Protein 3NAS (pdb70)

Solvent-accessible surface area: 21118 Å² total

Nearest PDB structures (foldseek):
  3nas-assembly1_A  TM=1.004E+00  e=2.167E-40  Bacillus subtilis
  3nas-assembly1_B  TM=7.771E-01  e=1.041E-30  Bacillus subtilis
  6h90-assembly1_A  TM=7.990E-01  e=9.734E-22  Lactococcus lactis subsp. lactis Il1403
  6h8y-assembly1_A  TM=7.971E-01  e=1.104E-21  Lactococcus lactis subsp. lactis Il1403
  1lvh-assembly1_A  TM=8.017E-01  e=2.351E-21  Lactococcus lactis

Organism: Bacillus subtilis (strain 168) (NCBI:txid224308)

InterPro domains:
  IPR006439 HAD hydrolase, subfamily IA [TIGR01509] (63-188)
  IPR010972 Beta-phosphoglucomutase [TIGR01990] (1-189)
  IPR010972 Beta-phosphoglucomutase [cd02598] (3-214)
  IPR010976 Beta-phosphoglucomutase hydrolase [TIGR02009] (1-188)
  IPR023198 Phosphoglycolate phosphatase-like, domain 2 [G3DSA:1.10.150.240] (14-92)
  IPR023214 HAD superfamily [G3DSA:3.40.50.1000] (3-202)
  IPR036412 HAD-like superfamily [SSF56784] (1-208)

Radius of gyration: 25.03 Å; Cα contacts (8 Å, |Δi|>4): 629; chains: 2; bounding box: 50×70×72 Å

Sequence (401 aa):
LKAVIFDLDGVITDTAEYHFLAWKHIAEQIDIPFDRDNERLKGISREESLESILIFGGAETKYTNAEKQELHRKNRDYQLISKLTPEDLLPGIGRLLCQLKNENIKIGLASSSRNAPKILRRLAIIDDFHAIVDPPDIFLTAAALDVSPADCAAIEDAEAGISAIKSAGFAVGVGADLVVRQTSDLTLELLHEEWEQYRIREAVIFDLDGVITDTAEYHFLAWKHIAEQIDIPFDRDNERLKEESLESILIFGGAETKYTNAEKQELHRKNRDYQLISKLTPEDLLPGIGRLLCQLKNENIKIGLASSSRNAPKILRRLAIIDDFHAIVDPPDIFLTAAAPADCAAIEDAEAGISAIKSAGFAVGVGQGQPLGADLVVRQTSDLTLELLHEEWEQYRIRES

Foldseek 3Di:
DAEEEEEPDLQWFPLLVLLQVLVQVLCVVVVFHRDVCCVVCVPPDPLRVLCVSCVNVVRNPVDDPVVSVVSCSSVVSSVCLLQAALVRTFAQPVVQLVVCVVVNHAYEYQYQDQCVCVNCVRNPCNVSHPYYQYHLCSVVVRCVSVHQLCPYEYEEADPVVQVSSVVNPQYEHVVHQHYDVHNSVDHVVVVVVSSVVVSVVD/DEEEAPDQAFFHLLVLLQVLVVVLCVVVVFDDDVVCVVPCLVSVCVSCVNSVNNPVDDVVRVVVSCVSLVSSLVLLPAALVRTFAQNVVLLVVCVVVVNAYWYQYQDQNVCVNCVRNVCNVSHDYYFHHCVRVVVGPCALLYHYEDAALVVQVSVVVNPAYEYADDDPSPPHLHYDPGNNSDHNVVCVVSVVVVVVVVD

Secondary structure (DSSP, 8-state):
--EEEE-SBTTTB-HHHHHHHHHHHHHHHTT--------TTTT--HHHHHHHHHHHTT-TTTS-HHHHHH--HHHHHH--GGG--GGGSPTTHHHHHHHHHHTT-EEEE--S-TTHHHHHHHTT-TTT-SEE-----HHHHHH---S-GGGEEEEE-SHHHHHHHHHT--EEE---SEE-SSGGG--HHHHHHHHHHHHHT-/-EEE-SBTTTB--HHHHHHHHHHHHHHHT--------TT--HHHHHHHHHHT-SSS--HHHHHH--HHHHHH--GGG--GGGB-TTHHHHHHHHHHTT--EEE--S-SSHHHHHHHHT-GGG-SEE-----HHHHHH---S-EEEESSHHHHHHHHTT--EEEES-S-----SEEESSTTT--HHHHHHHHHHHHHHH-

B-factor: mean 51.6, std 10.75, range [20.0, 123.11]

CATH classification: 3.40.50.1000 (+1 more: 1.10.150.240)

Structure (mmCIF, N/CA/C/O backbone):
data_3NAS
#
_entry.id   3NAS
#
_cell.length_a   67.043
_cell.length_b   78.171
_cell.length_c   92.067
_cell.angle_alpha   90.00
_cell.angle_beta   90.00
_cell.angle_gamma   90.00
#
_symmetry.space_group_name_H-M   'P 21 21 21'
#
loop_
_entity.id
_entity.type
_entity.pdbx_description
1 polymer beta-phosphoglucomutase
2 water water
#
loop_
_atom_site.group_PDB
_atom_site.id
_atom_site.type_symbol
_atom_site.label_atom_id
_atom_site.label_alt_id
_atom_site.label_comp_id
_atom_site.label_asym_id
_atom_site.label_entity_id
_atom_site.label_seq_id
_atom_site.pdbx_PDB_ins_code
_atom_site.Cartn_x
_atom_site.Cartn_y
_atom_site.Cartn_z
_atom_site.occupancy
_atom_site.B_iso_or_equiv
_atom_site.auth_seq_id
_atom_site.auth_comp_id
_atom_site.auth_asym_id
_atom_site.auth_atom_id
_atom_site.pdbx_PDB_model_num
ATOM 1 N N . LEU A 1 2 ? 81.266 69.186 33.412 1.00 59.42 1 LEU A N 1
ATOM 2 C CA . LEU A 1 2 ? 80.900 67.979 34.152 1.00 57.67 1 LEU A CA 1
ATOM 3 C C . LEU A 1 2 ? 79.446 68.025 34.655 1.00 57.87 1 LEU A C 1
ATOM 4 O O . LEU A 1 2 ? 79.096 68.860 35.504 1.00 53.67 1 LEU A O 1
ATOM 9 N N . LYS A 1 3 ? 78.613 67.109 34.152 1.00 52.99 2 LYS A N 1
ATOM 10 C CA . LYS A 1 3 ? 77.164 67.192 34.373 1.00 52.58 2 LYS A CA 1
ATOM 11 C C . LYS A 1 3 ? 76.510 66.104 35.242 1.00 49.76 2 LYS A C 1
ATOM 12 O O . LYS A 1 3 ? 75.522 66.358 35.947 1.00 45.97 2 LYS A O 1
ATOM 18 N N . ALA A 1 4 ? 77.036 64.890 35.182 1.00 48.52 3 ALA A N 1
ATOM 19 C CA . ALA A 1 4 ? 76.467 63.820 35.981 1.00 43.30 3 ALA A CA 1
ATOM 20 C C . ALA A 1 4 ? 77.539 62.951 36.614 1.00 44.58 3 ALA A C 1
ATOM 21 O O . ALA A 1 4 ? 78.624 62.770 36.060 1.00 40.27 3 ALA A O 1
ATOM 23 N N . VAL A 1 5 ? 77.223 62.415 37.787 1.00 41.17 4 VAL A N 1
ATOM 24 C CA . VAL A 1 5 ? 78.031 61.355 38.371 1.00 39.53 4 VAL A CA 1
ATOM 25 C C . VAL A 1 5 ? 77.156 60.131 38.600 1.00 36.46 4 VAL A C 1
ATOM 26 O O . VAL A 1 5 ? 76.105 60.213 39.240 1.00 33.02 4 VAL A O 1
ATOM 30 N N . ILE A 1 6 ? 77.610 59.004 38.062 1.00 35.20 5 ILE A N 1
ATOM 31 C CA . ILE A 1 6 ? 76.906 57.742 38.153 1.00 32.96 5 ILE A CA 1
ATOM 32 C C . ILE A 1 6 ? 77.615 56.822 39.130 1.00 33.89 5 ILE A C 1
ATOM 33 O O . ILE A 1 6 ? 78.805 56.565 39.001 1.00 36.37 5 ILE A O 1
ATOM 38 N N . PHE A 1 7 ? 76.887 56.341 40.126 1.00 35.31 6 PHE A N 1
ATOM 39 C CA . PHE A 1 7 ? 77.487 55.495 41.145 1.00 36.06 6 PHE A CA 1
ATOM 40 C C . PHE A 1 7 ? 77.125 54.046 40.913 1.00 39.38 6 PHE A C 1
ATOM 41 O O . PHE A 1 7 ? 76.100 53.752 40.301 1.00 39.11 6 PHE A O 1
ATOM 49 N N . ASP A 1 8 ? 77.974 53.144 41.393 1.00 40.50 7 ASP A N 1
ATOM 50 C CA . ASP A 1 8 ? 77.567 51.760 41.599 1.00 44.60 7 ASP A CA 1
ATOM 51 C C . ASP A 1 8 ? 77.393 51.596 43.102 1.00 43.82 7 ASP A C 1
ATOM 52 O O . ASP A 1 8 ? 77.669 52.522 43.861 1.00 43.24 7 ASP A O 1
ATOM 57 N N . LEU A 1 9 ? 76.949 50.428 43.541 1.00 44.97 8 LEU A N 1
ATOM 58 C CA . LEU A 1 9 ? 76.603 50.250 44.948 1.00 43.33 8 LEU A CA 1
ATOM 59 C C . LEU A 1 9 ? 77.739 49.739 45.823 1.00 40.90 8 LEU A C 1
ATOM 60 O O . LEU A 1 9 ? 78.149 50.403 46.771 1.00 39.77 8 LEU A O 1
ATOM 65 N N . ASP A 1 10 ? 78.228 48.547 45.500 1.00 46.59 9 ASP A N 1
ATOM 66 C CA . ASP A 1 10 ? 79.223 47.859 46.317 1.00 45.55 9 ASP A CA 1
ATOM 67 C C . ASP A 1 10 ? 80.541 48.593 46.451 1.00 41.77 9 ASP A C 1
ATOM 68 O O . ASP A 1 10 ? 81.103 49.093 45.483 1.00 40.08 9 ASP A O 1
ATOM 73 N N . GLY A 1 11 ? 81.045 48.628 47.671 1.00 44.58 10 GLY A N 1
ATOM 74 C CA . GLY A 1 11 ? 82.349 49.195 47.924 1.00 44.12 10 GLY A CA 1
ATOM 75 C C . GLY A 1 11 ? 82.401 50.658 47.565 1.00 41.52 10 GLY A C 1
ATOM 76 O O . GLY A 1 11 ? 83.387 51.333 47.838 1.00 45.63 10 GLY A O 1
ATOM 77 N N . VAL A 1 12 ? 81.338 51.155 46.950 1.00 38.05 11 VAL A N 1
ATOM 78 C CA . VAL A 1 12 ? 81.269 52.569 46.636 1.00 37.39 11 VAL A CA 1
ATOM 79 C C . VAL A 1 12 ? 80.290 53.276 47.571 1.00 38.89 11 VAL A C 1
ATOM 80 O O . VAL A 1 12 ? 80.599 54.323 48.135 1.00 39.87 11 VAL A O 1
ATOM 84 N N . ILE A 1 13 ? 79.114 52.700 47.759 1.00 37.94 12 ILE A N 1
ATOM 85 C CA . ILE A 1 13 ? 78.128 53.332 48.618 1.00 37.45 12 ILE A CA 1
ATOM 86 C C . ILE A 1 13 ? 77.906 52.490 49.847 1.00 39.25 12 ILE A C 1
ATOM 87 O O . ILE A 1 13 ? 77.730 53.004 50.952 1.00 38.24 12 ILE A O 1
ATOM 92 N N . THR A 1 14 ? 77.924 51.184 49.644 1.00 41.31 13 THR A N 1
ATOM 93 C CA . THR A 1 14 ? 77.669 50.260 50.726 1.00 43.95 13 THR A CA 1
ATOM 94 C C . THR A 1 14 ? 78.909 49.432 50.955 1.00 44.03 13 THR A C 1
ATOM 95 O O . THR A 1 14 ? 79.629 49.108 50.012 1.00 42.75 13 THR A O 1
ATOM 99 N N . ASP A 1 15 ? 79.147 49.097 52.217 1.00 46.47 14 ASP A N 1
ATOM 100 C CA . ASP A 1 15 ? 80.282 48.278 52.601 1.00 47.62 14 ASP A CA 1
ATOM 101 C C . ASP A 1 15 ? 79.900 46.813 52.519 1.00 46.98 14 ASP A C 1
ATOM 102 O O . ASP A 1 15 ? 79.931 46.087 53.510 1.00 48.08 14 ASP A O 1
ATOM 107 N N . THR A 1 16 ? 79.527 46.391 51.320 1.00 49.01 15 THR A N 1
ATOM 108 C CA . THR A 1 16 ? 79.087 45.027 51.096 1.00 50.94 15 THR A CA 1
ATOM 109 C C . THR A 1 16 ? 80.167 44.059 51.557 1.00 47.27 15 THR A C 1
ATOM 110 O O . THR A 1 16 ? 79.881 43.095 52.266 1.00 49.10 15 THR A O 1
ATOM 114 N N . ALA A 1 17 ? 81.406 44.343 51.166 1.00 43.27 16 ALA A N 1
ATOM 115 C CA . ALA A 1 17 ? 82.560 43.527 51.533 1.00 44.56 16 ALA A CA 1
ATOM 116 C C . ALA A 1 17 ? 82.527 43.120 52.995 1.00 43.80 16 ALA A C 1
ATOM 117 O O . ALA A 1 17 ? 82.599 41.939 53.329 1.00 43.31 16 ALA A O 1
ATOM 119 N N . GLU A 1 18 ? 82.437 44.108 53.870 1.00 43.07 17 GLU A N 1
ATOM 120 C CA . GLU A 1 18 ? 82.320 43.823 55.285 1.00 45.84 17 GLU A CA 1
ATOM 121 C C . GLU A 1 18 ? 81.191 42.844 55.526 1.00 46.93 17 GLU A C 1
ATOM 122 O O . GLU A 1 18 ? 81.352 41.851 56.239 1.00 46.95 17 GLU A O 1
ATOM 128 N N . TYR A 1 19 ? 80.043 43.129 54.927 1.00 44.32 18 TYR A N 1
ATOM 129 C CA . TYR A 1 19 ? 78.863 42.320 55.170 1.00 47.14 18 TYR A CA 1
ATOM 130 C C . TYR A 1 19 ? 79.063 40.893 54.702 1.00 48.52 18 TYR 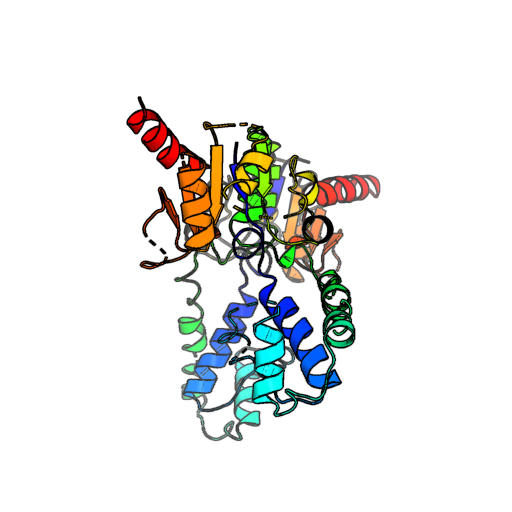A C 1
ATOM 131 O O . TYR A 1 19 ? 78.545 39.960 55.307 1.00 49.76 18 TYR A O 1
ATOM 140 N N . HIS A 1 20 ? 79.840 40.715 53.645 1.00 45.30 19 HIS A N 1
ATOM 141 C CA . HIS A 1 20 ? 80.206 39.374 53.253 1.00 43.44 19 HIS A CA 1
ATOM 142 C C . HIS A 1 20 ? 81.135 38.763 54.294 1.00 48.21 19 HIS A C 1
ATOM 143 O O . HIS A 1 20 ? 81.002 37.589 54.635 1.00 50.23 19 HIS A O 1
ATOM 150 N N . PHE A 1 21 ? 82.073 39.550 54.812 1.00 47.57 20 PHE A N 1
ATOM 151 C CA . PHE A 1 21 ? 82.953 39.028 55.851 1.00 46.47 20 PHE A CA 1
ATOM 152 C C . PHE A 1 21 ? 82.129 38.487 57.003 1.00 45.48 20 PHE A C 1
ATOM 153 O O . PHE A 1 21 ? 82.261 37.327 57.381 1.00 46.08 20 PHE A O 1
ATOM 161 N N . LEU A 1 22 ? 81.271 39.338 57.549 1.00 45.69 21 LEU A N 1
ATOM 162 C CA . LEU A 1 22 ? 80.437 38.975 58.691 1.00 49.03 21 LEU A CA 1
ATOM 163 C C . LEU A 1 22 ? 79.561 37.746 58.428 1.00 47.86 21 LEU A C 1
ATOM 164 O O . LEU A 1 22 ? 79.468 36.845 59.266 1.00 44.02 21 LEU A O 1
ATOM 169 N N . ALA A 1 23 ? 78.921 37.729 57.260 1.00 47.99 22 ALA A N 1
ATOM 170 C CA . ALA A 1 23 ? 78.189 36.558 56.773 1.00 48.10 22 ALA A CA 1
ATOM 171 C C . ALA A 1 23 ? 78.995 35.285 56.982 1.00 51.32 22 ALA A C 1
ATOM 172 O O . ALA A 1 23 ? 78.627 34.407 57.770 1.00 51.25 22 ALA A O 1
ATOM 174 N N . TRP A 1 24 ? 80.097 35.191 56.249 1.00 50.25 23 TRP A N 1
ATOM 175 C CA . TRP A 1 24 ? 81.027 34.086 56.396 1.00 49.72 23 TRP A CA 1
ATOM 176 C C . TRP A 1 24 ? 81.335 33.762 57.856 1.00 49.60 23 TRP A C 1
ATOM 177 O O . TRP A 1 24 ? 81.310 32.603 58.260 1.00 52.92 23 TRP A O 1
ATOM 188 N N . LYS A 1 25 ? 81.614 34.787 58.646 1.00 46.95 24 LYS A N 1
ATOM 189 C CA . LYS A 1 25 ? 81.971 34.588 60.042 1.00 49.01 24 LYS A CA 1
ATOM 190 C C . LYS A 1 25 ? 80.881 33.858 60.828 1.00 51.86 24 LYS A C 1
ATOM 191 O O . LYS A 1 25 ? 81.137 32.852 61.491 1.00 51.05 24 LYS A O 1
ATOM 197 N N . HIS A 1 26 ? 79.661 34.371 60.749 1.00 52.91 25 HIS A N 1
ATOM 198 C CA . HIS A 1 26 ? 78.590 33.886 61.606 1.00 52.57 25 HIS A CA 1
ATOM 199 C C . HIS A 1 26 ? 78.290 32.424 61.332 1.00 54.27 25 HIS A C 1
ATOM 200 O O . HIS A 1 26 ? 78.036 31.640 62.253 1.00 55.23 25 HIS A O 1
ATOM 207 N N . ILE A 1 27 ? 78.335 32.068 60.055 1.00 53.66 26 ILE A N 1
ATOM 208 C CA . ILE A 1 27 ? 78.180 30.687 59.629 1.00 54.53 26 ILE A CA 1
ATOM 209 C C . ILE A 1 27 ? 79.243 29.844 60.295 1.00 51.31 26 ILE A C 1
ATOM 210 O O . ILE A 1 27 ? 78.982 28.721 60.721 1.00 50.23 26 ILE A O 1
ATOM 215 N N . ALA A 1 28 ? 80.442 30.411 60.388 1.00 52.40 27 ALA A N 1
ATOM 216 C CA . ALA A 1 28 ? 81.587 29.726 60.976 1.00 52.61 27 ALA A CA 1
ATOM 217 C C . ALA A 1 28 ? 81.404 29.516 62.475 1.00 50.79 27 ALA A C 1
ATOM 218 O O . ALA A 1 28 ? 81.811 28.493 63.022 1.00 49.62 27 ALA A O 1
ATOM 220 N N . GLU A 1 29 ? 80.796 30.484 63.144 1.00 49.56 28 GLU A N 1
ATOM 221 C CA . GLU A 1 29 ? 80.469 30.289 64.541 1.00 53.59 28 GLU A CA 1
ATOM 222 C C . GLU A 1 29 ? 79.543 29.103 64.578 1.00 54.35 28 GLU A C 1
ATOM 223 O O . GLU A 1 29 ? 79.779 28.120 65.282 1.00 55.68 28 GLU A O 1
ATOM 229 N N . GLN A 1 30 ? 78.478 29.206 63.797 1.00 54.62 29 GLN A N 1
ATOM 230 C CA . GLN A 1 30 ? 77.448 28.190 63.809 1.00 58.85 29 GLN A CA 1
ATOM 231 C C . GLN A 1 30 ? 78.054 26.842 63.468 1.00 56.53 29 GLN A C 1
ATOM 232 O O . GLN A 1 30 ? 77.516 25.798 63.841 1.00 57.96 29 GLN A O 1
ATOM 238 N N . ILE A 1 31 ? 79.192 26.868 62.784 1.00 53.98 30 ILE A N 1
ATOM 239 C CA . ILE A 1 31 ? 79.880 25.626 62.451 1.00 55.36 30 ILE A CA 1
ATOM 240 C C . ILE A 1 31 ? 81.149 25.413 63.278 1.00 53.88 30 ILE A C 1
ATOM 241 O O . ILE A 1 31 ? 81.934 24.502 63.017 1.00 53.17 30 ILE A O 1
ATOM 246 N N . ASP A 1 32 ? 81.328 26.259 64.283 1.00 53.41 31 ASP A N 1
ATOM 247 C CA . ASP A 1 32 ? 82.399 26.088 65.250 1.00 52.78 31 ASP A CA 1
ATOM 248 C C . ASP A 1 32 ? 83.779 26.186 64.639 1.00 52.19 31 ASP A C 1
ATOM 249 O O . ASP A 1 32 ? 84.636 25.348 64.912 1.00 54.38 31 ASP A O 1
ATOM 254 N N . ILE A 1 33 ? 83.998 27.210 63.821 1.00 49.43 32 ILE A N 1
ATOM 255 C CA . ILE A 1 33 ? 85.320 27.448 63.250 1.00 47.81 32 ILE A CA 1
ATOM 256 C C . ILE A 1 33 ? 85.666 28.934 63.251 1.00 49.63 32 ILE A C 1
ATOM 257 O O . ILE A 1 33 ? 84.923 29.759 62.722 1.00 52.14 32 ILE A O 1
ATOM 262 N N . PRO A 1 34 ? 86.802 29.284 63.861 1.00 47.63 33 PRO A N 1
ATOM 263 C CA . PRO A 1 34 ? 87.149 30.695 64.023 1.00 48.79 33 PRO A CA 1
ATOM 264 C C . PRO A 1 34 ? 87.474 31.257 62.659 1.00 51.16 33 PRO A C 1
ATOM 265 O O . PRO A 1 34 ? 88.159 30.583 61.887 1.00 47.78 33 PRO A O 1
ATOM 269 N N . PHE A 1 35 ? 87.000 32.461 62.358 1.00 52.39 34 PHE A N 1
ATOM 270 C CA . PHE A 1 35 ? 87.120 32.939 60.992 1.00 52.77 34 PHE A CA 1
ATOM 271 C C . PHE A 1 35 ? 88.116 34.076 60.719 1.00 55.03 34 PHE A C 1
ATOM 272 O O . PHE A 1 35 ? 89.047 33.888 59.940 1.00 60.14 34 PHE A O 1
ATOM 280 N N . ASP A 1 36 ? 87.922 35.249 61.314 1.00 54.65 35 ASP A N 1
ATOM 281 C CA . ASP A 1 36 ? 88.883 36.363 61.150 1.00 59.74 35 ASP A CA 1
ATOM 282 C C . ASP A 1 36 ? 89.108 36.876 59.709 1.00 56.94 35 ASP A C 1
ATOM 283 O O . ASP A 1 36 ? 88.824 36.186 58.723 1.00 54.29 35 ASP A O 1
ATOM 288 N N . ARG A 1 37 ? 89.675 38.078 59.615 1.00 56.33 36 ARG A N 1
ATOM 289 C CA . ARG A 1 37 ? 89.813 38.800 58.350 1.00 54.53 36 ARG A CA 1
ATOM 290 C C . ARG A 1 37 ? 90.974 38.344 57.493 1.00 55.54 36 ARG A C 1
ATOM 291 O O . ARG A 1 37 ? 90.942 38.497 56.272 1.00 55.26 36 ARG A O 1
ATOM 299 N N . ASP A 1 38 ? 92.011 37.814 58.128 1.00 55.94 37 ASP A N 1
ATOM 300 C CA . ASP A 1 38 ? 93.152 37.315 57.384 1.00 58.66 37 ASP A CA 1
ATOM 301 C C . ASP A 1 38 ? 92.662 36.234 56.441 1.00 56.15 37 ASP A C 1
ATOM 302 O O . ASP A 1 38 ? 92.738 36.367 55.227 1.00 57.21 37 ASP A O 1
ATOM 315 N N . ASN A 1 40 ? 89.786 35.719 55.616 1.00 50.63 39 ASN A N 1
ATOM 316 C CA . ASN A 1 40 ? 88.897 36.429 54.714 1.00 50.30 39 ASN A CA 1
ATOM 317 C C . ASN A 1 40 ? 89.643 37.022 53.527 1.00 53.95 39 ASN A C 1
ATOM 318 O O . ASN A 1 40 ? 89.275 36.783 52.377 1.00 55.00 39 ASN A O 1
ATOM 323 N N . GLU A 1 41 ? 90.694 37.787 53.814 1.00 53.77 40 GLU A N 1
ATOM 324 C CA . GLU A 1 41 ? 91.457 38.480 52.777 1.00 55.05 40 GLU A CA 1
ATOM 325 C C . GLU A 1 41 ? 92.101 37.519 51.764 1.00 55.24 40 GLU A C 1
ATOM 326 O O . GLU A 1 41 ? 92.327 37.884 50.606 1.00 56.58 40 GLU A O 1
ATOM 332 N N . ARG A 1 42 ? 92.391 36.294 52.189 1.00 54.35 41 ARG A N 1
ATOM 333 C CA . ARG A 1 42 ? 92.952 35.302 51.275 1.00 56.60 41 ARG A CA 1
ATOM 334 C C . ARG A 1 42 ? 91.852 34.742 50.393 1.00 53.64 41 ARG A C 1
ATOM 335 O O . ARG A 1 42 ? 92.068 34.406 49.225 1.00 52.68 41 ARG A O 1
ATOM 343 N N . LEU A 1 43 ? 90.662 34.661 50.970 1.00 53.12 42 LEU A N 1
ATOM 344 C CA . LEU A 1 43 ? 89.506 34.139 50.265 1.00 54.65 42 LEU A CA 1
ATOM 345 C C . LEU A 1 43 ? 88.831 35.202 49.404 1.00 58.34 42 LEU A C 1
ATOM 346 O O . LEU A 1 43 ? 87.719 34.998 48.923 1.00 60.62 42 LEU A O 1
ATOM 351 N N . LYS A 1 44 ? 89.505 36.332 49.209 1.00 60.74 43 LYS A N 1
ATOM 352 C CA . LYS A 1 44 ? 89.024 37.352 48.285 1.00 59.65 43 LYS A CA 1
ATOM 353 C C . LYS A 1 44 ? 89.098 36.819 46.855 1.00 63.54 43 LYS A C 1
ATOM 354 O O . LYS A 1 44 ? 90.148 36.345 46.410 1.00 61.26 43 LYS A O 1
ATOM 356 N N . GLY A 1 45 ? 87.976 36.884 46.142 1.00 65.83 44 GLY A N 1
ATOM 357 C CA . GLY A 1 45 ? 87.929 36.468 44.750 1.00 64.75 44 GLY A CA 1
ATOM 358 C C . GLY A 1 45 ? 87.842 34.964 44.568 1.00 61.45 44 GLY A C 1
ATOM 359 O O . GLY A 1 45 ? 88.009 34.438 43.467 1.00 62.75 44 GLY A O 1
ATOM 360 N N . ILE A 1 46 ? 87.571 34.269 45.660 1.00 59.09 45 ILE A N 1
ATOM 361 C CA . ILE A 1 46 ? 87.509 32.826 45.639 1.00 54.08 45 ILE A CA 1
ATOM 362 C C . ILE A 1 46 ? 86.051 32.416 45.521 1.00 52.87 45 ILE A C 1
ATOM 363 O O . ILE A 1 46 ? 85.168 33.037 46.133 1.00 50.49 45 ILE A O 1
ATOM 368 N N . SER A 1 47 ? 85.805 31.385 44.714 1.00 50.87 46 SER A N 1
ATOM 369 C CA . SER A 1 47 ? 84.472 30.797 44.567 1.00 50.91 46 SER A CA 1
ATOM 370 C C . SER A 1 47 ? 83.774 30.651 45.927 1.00 48.43 46 SER A C 1
ATOM 371 O O . SER A 1 47 ? 84.422 30.356 46.923 1.00 50.72 46 SER A O 1
ATOM 374 N N . ARG A 1 48 ? 82.463 30.866 45.979 1.00 44.13 47 ARG A N 1
ATOM 375 C CA . ARG A 1 48 ? 81.721 30.658 47.222 1.00 46.83 47 ARG A CA 1
ATOM 376 C C . ARG A 1 48 ? 81.926 29.237 47.736 1.00 49.17 47 ARG A C 1
ATOM 377 O O . ARG A 1 48 ? 82.287 29.024 48.897 1.00 45.87 47 ARG A O 1
ATOM 379 N N . GLU A 1 49 ? 81.687 28.266 46.858 1.00 49.53 48 GLU A N 1
ATOM 380 C CA . GLU A 1 49 ? 81.917 26.857 47.172 1.00 48.69 48 GLU A CA 1
ATOM 381 C C . GLU A 1 49 ? 83.379 26.597 47.581 1.00 50.34 48 GLU A C 1
ATOM 382 O O . GLU A 1 49 ? 83.656 25.793 48.473 1.00 48.89 48 GLU A O 1
ATOM 384 N N . GLU A 1 50 ? 84.307 27.289 46.926 1.00 49.26 49 GLU A N 1
ATOM 385 C CA . GLU A 1 50 ? 85.724 27.118 47.189 1.00 45.93 49 GLU A CA 1
ATOM 386 C C . GLU A 1 50 ? 86.096 27.708 48.544 1.00 48.96 49 GLU A C 1
ATOM 387 O O . GLU A 1 50 ? 86.809 27.079 49.325 1.00 48.66 49 GLU A O 1
ATOM 393 N N . SER A 1 51 ? 85.619 28.920 48.818 1.00 49.27 50 SER A N 1
ATOM 394 C CA . SER A 1 51 ? 85.816 29.542 50.124 1.00 47.43 50 SER A CA 1
ATOM 395 C C . SER A 1 51 ? 85.420 28.565 51.222 1.00 48.38 50 SER A C 1
ATOM 396 O O . SER A 1 51 ? 86.240 28.196 52.059 1.00 51.04 50 SER A O 1
ATOM 399 N N . LEU A 1 52 ? 84.162 28.139 51.210 1.00 46.30 51 LEU A N 1
ATOM 400 C CA . LEU A 1 52 ? 83.668 27.191 52.199 1.00 43.17 51 LEU A CA 1
ATOM 401 C C . LEU A 1 52 ? 84.604 26.005 52.414 1.00 44.51 51 LEU A C 1
ATOM 402 O O . LEU A 1 52 ? 84.772 25.553 53.541 1.00 45.77 51 LEU A O 1
ATOM 407 N N . GLU A 1 53 ? 85.203 25.486 51.346 1.00 45.29 52 GLU A N 1
ATOM 408 C CA . GLU A 1 53 ? 86.034 24.287 51.477 1.00 46.11 52 GLU A CA 1
ATOM 409 C C . GLU A 1 53 ? 87.308 24.608 52.244 1.00 46.82 52 GLU A C 1
ATOM 410 O O . GLU A 1 53 ? 87.847 23.761 52.958 1.00 46.57 52 GLU A O 1
ATOM 416 N N . SER A 1 54 ? 87.769 25.845 52.100 1.00 47.52 53 SER A N 1
ATOM 417 C CA . SER A 1 54 ? 88.965 26.315 52.780 1.00 47.01 53 SER A CA 1
ATOM 418 C C . SER A 1 54 ? 88.672 26.515 54.264 1.00 47.22 53 SER A C 1
ATOM 419 O O . SER A 1 54 ? 89.494 26.175 55.121 1.00 49.27 53 SER A O 1
ATOM 422 N N . ILE A 1 55 ? 87.504 27.069 54.572 1.00 42.35 54 ILE A N 1
ATOM 423 C CA . ILE A 1 55 ? 87.099 27.191 55.964 1.00 43.89 54 ILE A CA 1
ATOM 424 C C . ILE A 1 55 ? 87.001 25.805 56.597 1.00 43.76 54 ILE A C 1
ATOM 425 O O . ILE A 1 55 ? 87.516 25.558 57.684 1.00 43.70 54 ILE A O 1
ATOM 430 N N . LEU A 1 56 ? 86.342 24.898 55.892 1.00 44.19 55 LEU A N 1
ATOM 431 C CA . LEU A 1 56 ? 86.166 23.535 56.361 1.00 44.97 55 LEU A CA 1
ATOM 432 C C . LEU A 1 56 ? 87.500 22.838 56.569 1.00 43.32 55 LEU A C 1
ATOM 433 O O . LEU A 1 56 ? 87.678 22.086 57.516 1.00 44.80 55 LEU A O 1
ATOM 438 N N . ILE A 1 57 ? 88.441 23.088 55.677 1.00 44.04 56 ILE A N 1
ATOM 439 C CA . ILE A 1 57 ? 89.764 22.498 55.798 1.00 46.10 56 ILE A CA 1
ATOM 440 C C . ILE A 1 57 ? 90.547 23.043 57.005 1.00 43.15 56 ILE A C 1
ATOM 441 O O . ILE A 1 57 ? 91.305 22.313 57.635 1.00 40.92 56 ILE A O 1
ATOM 446 N N . PHE A 1 58 ? 90.360 24.317 57.333 1.00 41.19 57 PHE A N 1
ATOM 447 C CA . PHE A 1 58 ? 90.995 24.875 58.518 1.00 40.44 57 PHE A CA 1
ATOM 448 C C . PHE A 1 58 ? 90.431 24.220 59.779 1.00 41.80 57 PHE A C 1
ATOM 449 O O . PHE A 1 58 ? 91.123 24.056 60.780 1.00 42.61 57 PHE A O 1
ATOM 457 N N . GLY A 1 59 ? 89.162 23.847 59.730 1.00 41.77 58 GLY A N 1
ATOM 458 C CA . GLY A 1 59 ? 88.527 23.239 60.878 1.00 39.63 58 GLY A CA 1
ATOM 459 C C . GLY A 1 59 ? 88.656 21.735 60.855 1.00 39.00 58 GLY A C 1
ATOM 460 O O . GLY A 1 59 ? 88.083 21.050 61.698 1.00 38.69 58 GLY A O 1
ATOM 461 N N . GLY A 1 60 ? 89.416 21.225 59.889 1.00 38.98 59 GLY A N 1
ATOM 462 C CA . GLY A 1 60 ? 89.537 19.794 59.678 1.00 40.67 59 GLY A CA 1
ATOM 463 C C . GLY A 1 60 ? 88.166 19.157 59.560 1.00 46.31 59 GLY A C 1
ATOM 464 O O . GLY A 1 60 ? 87.868 18.164 60.221 1.00 48.01 59 GLY A O 1
ATOM 465 N N . ALA A 1 61 ? 87.327 19.728 58.701 1.00 47.49 60 ALA A N 1
ATOM 466 C CA . ALA A 1 61 ? 85.923 19.338 58.624 1.00 50.09 60 ALA A CA 1
ATOM 467 C C . ALA A 1 61 ? 85.413 19.208 57.184 1.00 51.16 60 ALA A C 1
ATOM 468 O O . ALA A 1 61 ? 84.210 19.096 56.956 1.00 48.96 60 ALA A O 1
ATOM 470 N N . GLU A 1 62 ? 86.323 19.229 56.215 1.00 49.55 61 GLU A N 1
ATOM 471 C CA . GLU A 1 62 ? 85.924 19.147 54.817 1.00 47.96 61 GLU A CA 1
ATOM 472 C C . GLU A 1 62 ? 85.327 17.778 54.521 1.00 54.58 61 GLU A C 1
ATOM 473 O O . GLU A 1 62 ? 84.667 17.579 53.504 1.00 57.73 61 GLU A O 1
ATOM 479 N N . THR A 1 63 ? 85.551 16.837 55.427 1.00 56.13 62 THR A N 1
ATOM 480 C CA . THR A 1 63 ? 85.019 15.491 55.276 1.00 52.69 62 THR A CA 1
ATOM 481 C C . THR A 1 63 ? 83.750 15.286 56.108 1.00 53.56 62 THR A C 1
ATOM 482 O O . THR A 1 63 ? 82.982 14.362 55.860 1.00 58.34 62 THR A O 1
ATOM 486 N N . LYS A 1 64 ? 83.517 16.161 57.081 1.00 54.54 63 LYS A N 1
ATOM 487 C CA . LYS A 1 64 ? 82.354 16.031 57.964 1.00 57.12 63 LYS A CA 1
ATOM 488 C C . LYS A 1 64 ? 81.031 16.272 57.257 1.00 54.44 63 LYS A C 1
ATOM 489 O O . LYS A 1 64 ? 79.988 15.819 57.723 1.00 53.15 63 LYS A O 1
ATOM 495 N N . TYR A 1 65 ? 81.074 16.998 56.144 1.00 56.46 64 TYR A N 1
ATOM 496 C CA . TYR A 1 65 ? 79.848 17.495 55.525 1.00 51.36 64 TYR A CA 1
ATOM 497 C C . TYR A 1 65 ? 79.617 17.019 54.092 1.00 52.78 64 TYR A C 1
ATOM 498 O O . TYR A 1 65 ? 80.538 16.963 53.271 1.00 55.30 64 TYR A O 1
ATOM 507 N N . THR A 1 66 ? 78.370 16.661 53.816 1.00 53.38 65 THR A N 1
ATOM 508 C CA . THR A 1 66 ? 77.951 16.238 52.490 1.00 52.87 65 THR A CA 1
ATOM 509 C C . THR A 1 66 ? 77.914 17.444 51.570 1.00 50.28 65 THR A C 1
ATOM 510 O O . THR A 1 66 ? 77.991 18.585 52.023 1.00 49.17 65 THR A O 1
ATOM 514 N N . ASN A 1 67 ? 77.795 17.194 50.274 1.00 54.85 66 ASN A N 1
ATOM 515 C CA . ASN A 1 67 ? 77.601 18.282 49.334 1.00 56.54 66 ASN A CA 1
ATOM 516 C C . ASN A 1 67 ? 76.299 18.995 49.685 1.00 51.11 66 ASN A C 1
ATOM 517 O O . ASN A 1 67 ? 76.247 20.219 49.805 1.00 48.66 66 ASN A O 1
ATOM 522 N N . ALA A 1 68 ? 75.253 18.203 49.869 1.00 49.59 67 ALA A N 1
ATOM 523 C CA . ALA A 1 68 ? 73.946 18.726 50.228 1.00 54.55 67 ALA A CA 1
ATOM 524 C C . ALA A 1 68 ? 74.045 19.739 51.367 1.00 54.68 67 ALA A C 1
ATOM 525 O O . ALA A 1 68 ? 73.472 20.834 51.305 1.00 52.29 67 ALA A O 1
ATOM 527 N N . GLU A 1 69 ? 74.783 19.367 52.408 1.00 54.17 68 GLU A N 1
ATOM 528 C CA . GLU A 1 69 ? 74.883 20.196 53.600 1.00 52.64 68 GLU A CA 1
ATOM 529 C C . GLU A 1 69 ? 75.714 21.444 53.325 1.00 49.93 68 GLU A C 1
ATOM 530 O O . GLU A 1 69 ? 75.386 22.535 53.791 1.00 48.91 68 GLU A O 1
ATOM 536 N N . LYS A 1 70 ? 76.780 21.287 52.552 1.00 48.59 69 LYS A N 1
ATOM 537 C CA . LYS A 1 70 ? 77.574 22.437 52.154 1.00 49.87 69 LYS A CA 1
ATOM 538 C C . LYS A 1 70 ? 76.709 23.410 51.341 1.00 51.39 69 LYS A C 1
ATOM 539 O O . LYS A 1 70 ? 76.836 24.633 51.463 1.00 46.68 69 LYS A O 1
ATOM 545 N N . GLN A 1 71 ? 75.820 22.855 50.520 1.00 51.39 70 GLN A N 1
ATOM 546 C CA . GLN A 1 71 ? 74.879 23.669 49.770 1.00 50.16 70 GLN A CA 1
ATOM 547 C C . GLN A 1 71 ? 74.056 24.510 50.722 1.00 51.93 70 GLN A C 1
ATOM 548 O O . GLN A 1 71 ? 74.016 25.731 50.599 1.00 55.43 70 GLN A O 1
ATOM 554 N N . GLU A 1 72 ? 73.400 23.859 51.677 1.00 50.28 71 GLU A N 1
ATOM 555 C CA . GLU A 1 72 ? 72.605 24.592 52.658 1.00 50.05 71 GLU A CA 1
ATOM 556 C C . GLU A 1 72 ? 73.469 25.593 53.413 1.00 46.89 71 GLU A C 1
ATOM 557 O O . GLU A 1 72 ? 73.037 26.707 53.691 1.00 48.01 71 GLU A O 1
ATOM 559 N N . LEU A 1 73 ? 74.692 25.192 53.742 1.00 48.17 72 LEU A N 1
ATOM 560 C CA . LEU A 1 73 ? 75.627 26.106 54.376 1.00 48.46 72 LEU A CA 1
ATOM 561 C C . LEU A 1 73 ? 75.674 27.377 53.550 1.00 47.32 72 LEU A C 1
ATOM 562 O O . LEU A 1 73 ? 75.464 28.484 54.050 1.00 44.67 72 LEU A O 1
ATOM 575 N N . HIS A 1 75 ? 73.730 28.399 51.369 1.00 48.94 74 HIS A N 1
ATOM 576 C CA . HIS A 1 75 ? 72.436 29.057 51.237 1.00 50.02 74 HIS A CA 1
ATOM 577 C C . HIS A 1 75 ? 72.181 29.999 52.408 1.00 52.42 74 HIS A C 1
ATOM 578 O O . HIS A 1 75 ? 71.688 31.115 52.232 1.00 53.62 74 HIS A O 1
ATOM 585 N N . ARG A 1 76 ? 72.530 29.539 53.604 1.00 50.09 75 ARG A N 1
ATOM 586 C CA . ARG A 1 76 ? 72.372 30.328 54.815 1.00 48.95 75 ARG A CA 1
ATOM 587 C C . ARG A 1 76 ? 73.249 31.579 54.804 1.00 52.25 75 ARG A C 1
ATOM 588 O O . ARG A 1 76 ? 72.770 32.677 55.089 1.00 52.67 75 ARG A O 1
ATOM 596 N N . LYS A 1 77 ? 74.533 31.405 54.486 1.00 51.33 76 LYS A N 1
ATOM 597 C CA . LYS A 1 77 ? 75.445 32.531 54.325 1.00 50.38 76 LYS A CA 1
ATOM 598 C C . LYS A 1 77 ? 74.716 33.647 53.597 1.00 48.38 76 LYS A C 1
ATOM 599 O O . LYS A 1 77 ? 74.645 34.779 54.077 1.00 46.77 76 LYS A O 1
ATOM 602 N N . ASN A 1 78 ? 74.150 33.297 52.447 1.00 47.90 77 ASN A N 1
ATOM 603 C CA . ASN A 1 78 ? 73.443 34.240 51.593 1.00 52.91 77 ASN A CA 1
ATOM 604 C C . ASN A 1 78 ? 72.204 34.872 52.237 1.00 55.86 77 ASN A C 1
ATOM 605 O O . ASN A 1 78 ? 71.948 36.067 52.055 1.00 55.39 77 ASN A O 1
ATOM 610 N N . ARG A 1 79 ? 71.432 34.079 52.977 1.00 51.74 78 ARG A N 1
ATOM 611 C CA . ARG A 1 79 ? 70.275 34.622 53.671 1.00 52.53 78 ARG A CA 1
ATOM 612 C C . ARG A 1 79 ? 70.721 35.536 54.803 1.00 49.96 78 ARG A C 1
ATOM 613 O O . ARG A 1 79 ? 70.124 36.583 55.046 1.00 53.26 78 ARG A O 1
ATOM 621 N N . ASP A 1 80 ? 71.786 35.138 55.479 1.00 47.76 79 ASP A N 1
ATOM 622 C CA . ASP A 1 80 ? 72.403 35.982 56.481 1.00 50.62 79 ASP A CA 1
ATOM 623 C C . ASP A 1 80 ? 72.765 37.321 55.858 1.00 52.58 79 ASP A C 1
ATOM 624 O O . ASP A 1 80 ? 72.449 38.382 56.397 1.00 51.63 79 ASP A O 1
ATOM 629 N N . TYR A 1 81 ? 73.444 37.252 54.717 1.00 53.62 80 TYR A N 1
ATOM 630 C CA . TYR A 1 81 ? 73.894 38.438 53.997 1.00 52.66 80 TYR A CA 1
ATOM 631 C C . TYR A 1 81 ? 72.745 39.361 53.621 1.00 53.74 80 TYR A C 1
ATOM 632 O O . TYR A 1 81 ? 72.773 40.548 53.947 1.00 54.43 80 TYR A O 1
ATOM 641 N N . GLN A 1 82 ? 71.744 38.823 52.927 1.00 52.13 81 GLN A N 1
ATOM 642 C CA . GLN A 1 82 ? 70.577 39.615 52.563 1.00 49.80 81 GLN A CA 1
ATOM 643 C C . GLN A 1 82 ? 69.910 40.165 53.815 1.00 49.52 81 GLN A C 1
ATOM 644 O O . GLN A 1 82 ? 69.569 41.341 53.868 1.00 50.17 81 GLN A O 1
ATOM 658 N N . LEU A 1 84 ? 71.412 40.875 56.593 1.00 54.75 83 LEU A N 1
ATOM 659 C CA . LEU A 1 84 ? 72.262 41.972 57.045 1.00 53.28 83 LEU A CA 1
ATOM 660 C C . LEU A 1 84 ? 72.026 43.230 56.225 1.00 50.26 83 LEU A C 1
ATOM 661 O O . LEU A 1 84 ? 71.949 44.338 56.762 1.00 47.34 83 LEU A O 1
ATOM 666 N N . ILE A 1 85 ? 71.909 43.038 54.917 1.00 49.29 84 ILE A N 1
ATOM 667 C CA . ILE A 1 85 ? 71.670 44.128 53.986 1.00 48.31 84 ILE A CA 1
ATOM 668 C C . ILE A 1 85 ? 70.328 44.794 54.260 1.00 50.91 84 ILE A C 1
ATOM 669 O O . ILE A 1 85 ? 70.132 45.977 53.970 1.00 50.22 84 ILE A O 1
ATOM 674 N N . SER A 1 86 ? 69.402 44.026 54.821 1.00 51.74 85 SER A N 1
ATOM 675 C CA . SER A 1 86 ? 68.062 44.530 55.075 1.00 50.98 85 SER A CA 1
ATOM 676 C C . SER A 1 86 ? 68.025 45.447 56.291 1.00 49.56 85 SER A C 1
ATOM 677 O O . SER A 1 86 ? 67.122 46.274 56.428 1.00 51.06 85 SER A O 1
ATOM 680 N N . LYS A 1 87 ? 69.005 45.307 57.173 1.00 44.83 86 LYS A N 1
ATOM 681 C CA . LYS A 1 87 ? 69.011 46.103 58.388 1.00 45.80 86 LYS A CA 1
ATOM 682 C C . LYS A 1 87 ? 69.905 47.332 58.254 1.00 44.16 86 LYS A C 1
ATOM 683 O O . LYS A 1 87 ? 70.286 47.949 59.250 1.00 41.94 86 LYS A O 1
ATOM 686 N N . LEU A 1 88 ? 70.233 47.682 57.014 1.00 42.98 87 LEU A N 1
ATOM 687 C CA . LEU A 1 88 ? 71.038 48.863 56.732 1.00 39.13 87 LEU A CA 1
ATOM 688 C C . LEU A 1 88 ? 70.430 50.119 57.330 1.00 40.70 87 LEU A C 1
ATOM 689 O O . LEU A 1 88 ? 69.216 50.278 57.362 1.00 45.55 87 LEU A O 1
ATOM 694 N N . THR A 1 89 ? 71.283 51.015 57.803 1.00 40.69 88 THR A N 1
ATOM 695 C CA . THR A 1 89 ? 70.837 52.285 58.359 1.00 36.76 88 THR A CA 1
ATOM 696 C C . THR A 1 89 ? 71.709 53.383 57.766 1.00 35.73 88 THR A C 1
ATOM 697 O O . THR A 1 89 ? 72.655 53.095 57.046 1.00 35.92 88 THR A O 1
ATOM 701 N N . PRO A 1 90 ? 71.378 54.646 58.025 1.00 32.45 89 PRO A N 1
ATOM 702 C CA . PRO A 1 90 ? 72.204 55.716 57.463 1.00 34.98 89 PRO A CA 1
ATOM 703 C C . PRO A 1 90 ? 73.604 55.826 58.082 1.00 37.64 89 PRO A C 1
ATOM 704 O O . PRO A 1 90 ? 74.475 56.517 57.545 1.00 37.34 89 PRO A O 1
ATOM 708 N N . GLU A 1 91 ? 73.834 55.157 59.200 1.00 36.33 90 GLU A N 1
ATOM 709 C CA . GLU A 1 91 ? 75.160 55.186 59.777 1.00 37.80 90 GLU A CA 1
ATOM 710 C C . GLU A 1 91 ? 76.053 54.238 58.989 1.00 37.75 90 GLU A C 1
ATOM 711 O O . GLU A 1 91 ? 77.271 54.273 59.106 1.00 41.66 90 GLU A O 1
ATOM 713 N N . ASP A 1 92 ? 75.437 53.402 58.167 1.00 35.50 91 ASP A N 1
ATOM 714 C CA . ASP A 1 92 ? 76.168 52.445 57.344 1.00 37.00 91 ASP A CA 1
ATOM 715 C C . ASP A 1 92 ? 76.659 53.029 56.018 1.00 33.54 91 ASP A C 1
ATOM 716 O O . ASP A 1 92 ? 77.149 52.301 55.165 1.00 33.07 91 ASP A O 1
ATOM 721 N N . LEU A 1 93 ? 76.513 54.331 55.824 1.00 30.85 92 LEU A N 1
ATOM 722 C CA . LEU A 1 93 ? 76.934 54.923 54.568 1.00 30.62 92 LEU A CA 1
ATOM 723 C C . LEU A 1 93 ? 78.452 55.098 54.556 1.00 33.01 92 LEU A C 1
ATOM 724 O O . LEU A 1 93 ? 79.058 55.516 55.543 1.00 32.63 92 LEU A O 1
ATOM 729 N N . LEU A 1 94 ? 79.064 54.765 53.431 1.00 32.54 93 LEU A N 1
ATOM 730 C CA . LEU A 1 94 ? 80.510 54.813 53.329 1.00 34.18 93 LEU A CA 1
ATOM 731 C C . LEU A 1 94 ? 80.998 56.224 53.601 1.00 31.94 93 LEU A C 1
ATOM 732 O O . LEU A 1 94 ? 80.304 57.198 53.285 1.00 29.55 93 LEU A O 1
ATOM 737 N N . PRO A 1 95 ? 82.186 56.335 54.214 1.00 32.34 94 PRO A N 1
ATOM 738 C CA . PRO A 1 95 ? 82.692 57.661 54.560 1.00 31.67 94 PRO A CA 1
ATOM 739 C C . PRO A 1 95 ? 82.838 58.503 53.304 1.00 31.65 94 PRO A C 1
ATOM 740 O O . PRO A 1 95 ? 83.032 57.969 52.219 1.00 31.38 94 PRO A O 1
ATOM 744 N N . GLY A 1 96 ? 82.704 59.810 53.456 1.00 32.35 95 GLY A N 1
ATOM 745 C CA . GLY A 1 96 ? 82.880 60.724 52.349 1.00 32.06 95 GLY A CA 1
ATOM 746 C C . GLY A 1 96 ? 81.692 60.842 51.415 1.00 30.01 95 GLY A C 1
ATOM 747 O O . GLY A 1 96 ? 81.526 61.860 50.740 1.00 29.08 95 GLY A O 1
ATOM 748 N N . ILE A 1 97 ? 80.864 59.807 51.362 1.00 27.78 96 ILE A N 1
ATOM 749 C CA . ILE A 1 97 ? 79.820 59.743 50.332 1.00 29.67 96 ILE A CA 1
ATOM 750 C C . ILE A 1 97 ? 78.732 60.818 50.448 1.00 31.39 96 ILE A C 1
ATOM 751 O O . ILE A 1 97 ? 78.455 61.536 49.486 1.00 28.77 96 ILE A O 1
ATOM 756 N N . GLY A 1 98 ? 78.120 60.906 51.629 1.00 32.32 97 GLY A N 1
ATOM 757 C CA . GLY A 1 98 ? 77.080 61.873 51.911 1.00 29.37 97 GLY A CA 1
ATOM 758 C C . GLY A 1 98 ? 77.502 63.285 51.595 1.00 30.83 97 GLY A C 1
ATOM 759 O O . GLY A 1 98 ? 76.788 64.004 50.895 1.00 32.18 97 GLY A O 1
ATOM 760 N N . ARG A 1 99 ? 78.661 63.680 52.115 1.00 30.69 98 ARG A N 1
ATOM 761 C CA . ARG A 1 99 ? 79.238 64.994 51.826 1.00 32.89 98 ARG A CA 1
ATOM 762 C C . ARG A 1 99 ? 79.454 65.210 50.328 1.00 31.54 98 ARG A C 1
ATOM 763 O O . ARG A 1 99 ? 79.332 66.327 49.832 1.00 32.68 98 ARG A O 1
ATOM 765 N N . LEU A 1 100 ? 79.766 64.138 49.609 1.00 29.86 99 LEU A N 1
ATOM 766 C CA . LEU A 1 100 ? 80.018 64.232 48.175 1.00 33.21 99 LEU A CA 1
ATOM 767 C C . LEU A 1 100 ? 78.735 64.530 47.417 1.00 36.76 99 LEU A C 1
ATOM 768 O O . LEU A 1 100 ? 78.695 65.399 46.527 1.00 36.66 99 LEU A O 1
ATOM 773 N N . LEU A 1 101 ? 77.690 63.786 47.774 1.00 36.54 100 LEU A N 1
ATOM 774 C CA . LEU A 1 101 ? 76.353 64.010 47.241 1.00 37.98 100 LEU A CA 1
ATOM 775 C C . LEU A 1 101 ? 75.961 65.467 47.444 1.00 39.49 100 LEU A C 1
ATOM 776 O O . LEU A 1 101 ? 75.580 66.159 46.496 1.00 41.29 100 LEU A O 1
ATOM 781 N N . CYS A 1 102 ? 76.076 65.921 48.687 1.00 34.86 101 CYS A N 1
ATOM 782 C CA . CYS A 1 102 ? 75.827 67.310 49.042 1.00 39.04 101 CYS A CA 1
ATOM 783 C C . CYS A 1 102 ? 76.440 68.260 48.015 1.00 39.89 101 CYS A C 1
ATOM 784 O O . CYS A 1 102 ? 75.748 69.075 47.417 1.00 41.86 101 CYS A O 1
ATOM 787 N N . GLN A 1 103 ? 77.742 68.144 47.805 1.00 41.99 102 GLN A N 1
ATOM 788 C CA . GLN A 1 103 ? 78.435 69.046 46.902 1.00 42.98 102 GLN A CA 1
ATOM 789 C C . GLN A 1 103 ? 77.852 68.975 45.508 1.00 44.14 102 GLN A C 1
ATOM 790 O O . GLN A 1 103 ? 77.574 70.000 44.888 1.00 48.17 102 GLN A O 1
ATOM 796 N N . LEU A 1 104 ? 77.678 67.759 45.010 1.00 42.22 103 LEU A N 1
ATOM 797 C CA . LEU A 1 104 ? 77.156 67.562 43.664 1.00 45.16 103 LEU A CA 1
ATOM 798 C C . LEU A 1 104 ? 75.785 68.223 43.482 1.00 45.60 103 LEU A C 1
ATOM 799 O O . LEU A 1 104 ? 75.531 68.893 42.478 1.00 42.66 103 LEU A O 1
ATOM 804 N N . LYS A 1 105 ? 74.902 68.020 44.457 1.00 46.51 104 LYS A N 1
ATOM 805 C CA . LYS A 1 105 ? 73.610 68.701 44.471 1.00 47.63 104 LYS A CA 1
ATOM 806 C C . LYS A 1 105 ? 73.821 70.213 44.591 1.00 49.61 104 LYS A C 1
ATOM 807 O O . LYS A 1 105 ? 73.379 70.976 43.729 1.00 51.90 104 LYS A O 1
ATOM 809 N N . ASN A 1 106 ? 74.514 70.637 45.647 1.00 47.60 105 ASN A N 1
ATOM 810 C CA . ASN A 1 106 ? 74.796 72.054 45.872 1.00 45.11 105 ASN A CA 1
ATOM 811 C C . ASN A 1 106 ? 75.323 72.721 44.617 1.00 47.99 105 ASN A C 1
ATOM 812 O O . ASN A 1 106 ? 75.247 73.934 44.465 1.00 49.07 105 ASN A O 1
ATOM 817 N N . GLU A 1 107 ? 75.864 71.910 43.717 1.00 51.94 106 GLU A N 1
ATOM 818 C CA . GLU A 1 107 ? 76.476 72.407 42.498 1.00 52.06 106 GLU A CA 1
ATOM 819 C C . GLU A 1 107 ? 75.651 72.056 41.273 1.00 51.69 106 GLU A C 1
ATOM 820 O O . GLU A 1 107 ? 76.048 72.368 40.151 1.00 54.11 106 GLU A O 1
ATOM 826 N N . ASN A 1 108 ? 74.517 71.396 41.491 1.00 48.17 107 ASN A N 1
ATOM 827 C CA . ASN A 1 108 ? 73.600 71.034 40.408 1.00 53.58 107 ASN A CA 1
ATOM 828 C C . ASN A 1 108 ? 74.187 70.050 39.385 1.00 50.25 107 ASN A C 1
ATOM 829 O O . ASN A 1 108 ? 74.022 70.224 38.177 1.00 45.35 107 ASN A O 1
ATOM 834 N N . ILE A 1 109 ? 74.866 69.019 39.883 1.00 46.69 108 ILE A N 1
ATOM 835 C CA . ILE A 1 109 ? 75.325 67.914 39.052 1.00 44.12 108 ILE A CA 1
ATOM 836 C C . ILE A 1 109 ? 74.360 66.749 39.197 1.00 43.78 108 ILE A C 1
ATOM 837 O O . ILE A 1 109 ? 74.042 66.326 40.311 1.00 43.67 108 ILE A O 1
ATOM 842 N N . LYS A 1 110 ? 73.888 66.229 38.074 1.00 42.39 109 LYS A N 1
ATOM 843 C CA . LYS A 1 110 ? 72.967 65.110 38.125 1.00 42.86 109 LYS A CA 1
ATOM 844 C C . LYS A 1 110 ? 73.636 63.880 38.727 1.00 38.24 109 LYS A C 1
ATOM 845 O O . LYS A 1 110 ? 74.793 63.590 38.436 1.00 40.78 109 LYS A O 1
ATOM 851 N N . ILE A 1 111 ? 72.894 63.172 39.569 1.00 32.71 110 ILE A N 1
ATOM 852 C CA . ILE A 1 111 ? 73.386 61.992 40.267 1.00 33.94 110 ILE A CA 1
ATOM 853 C C . ILE A 1 111 ? 72.611 60.757 39.854 1.00 35.73 110 ILE A C 1
ATOM 854 O O . ILE A 1 111 ? 71.386 60.752 39.886 1.00 38.99 110 ILE A O 1
ATOM 859 N N . GLY A 1 112 ? 73.327 59.700 39.490 1.00 37.78 111 GLY A N 1
ATOM 860 C CA . GLY A 1 112 ? 72.695 58.474 39.035 1.00 35.76 111 GLY A CA 1
ATOM 861 C C . GLY A 1 112 ? 73.217 57.225 39.716 1.00 35.44 111 GLY A C 1
ATOM 862 O O . GLY A 1 112 ? 74.266 57.247 40.364 1.00 35.23 111 GLY A O 1
ATOM 863 N N . LEU A 1 113 ? 72.479 56.130 39.574 1.00 33.58 112 LEU A N 1
ATOM 864 C CA . LEU A 1 113 ? 72.914 54.856 40.124 1.00 36.70 112 LEU A CA 1
ATOM 865 C C . LEU A 1 113 ? 72.897 53.752 39.068 1.00 39.36 112 LEU A C 1
ATOM 866 O O . LEU A 1 113 ? 71.884 53.536 38.406 1.00 39.06 112 LEU A O 1
ATOM 871 N N . ALA A 1 114 ? 74.021 53.047 38.936 1.00 40.04 113 ALA A N 1
ATOM 872 C CA . ALA A 1 114 ? 74.169 51.959 37.971 1.00 41.23 113 ALA A CA 1
ATOM 873 C C . ALA A 1 114 ? 74.492 50.632 38.651 1.00 44.60 113 ALA A C 1
ATOM 874 O O . ALA A 1 114 ? 75.573 50.075 38.456 1.00 45.72 113 ALA A O 1
ATOM 876 N N . SER A 1 115 ? 73.558 50.123 39.446 1.00 45.30 114 SER A N 1
ATOM 877 C CA . SER A 1 115 ? 73.796 48.884 40.170 1.00 48.49 114 SER A CA 1
ATOM 878 C C . SER A 1 115 ? 73.007 47.739 39.568 1.00 53.14 114 SER A C 1
ATOM 879 O O . SER A 1 115 ? 71.916 47.934 39.034 1.00 55.53 114 SER A O 1
ATOM 882 N N . SER A 1 116 ? 73.569 46.541 39.660 1.00 54.66 115 SER A N 1
ATOM 883 C CA . SER A 1 116 ? 72.909 45.358 39.146 1.00 54.99 115 SER A CA 1
ATOM 884 C C . SER A 1 116 ? 71.847 44.877 40.116 1.00 56.81 115 SER A C 1
ATOM 885 O O . SER A 1 116 ? 70.961 44.108 39.750 1.00 60.25 115 SER A O 1
ATOM 888 N N . SER A 1 117 ? 71.939 45.332 41.360 1.00 58.92 116 SER A N 1
ATOM 889 C CA . SER A 1 117 ? 70.998 44.903 42.389 1.00 61.06 116 SER A CA 1
ATOM 890 C C . SER A 1 117 ? 69.568 45.370 42.111 1.00 58.12 116 SER A C 1
ATOM 891 O O . SER A 1 117 ? 69.333 46.514 41.713 1.00 54.88 116 SER A O 1
ATOM 894 N N . ARG A 1 118 ? 68.621 44.463 42.321 1.00 62.36 117 ARG A N 1
ATOM 895 C CA . ARG A 1 118 ? 67.211 44.757 42.107 1.00 65.91 117 ARG A CA 1
ATOM 896 C C . ARG A 1 118 ? 66.630 45.468 43.316 1.00 61.26 117 ARG A C 1
ATOM 897 O O . ARG A 1 118 ? 65.525 46.005 43.263 1.00 62.60 117 ARG A O 1
ATOM 905 N N . ASN A 1 119 ? 67.386 45.466 44.407 1.00 58.03 118 ASN A N 1
ATOM 906 C CA . ASN A 1 119 ? 66.939 46.095 45.643 1.00 60.62 118 ASN A CA 1
ATOM 907 C C . ASN A 1 119 ? 67.563 47.462 45.897 1.00 54.81 118 ASN A C 1
ATOM 908 O O . ASN A 1 119 ? 67.477 47.999 47.007 1.00 52.57 118 ASN A O 1
ATOM 913 N N . ALA A 1 120 ? 68.193 48.024 44.873 1.00 50.38 119 ALA A N 1
ATOM 914 C CA . ALA A 1 120 ? 68.903 49.282 45.046 1.00 47.74 119 ALA A CA 1
ATOM 915 C C . ALA A 1 120 ? 68.008 50.385 45.619 1.00 45.85 119 ALA A C 1
ATOM 916 O O . ALA A 1 120 ? 68.347 50.991 46.646 1.00 43.50 119 ALA A O 1
ATOM 918 N N . PRO A 1 121 ? 66.853 50.637 44.975 1.00 46.25 120 PRO A N 1
ATOM 919 C CA . PRO A 1 121 ? 65.992 51.721 45.463 1.00 45.45 120 PRO A CA 1
ATOM 920 C C . PRO A 1 121 ? 65.674 51.508 46.935 1.00 44.32 120 PRO A C 1
ATOM 921 O O . PRO A 1 121 ? 65.722 52.436 47.748 1.00 40.61 120 PRO A O 1
ATOM 925 N N . LYS A 1 122 ? 65.358 50.263 47.267 1.00 46.87 121 LYS A N 1
ATOM 926 C CA . LYS A 1 122 ? 65.097 49.892 48.641 1.00 48.15 121 LYS A CA 1
ATOM 927 C C . LYS A 1 122 ? 66.294 50.306 49.501 1.00 41.88 121 LYS A C 1
ATOM 928 O O . LYS A 1 122 ? 66.133 51.019 50.489 1.00 40.42 121 LYS A O 1
ATOM 934 N N . ILE A 1 123 ? 67.493 49.901 49.096 1.00 40.37 122 ILE A N 1
ATOM 935 C CA . ILE A 1 123 ? 68.700 50.238 49.856 1.00 44.60 122 ILE A CA 1
ATOM 936 C C . ILE A 1 123 ? 69.009 51.742 49.939 1.00 43.18 122 ILE A C 1
ATOM 937 O O . ILE A 1 123 ? 69.330 52.247 51.015 1.00 39.78 122 ILE A O 1
ATOM 942 N N . LEU A 1 124 ? 68.940 52.459 48.823 1.00 38.73 123 LEU A N 1
ATOM 943 C CA . LEU A 1 124 ? 69.225 53.887 48.879 1.00 36.61 123 LEU A CA 1
ATOM 944 C C . LEU A 1 124 ? 68.297 54.554 49.877 1.00 37.06 123 LEU A C 1
ATOM 945 O O . LEU A 1 124 ? 68.664 55.513 50.557 1.00 36.26 123 LEU A O 1
ATOM 950 N N . ARG A 1 125 ? 67.086 54.024 49.970 1.00 40.72 124 ARG A N 1
ATOM 951 C CA . ARG A 1 125 ? 66.105 54.543 50.910 1.00 40.64 124 ARG A CA 1
ATOM 952 C C . ARG A 1 125 ? 66.532 54.198 52.338 1.00 37.08 124 ARG A C 1
ATOM 953 O O . ARG A 1 125 ? 66.499 55.046 53.234 1.00 35.40 124 ARG A O 1
ATOM 961 N N . ARG A 1 126 ? 66.956 52.955 52.536 1.00 35.18 125 ARG A N 1
ATOM 962 C CA . ARG A 1 126 ? 67.377 52.490 53.851 1.00 36.88 125 ARG A CA 1
ATOM 963 C C . ARG A 1 126 ? 68.547 53.343 54.356 1.00 37.56 125 ARG A C 1
ATOM 964 O O . ARG A 1 126 ? 68.822 53.399 55.551 1.00 36.12 125 ARG A O 1
ATOM 969 N N . LEU A 1 127 ? 69.221 54.012 53.420 1.00 40.54 126 LEU A N 1
ATOM 970 C CA . LEU A 1 127 ? 70.438 54.780 53.686 1.00 36.41 126 LEU A CA 1
ATOM 971 C C . LEU A 1 127 ? 70.143 56.269 53.729 1.00 35.16 126 LEU A C 1
ATOM 972 O O . LEU A 1 127 ? 71.013 57.075 54.070 1.00 35.74 126 LEU A O 1
ATOM 977 N N . ALA A 1 128 ? 68.923 56.622 53.346 1.00 35.84 127 ALA A N 1
ATOM 978 C CA . ALA A 1 128 ? 68.436 57.990 53.449 1.00 36.20 127 ALA A CA 1
ATOM 979 C C . ALA A 1 128 ? 69.097 58.914 52.441 1.00 34.48 127 ALA A C 1
ATOM 980 O O . ALA A 1 128 ? 69.311 60.091 52.712 1.00 37.79 127 ALA A O 1
ATOM 982 N N . ILE A 1 129 ? 69.408 58.387 51.267 1.00 34.90 128 ILE A N 1
ATOM 983 C CA . ILE A 1 129 ? 70.066 59.196 50.245 1.00 36.27 128 ILE A CA 1
ATOM 984 C C . ILE A 1 129 ? 69.384 59.073 48.891 1.00 37.66 128 ILE A C 1
ATOM 985 O O . ILE A 1 129 ? 69.838 59.659 47.914 1.00 37.34 128 ILE A O 1
ATOM 990 N N . ILE A 1 130 ? 68.292 58.312 48.844 1.00 39.58 129 ILE A N 1
ATOM 991 C CA . ILE A 1 130 ? 67.615 58.000 47.592 1.00 36.29 129 ILE A CA 1
ATOM 992 C C . ILE A 1 130 ? 67.008 59.238 46.950 1.00 38.06 129 ILE A C 1
ATOM 993 O O . ILE A 1 130 ? 66.756 59.266 45.742 1.00 39.45 129 ILE A O 1
ATOM 998 N N . ASP A 1 131 ? 66.773 60.272 47.746 1.00 37.57 130 ASP A N 1
ATOM 999 C CA . ASP A 1 131 ? 66.193 61.488 47.188 1.00 41.70 130 ASP A CA 1
ATOM 1000 C C . ASP A 1 131 ? 67.258 62.236 46.391 1.00 41.21 130 ASP A C 1
ATOM 1001 O O . ASP A 1 131 ? 66.953 63.100 45.562 1.00 40.54 130 ASP A O 1
ATOM 1006 N N . ASP A 1 132 ? 68.512 61.874 46.648 1.00 40.97 131 ASP A N 1
ATOM 1007 C CA . ASP A 1 132 ? 69.668 62.507 46.020 1.00 37.40 131 ASP A CA 1
ATOM 1008 C C . ASP A 1 132 ? 69.821 62.039 44.598 1.00 35.56 131 ASP A C 1
ATOM 1009 O O . ASP A 1 132 ? 70.318 62.769 43.746 1.00 36.11 131 ASP A O 1
ATOM 1014 N N . PHE A 1 133 ? 69.411 60.803 44.353 1.00 33.23 132 PHE A N 1
ATOM 1015 C CA . PHE A 1 133 ? 69.497 60.240 43.024 1.00 35.27 132 PHE A CA 1
ATOM 1016 C C . PHE A 1 133 ? 68.326 60.683 42.169 1.00 43.02 132 PHE A C 1
ATOM 1017 O O . PHE A 1 133 ? 67.178 60.708 42.625 1.00 46.01 132 PHE A O 1
ATOM 1025 N N . HIS A 1 134 ? 68.623 61.065 40.931 1.00 44.23 133 HIS A N 1
ATOM 1026 C CA . HIS A 1 134 ? 67.579 61.463 39.999 1.00 47.68 133 HIS A CA 1
ATOM 1027 C C . HIS A 1 134 ? 67.425 60.438 38.879 1.00 46.13 133 HIS A C 1
ATOM 1028 O O . HIS A 1 134 ? 66.622 60.602 37.958 1.00 50.51 133 HIS A O 1
ATOM 1035 N N . ALA A 1 135 ? 68.187 59.359 38.984 1.00 43.48 134 ALA A N 1
ATOM 1036 C CA . ALA A 1 135 ? 68.087 58.268 38.031 1.00 43.11 134 ALA A CA 1
ATOM 1037 C C . ALA A 1 135 ? 68.646 57.003 38.655 1.00 41.90 134 ALA A C 1
ATOM 1038 O O . ALA A 1 135 ? 69.765 56.989 39.161 1.00 42.79 134 ALA A O 1
ATOM 1040 N N . ILE A 1 136 ? 67.848 55.947 38.637 1.00 42.29 135 ILE A N 1
ATOM 1041 C CA . ILE A 1 136 ? 68.307 54.640 39.066 1.00 42.27 135 ILE A CA 1
ATOM 1042 C C . ILE A 1 136 ? 67.980 53.668 37.955 1.00 46.14 135 ILE A C 1
ATOM 1043 O O . ILE A 1 136 ? 66.826 53.564 37.532 1.00 48.24 135 ILE A O 1
ATOM 1048 N N . VAL A 1 137 ? 68.997 52.971 37.466 1.00 48.46 136 VAL A N 1
ATOM 1049 C CA . VAL A 1 137 ? 68.807 52.033 36.369 1.00 50.68 136 VAL A CA 1
ATOM 1050 C C . VAL A 1 137 ? 68.325 50.706 36.926 1.00 51.09 136 VAL A C 1
ATOM 1051 O O . VAL A 1 137 ? 68.814 50.247 37.966 1.00 50.18 136 VAL A O 1
ATOM 1055 N N . ASP A 1 138 ? 67.338 50.121 36.247 1.00 53.36 137 ASP A N 1
ATOM 1056 C CA . ASP A 1 138 ? 66.882 48.769 36.550 1.00 56.65 137 ASP A CA 1
ATOM 1057 C C . ASP A 1 138 ? 67.708 47.749 35.777 1.00 57.61 137 ASP A C 1
ATOM 1058 O O . ASP A 1 138 ? 67.922 47.880 34.567 1.00 58.13 137 ASP A O 1
ATOM 1063 N N . PRO A 1 139 ? 68.189 46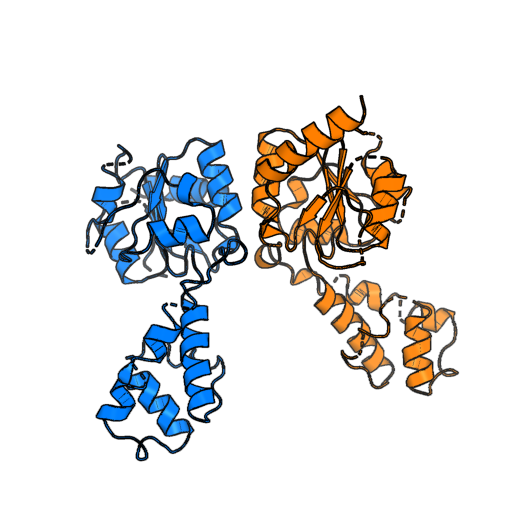.732 36.494 1.00 56.86 138 PRO A N 1
ATOM 1064 C CA . PRO A 1 139 ? 69.055 45.663 35.990 1.00 61.89 138 PRO A CA 1
ATOM 1065 C C . PRO A 1 139 ? 68.528 45.048 34.693 1.00 59.45 138 PRO A C 1
ATOM 1066 O O . PRO A 1 139 ? 67.309 44.975 34.510 1.00 62.71 138 PRO A O 1
ATOM 1070 N N . PRO A 1 149 ? 79.453 46.734 29.783 1.00 60.92 148 PRO A N 1
ATOM 1071 C CA . PRO A 1 149 ? 78.207 46.959 29.036 1.00 58.72 148 PRO A CA 1
ATOM 1072 C C . PRO A 1 149 ? 77.895 48.420 28.758 1.00 60.54 148 PRO A C 1
ATOM 1073 O O . PRO A 1 149 ? 78.702 49.157 28.179 1.00 56.55 148 PRO A O 1
ATOM 1077 N N . ASP A 1 150 ? 76.712 48.821 29.219 1.00 60.28 149 ASP A N 1
ATOM 1078 C CA . ASP A 1 150 ? 76.102 50.084 28.856 1.00 58.10 149 ASP A CA 1
ATOM 1079 C C . ASP A 1 150 ? 74.817 50.254 29.690 1.00 59.11 149 ASP A C 1
ATOM 1080 O O . ASP A 1 150 ? 73.856 50.963 29.315 1.00 54.09 149 ASP A O 1
ATOM 1082 N N . ILE A 1 151 ? 74.794 49.560 30.818 1.00 59.82 150 ILE A N 1
ATOM 1083 C CA . ILE A 1 151 ? 73.862 49.908 31.863 1.00 54.92 150 ILE A CA 1
ATOM 1084 C C . ILE A 1 151 ? 74.176 51.350 32.225 1.00 54.72 150 ILE A C 1
ATOM 1085 O O . ILE A 1 151 ? 73.352 52.056 32.795 1.00 55.55 150 ILE A O 1
ATOM 1090 N N . PHE A 1 152 ? 75.382 51.780 31.878 1.00 53.65 151 PHE A N 1
ATOM 1091 C CA . PHE A 1 152 ? 75.806 53.142 32.122 1.00 51.84 151 PHE A CA 1
ATOM 1092 C C . PHE A 1 152 ? 75.241 54.087 31.075 1.00 51.54 151 PHE A C 1
ATOM 1093 O O . PHE A 1 152 ? 74.838 55.199 31.398 1.00 52.44 151 PHE A O 1
ATOM 1101 N N . LEU A 1 153 ? 75.198 53.647 29.821 1.00 54.62 152 LEU A N 1
ATOM 1102 C CA . LEU A 1 153 ? 74.653 54.497 28.753 1.00 55.84 152 LEU A CA 1
ATOM 1103 C C . LEU A 1 153 ? 73.182 54.779 28.982 1.00 50.02 152 LEU A C 1
ATOM 1104 O O . LEU A 1 153 ? 72.657 55.815 28.577 1.00 46.91 152 LEU A O 1
ATOM 1109 N N . THR A 1 154 ? 72.525 53.838 29.642 1.00 50.14 153 THR A N 1
ATOM 1110 C CA . THR A 1 154 ? 71.136 54.012 30.019 1.00 50.96 153 THR A CA 1
ATOM 1111 C C . THR A 1 154 ? 71.033 55.099 31.078 1.00 49.81 153 THR A C 1
ATOM 1112 O O . THR A 1 154 ? 70.174 55.976 30.998 1.00 50.74 153 THR A O 1
ATOM 1116 N N . ALA A 1 155 ? 71.922 55.037 32.066 1.00 46.37 154 ALA A N 1
ATOM 1117 C CA . ALA A 1 155 ? 71.914 55.991 33.169 1.00 45.03 154 ALA A CA 1
ATOM 1118 C C . ALA A 1 155 ? 72.022 57.421 32.655 1.00 45.88 154 ALA A C 1
ATOM 1119 O O . ALA A 1 155 ? 71.383 58.334 33.172 1.00 45.89 154 ALA A O 1
ATOM 1121 N N . ALA A 1 156 ? 72.839 57.599 31.626 1.00 46.84 155 ALA A N 1
ATOM 1122 C CA . ALA A 1 156 ? 73.067 58.909 31.019 1.00 51.38 155 ALA A CA 1
ATOM 1123 C C . ALA A 1 156 ? 71.864 59.353 30.192 1.00 50.38 155 ALA A C 1
ATOM 1124 O O . ALA A 1 156 ? 71.564 60.547 30.091 1.00 48.87 155 ALA A O 1
ATOM 1126 N N . ALA A 1 157 ? 71.200 58.384 29.574 1.00 48.22 156 ALA A N 1
ATOM 1127 C CA . ALA A 1 157 ? 69.986 58.660 28.833 1.00 47.84 156 ALA A CA 1
ATOM 1128 C C . ALA A 1 157 ? 68.952 59.217 29.808 1.00 47.17 156 ALA A C 1
ATOM 1129 O O . ALA A 1 157 ? 68.324 60.253 29.565 1.00 46.55 156 ALA A O 1
ATOM 1139 N N . LEU A 1 159 ? 69.464 60.652 32.624 1.00 48.30 158 LEU A N 1
ATOM 1140 C CA . LEU A 1 159 ? 69.870 61.933 33.190 1.00 46.52 158 LEU A CA 1
ATOM 1141 C C . LEU A 1 159 ? 69.887 63.029 32.135 1.00 49.56 158 LEU A C 1
ATOM 1142 O O . LEU A 1 159 ? 70.068 64.214 32.438 1.00 48.98 158 LEU A O 1
ATOM 1147 N N . ASP A 1 160 ? 69.688 62.624 30.888 1.00 48.77 159 ASP A N 1
ATOM 1148 C CA . ASP A 1 160 ? 69.598 63.578 29.796 1.00 54.09 159 ASP A CA 1
ATOM 1149 C C . ASP A 1 160 ? 70.927 64.291 29.596 1.00 52.58 159 ASP A C 1
ATOM 1150 O O . ASP A 1 160 ? 70.968 65.516 29.471 1.00 53.42 159 ASP A O 1
ATOM 1155 N N . VAL A 1 161 ? 72.006 63.511 29.566 1.00 51.35 160 VAL A N 1
ATOM 1156 C CA . VAL A 1 161 ? 73.361 64.040 29.423 1.00 50.92 160 VAL A CA 1
ATOM 1157 C C . VAL A 1 161 ? 74.255 63.069 28.644 1.00 54.35 160 VAL A C 1
ATOM 1158 O O . VAL A 1 161 ? 74.075 61.851 28.708 1.00 55.82 160 VAL A O 1
ATOM 1162 N N . SER A 1 162 ? 75.221 63.610 27.911 1.00 53.76 161 SER A N 1
ATOM 1163 C CA . SER A 1 162 ? 76.211 62.781 27.219 1.00 59.27 161 SER A CA 1
ATOM 1164 C C . SER A 1 162 ? 77.089 61.952 28.182 1.00 55.36 161 SER A C 1
ATOM 1165 O O . SER A 1 162 ? 77.388 62.388 29.295 1.00 49.15 161 SER A O 1
ATOM 1168 N N . PRO A 1 163 ? 77.504 60.750 27.744 1.00 54.54 162 PRO A N 1
ATOM 1169 C CA . PRO A 1 163 ? 78.433 59.895 28.493 1.00 53.23 162 PRO A CA 1
ATOM 1170 C C . PRO A 1 163 ? 79.765 60.582 28.657 1.00 50.66 162 PRO A C 1
ATOM 1171 O O . PRO A 1 163 ? 80.425 60.416 29.679 1.00 51.96 162 PRO A O 1
ATOM 1175 N N . ALA A 1 164 ? 80.148 61.349 27.643 1.00 55.23 163 ALA A N 1
ATOM 1176 C CA . ALA A 1 164 ? 81.408 62.080 27.661 1.00 53.90 163 ALA A CA 1
ATOM 1177 C C . ALA A 1 164 ? 81.456 63.057 28.819 1.00 52.20 163 ALA A C 1
ATOM 1178 O O . ALA A 1 164 ? 82.533 63.455 29.258 1.00 57.82 163 ALA A O 1
ATOM 1180 N N . ASP A 1 165 ? 80.289 63.447 29.312 1.00 50.16 164 ASP A N 1
ATOM 1181 C CA . ASP A 1 165 ? 80.240 64.442 30.365 1.00 50.26 164 ASP A CA 1
ATOM 1182 C C . ASP A 1 165 ? 79.912 63.849 31.727 1.00 44.81 164 ASP A C 1
ATOM 1183 O O . ASP A 1 165 ? 79.568 64.574 32.653 1.00 46.58 164 ASP A O 1
ATOM 1188 N N . CYS A 1 166 ? 80.039 62.532 31.850 1.00 40.64 165 CYS A N 1
ATOM 1189 C CA . CYS A 1 166 ? 79.808 61.873 33.129 1.00 43.58 165 CYS A CA 1
ATOM 1190 C C . CYS A 1 166 ? 81.019 61.116 33.653 1.00 47.25 165 CYS A C 1
ATOM 1191 O O . CYS A 1 166 ? 81.804 60.541 32.887 1.00 48.90 165 CYS A O 1
ATOM 1194 N N . ALA A 1 167 ? 81.140 61.117 34.978 1.00 44.57 166 ALA A N 1
ATOM 1195 C CA . ALA A 1 167 ? 82.047 60.234 35.703 1.00 40.00 166 ALA A CA 1
ATOM 1196 C C . ALA A 1 167 ? 81.234 59.115 36.342 1.00 37.41 166 ALA A C 1
ATOM 1197 O O . ALA A 1 167 ? 80.112 59.329 36.781 1.00 40.42 166 ALA A O 1
ATOM 1199 N N . ALA A 1 168 ? 81.781 57.914 36.378 1.00 34.15 167 ALA A N 1
ATOM 1200 C CA . ALA A 1 168 ? 81.131 56.844 37.107 1.00 36.00 167 ALA A CA 1
ATOM 1201 C C . ALA A 1 168 ? 82.124 56.309 38.113 1.00 38.64 167 ALA A C 1
ATOM 1202 O O . ALA A 1 168 ? 83.300 56.109 37.800 1.00 36.40 167 ALA A O 1
ATOM 1204 N N . ILE A 1 169 ? 81.649 56.102 39.335 1.00 37.11 168 ILE A N 1
ATOM 1205 C CA . ILE A 1 169 ? 82.511 55.614 40.389 1.00 36.11 168 ILE A CA 1
ATOM 1206 C C . ILE A 1 169 ? 82.224 54.152 40.650 1.00 36.97 168 ILE A C 1
ATOM 1207 O O . ILE A 1 169 ? 81.073 53.727 40.642 1.00 36.71 168 ILE A O 1
ATOM 1212 N N . GLU A 1 170 ? 83.285 53.382 40.854 1.00 37.37 169 GLU A N 1
ATOM 1213 C CA . GLU A 1 170 ? 83.169 51.934 40.838 1.00 42.92 169 GLU A CA 1
ATOM 1214 C C . GLU A 1 170 ? 84.334 51.270 41.567 1.00 43.68 169 GLU A C 1
ATOM 1215 O O . GLU A 1 170 ? 85.387 51.875 41.755 1.00 39.92 169 GLU A O 1
ATOM 1221 N N . ASP A 1 171 ? 84.140 50.023 41.981 1.00 44.22 170 ASP A N 1
ATOM 1222 C CA . ASP A 1 171 ? 85.187 49.304 42.688 1.00 47.52 170 ASP A CA 1
ATOM 1223 C C . ASP A 1 171 ? 85.494 47.952 42.038 1.00 49.30 170 ASP A C 1
ATOM 1224 O O . ASP A 1 171 ? 86.405 47.250 42.460 1.00 41.29 170 ASP A O 1
ATOM 1229 N N . ALA A 1 172 ? 84.715 47.580 41.028 1.00 54.42 171 ALA A N 1
ATOM 1230 C CA . ALA A 1 172 ? 84.868 46.268 40.396 1.00 57.40 171 ALA A CA 1
ATOM 1231 C C . ALA A 1 172 ? 85.558 46.311 39.025 1.00 58.89 171 ALA A C 1
ATOM 1232 O O . ALA A 1 172 ? 85.133 47.045 38.125 1.00 57.10 171 ALA A O 1
ATOM 1234 N N . GLU A 1 173 ? 86.622 45.518 38.889 1.00 54.66 172 GLU A N 1
ATOM 1235 C CA . GLU A 1 173 ? 87.270 45.269 37.609 1.00 52.13 172 GLU A CA 1
ATOM 1236 C C . GLU A 1 173 ? 86.306 45.443 36.439 1.00 57.04 172 GLU A C 1
ATOM 1237 O O . GLU A 1 173 ? 86.494 46.301 35.571 1.00 53.00 172 GLU A O 1
ATOM 1239 N N . ALA A 1 174 ? 85.261 44.621 36.433 1.00 56.48 173 ALA A N 1
ATOM 1240 C CA . ALA A 1 174 ? 84.292 44.616 35.342 1.00 54.78 173 ALA A CA 1
ATOM 1241 C C . ALA A 1 174 ? 83.630 45.970 35.167 1.00 58.75 173 ALA A C 1
ATOM 1242 O O . ALA A 1 174 ? 83.659 46.535 34.072 1.00 62.96 173 ALA A O 1
ATOM 1244 N N . GLY A 1 175 ? 83.021 46.478 36.237 1.00 56.42 174 GLY A N 1
ATOM 1245 C CA . GLY A 1 175 ? 82.343 47.761 36.192 1.00 53.87 174 GLY A CA 1
ATOM 1246 C C . GLY A 1 175 ? 83.167 48.841 35.514 1.00 54.37 174 GLY A C 1
ATOM 1247 O O . GLY A 1 175 ? 82.631 49.672 34.774 1.00 50.21 174 GLY A O 1
ATOM 1248 N N . ILE A 1 176 ? 84.477 48.817 35.758 1.00 53.20 175 ILE A N 1
ATOM 1249 C CA . ILE A 1 176 ? 85.387 49.825 35.213 1.00 53.09 175 ILE A CA 1
ATOM 1250 C C . ILE A 1 176 ? 85.578 49.655 33.710 1.00 49.34 175 ILE A C 1
ATOM 1251 O O . ILE A 1 176 ? 85.685 50.631 32.961 1.00 45.78 175 ILE A O 1
ATOM 1256 N N . SER A 1 177 ? 85.627 48.399 33.286 1.00 50.28 176 SER A N 1
ATOM 1257 C CA . SER A 1 177 ? 85.587 48.050 31.873 1.00 54.05 176 SER A CA 1
ATOM 1258 C C . SER A 1 177 ? 84.328 48.621 31.217 1.00 53.60 176 SER A C 1
ATOM 1259 O O . SER A 1 177 ? 84.395 49.286 30.176 1.00 49.69 176 SER A O 1
ATOM 1262 N N . ALA A 1 178 ? 83.185 48.351 31.845 1.00 51.74 177 ALA A N 1
ATOM 1263 C CA . ALA A 1 178 ? 81.890 48.826 31.376 1.00 52.89 177 ALA A CA 1
ATOM 1264 C C . ALA A 1 178 ? 81.842 50.349 31.269 1.00 50.13 177 ALA A C 1
ATOM 1265 O O . ALA A 1 178 ? 81.387 50.891 30.273 1.00 49.67 177 ALA A O 1
ATOM 1267 N N . ILE A 1 179 ? 82.306 51.037 32.302 1.00 47.13 178 ILE A N 1
ATOM 1268 C CA . ILE A 1 179 ? 82.270 52.486 32.309 1.00 45.47 178 ILE A CA 1
ATOM 1269 C C . ILE A 1 179 ? 83.114 53.023 31.176 1.00 47.50 178 ILE A C 1
ATOM 1270 O O . ILE A 1 179 ? 82.748 53.985 30.498 1.00 46.31 178 ILE A O 1
ATOM 1275 N N . LYS A 1 180 ? 84.271 52.403 30.996 1.00 52.32 179 LYS A N 1
ATOM 1276 C CA . LYS A 1 180 ? 85.218 52.857 29.999 1.00 51.40 179 LYS A CA 1
ATOM 1277 C C . LYS A 1 180 ? 84.629 52.591 28.621 1.00 48.19 179 LYS A C 1
ATOM 1278 O O . LYS A 1 180 ? 84.510 53.499 27.799 1.00 45.34 179 LYS A O 1
ATOM 1280 N N . SER A 1 181 ? 84.245 51.344 28.381 1.00 46.54 180 SER A N 1
ATOM 1281 C CA . SER A 1 181 ? 83.631 50.976 27.115 1.00 47.79 180 SER A CA 1
ATOM 1282 C C . SER A 1 181 ? 82.474 51.927 26.824 1.00 47.86 180 SER A C 1
ATOM 1283 O O . SER A 1 181 ? 82.240 52.319 25.686 1.00 48.83 180 SER A O 1
ATOM 1285 N N . ALA A 1 182 ? 81.763 52.301 27.880 1.00 52.42 181 ALA A N 1
ATOM 1286 C CA . ALA A 1 182 ? 80.636 53.220 27.796 1.00 46.70 181 ALA A CA 1
ATOM 1287 C C . ALA A 1 182 ? 81.109 54.651 27.597 1.00 49.23 181 ALA A C 1
ATOM 1288 O O . ALA A 1 182 ? 80.327 55.590 27.709 1.00 52.23 181 ALA A O 1
ATOM 1290 N N . GLY A 1 183 ? 82.399 54.818 27.334 1.00 49.04 182 GLY A N 1
ATOM 1291 C CA . GLY A 1 183 ? 82.941 56.116 26.988 1.00 45.90 182 GLY A CA 1
ATOM 1292 C C . GLY A 1 183 ? 82.886 57.170 28.071 1.00 46.66 182 GLY A C 1
ATOM 1293 O O . GLY A 1 183 ? 82.789 58.358 27.771 1.00 46.10 182 GLY A O 1
ATOM 1302 N N . PHE A 1 185 ? 84.490 58.861 31.873 1.00 43.65 184 PHE A N 1
ATOM 1303 C CA . PHE A 1 185 ? 85.558 58.970 32.840 1.00 41.84 184 PHE A CA 1
ATOM 1304 C C . PHE A 1 185 ? 85.268 57.999 33.975 1.00 42.48 184 PHE A C 1
ATOM 1305 O O . PHE A 1 185 ? 84.248 58.109 34.639 1.00 44.78 184 PHE A O 1
ATOM 1313 N N . ALA A 1 186 ? 86.158 57.038 34.190 1.00 44.20 185 ALA A N 1
ATOM 1314 C CA . ALA A 1 186 ? 85.932 55.996 35.194 1.00 43.99 185 ALA A CA 1
ATOM 1315 C C . ALA A 1 186 ? 86.770 56.194 36.459 1.00 41.85 185 ALA A C 1
ATOM 1316 O O . ALA A 1 186 ? 87.994 56.225 36.398 1.00 40.12 185 ALA A O 1
ATOM 1318 N N . VAL A 1 187 ? 86.099 56.321 37.602 1.00 41.11 186 VAL A N 1
ATOM 1319 C CA . VAL A 1 187 ? 86.780 56.406 38.889 1.00 37.21 186 VAL A CA 1
ATOM 1320 C C . VAL A 1 187 ? 86.752 55.058 39.593 1.00 37.97 186 VAL A C 1
ATOM 1321 O O . VAL A 1 187 ? 85.681 54.475 39.785 1.00 38.09 186 VAL A O 1
ATOM 1325 N N . GLY A 1 188 ? 87.929 54.560 39.964 1.00 36.11 187 GLY A N 1
ATOM 1326 C CA . GLY A 1 188 ? 88.030 53.300 40.679 1.00 37.11 187 GLY A CA 1
ATOM 1327 C C . GLY A 1 188 ? 88.264 53.549 42.155 1.00 33.83 187 GLY A C 1
ATOM 1328 O O . GLY A 1 188 ? 88.845 54.562 42.520 1.00 33.90 187 GLY A O 1
ATOM 1329 N N . VAL A 1 189 ? 87.806 52.640 43.006 1.00 33.15 188 VAL A N 1
ATOM 1330 C CA . VAL A 1 189 ? 88.040 52.785 44.442 1.00 39.77 188 VAL A CA 1
ATOM 1331 C C . VAL A 1 189 ? 88.301 51.469 45.197 1.00 40.24 188 VAL A C 1
ATOM 1332 O O . VAL A 1 189 ? 87.673 50.440 44.933 1.00 39.96 188 VAL A O 1
ATOM 1336 N N . GLY A 1 197 ? 93.047 49.672 36.209 1.00 58.89 196 GLY A N 1
ATOM 1337 C CA . GLY A 1 197 ? 92.832 50.041 34.816 1.00 58.37 196 GLY A CA 1
ATOM 1338 C C . GLY A 1 197 ? 91.731 51.079 34.651 1.00 59.91 196 GLY A C 1
ATOM 1339 O O . GLY A 1 197 ? 90.845 50.942 33.801 1.00 49.68 196 GLY A O 1
ATOM 1340 N N . ALA A 1 198 ? 91.795 52.120 35.480 1.00 58.14 197 ALA A N 1
ATOM 1341 C CA . ALA A 1 198 ? 90.793 53.179 35.490 1.00 45.66 197 ALA A CA 1
ATOM 1342 C C . ALA A 1 198 ? 91.445 54.550 35.343 1.00 44.85 197 ALA A C 1
ATOM 1343 O O . ALA A 1 198 ? 92.647 54.697 35.532 1.00 52.84 197 ALA A O 1
ATOM 1345 N N . ASP A 1 199 ? 90.644 55.555 35.025 1.00 40.41 198 ASP A N 1
ATOM 1346 C CA . ASP A 1 199 ? 91.162 56.877 34.713 1.00 36.52 198 ASP A CA 1
ATOM 1347 C C . ASP A 1 199 ? 91.609 57.672 35.938 1.00 39.36 198 ASP A C 1
ATOM 1348 O O . ASP A 1 199 ? 92.407 58.596 35.827 1.00 37.87 198 ASP A O 1
ATOM 1353 N N . LEU A 1 200 ? 91.092 57.307 37.106 1.00 41.62 199 LEU A N 1
ATOM 1354 C CA . LEU A 1 200 ? 91.466 57.952 38.362 1.00 36.48 199 LEU A CA 1
ATOM 1355 C C . LEU A 1 200 ? 91.169 56.985 39.495 1.00 37.04 199 LEU A C 1
ATOM 1356 O O . LEU A 1 200 ? 90.119 56.354 39.512 1.00 39.08 199 LEU A O 1
ATOM 1361 N N . VAL A 1 201 ? 92.102 56.825 40.425 1.00 40.15 200 VAL A N 1
ATOM 1362 C CA . VAL A 1 201 ? 91.927 55.790 41.442 1.00 39.07 200 VAL A CA 1
ATOM 1363 C C . VAL A 1 201 ? 92.157 56.280 42.851 1.00 38.92 200 VAL A C 1
ATOM 1364 O O . VAL A 1 201 ? 93.201 56.855 43.148 1.00 43.37 200 VAL A O 1
ATOM 1368 N N . VAL A 1 202 ? 91.183 56.035 43.721 1.00 35.90 201 VAL A N 1
ATOM 1369 C CA . VAL A 1 202 ? 91.318 56.403 45.119 1.00 36.75 201 VAL A CA 1
ATOM 1370 C C . VAL A 1 202 ? 91.345 55.167 46.008 1.00 39.26 201 VAL A C 1
ATOM 1371 O O . VAL A 1 202 ? 90.770 54.124 45.670 1.00 39.14 201 VAL A O 1
ATOM 1375 N N . ARG A 1 203 ? 92.039 55.303 47.136 1.00 38.26 202 ARG A N 1
ATOM 1376 C CA . ARG A 1 203 ? 92.233 54.225 48.094 1.00 39.46 202 ARG A CA 1
ATOM 1377 C C . ARG A 1 203 ? 90.904 53.850 48.757 1.00 42.22 202 ARG A C 1
ATOM 1378 O O . ARG A 1 203 ? 90.451 52.708 48.665 1.00 41.06 202 ARG A O 1
ATOM 1386 N N . GLN A 1 204 ? 90.280 54.829 49.411 1.00 42.93 203 GLN A N 1
ATOM 1387 C CA . GLN A 1 204 ? 89.023 54.624 50.130 1.00 43.66 203 GLN A CA 1
ATOM 1388 C C . GLN A 1 204 ? 88.020 55.729 49.761 1.00 41.10 203 GLN A C 1
ATOM 1389 O O . GLN A 1 204 ? 88.415 56.808 49.299 1.00 36.96 203 GLN A O 1
ATOM 1395 N N . THR A 1 205 ? 86.727 55.459 49.966 1.00 39.76 204 THR A N 1
ATOM 1396 C CA . THR A 1 205 ? 85.675 56.378 49.522 1.00 35.50 204 THR A CA 1
ATOM 1397 C C . THR A 1 205 ? 85.851 57.776 50.070 1.00 35.13 204 THR A C 1
ATOM 1398 O O . THR A 1 205 ? 85.454 58.739 49.430 1.00 34.32 204 THR A O 1
ATOM 1402 N N . SER A 1 206 ? 86.434 57.896 51.256 1.00 35.01 205 SER A N 1
ATOM 1403 C CA . SER A 1 206 ? 86.583 59.216 51.849 1.00 37.10 205 SER A CA 1
ATOM 1404 C C . SER A 1 206 ? 87.452 60.098 50.972 1.00 33.69 205 SER A C 1
ATOM 1405 O O . SER A 1 206 ? 87.471 61.314 51.132 1.00 30.72 205 SER A O 1
ATOM 1408 N N . ASP A 1 207 ? 88.171 59.487 50.040 1.00 36.69 206 ASP A N 1
ATOM 1409 C CA . ASP A 1 207 ? 89.150 60.244 49.261 1.00 40.42 206 ASP A CA 1
ATOM 1410 C C . ASP A 1 207 ? 88.472 60.981 48.134 1.00 40.99 206 ASP A C 1
ATOM 1411 O O . ASP A 1 207 ? 89.090 61.814 47.473 1.00 42.94 206 ASP A O 1
ATOM 1416 N N . LEU A 1 208 ? 87.186 60.678 47.949 1.00 40.02 207 LEU A N 1
ATOM 1417 C CA . LEU A 1 208 ? 86.374 61.273 46.891 1.00 37.08 207 LEU A CA 1
ATOM 1418 C C . LEU A 1 208 ? 85.798 62.614 47.292 1.00 39.39 207 LEU A C 1
ATOM 1419 O O . LEU A 1 208 ? 84.805 62.687 48.030 1.00 39.08 207 LEU A O 1
ATOM 1424 N N . THR A 1 209 ? 86.419 63.675 46.798 1.00 39.00 208 THR A N 1
ATOM 1425 C CA . THR A 1 209 ? 85.849 64.999 46.917 1.00 40.07 208 THR A CA 1
ATOM 1426 C C . THR A 1 209 ? 85.421 65.488 45.543 1.00 39.57 208 THR A C 1
ATOM 1427 O O . THR A 1 209 ? 85.844 64.975 44.511 1.00 37.64 208 THR A O 1
ATOM 1431 N N . LEU A 1 210 ? 84.550 66.477 45.536 1.00 43.05 209 LEU A N 1
ATOM 1432 C CA . LEU A 1 210 ? 84.040 66.979 44.289 1.00 45.33 209 LEU A CA 1
ATOM 1433 C C . LEU A 1 210 ? 85.214 67.667 43.648 1.00 42.97 209 LEU A C 1
ATOM 1434 O O . LEU A 1 210 ? 85.361 67.690 42.426 1.00 40.39 209 LEU A O 1
ATOM 1439 N N . GLU A 1 211 ? 86.067 68.205 44.512 1.00 43.51 210 GLU A N 1
ATOM 1440 C CA . GLU A 1 211 ? 87.221 68.965 44.079 1.00 42.91 210 GLU A CA 1
ATOM 1441 C C . GLU A 1 211 ? 88.209 68.088 43.334 1.00 43.64 210 GLU A C 1
ATOM 1442 O O . GLU A 1 211 ? 88.670 68.466 42.258 1.00 48.36 210 GLU A O 1
ATOM 1448 N N . LEU A 1 212 ? 88.523 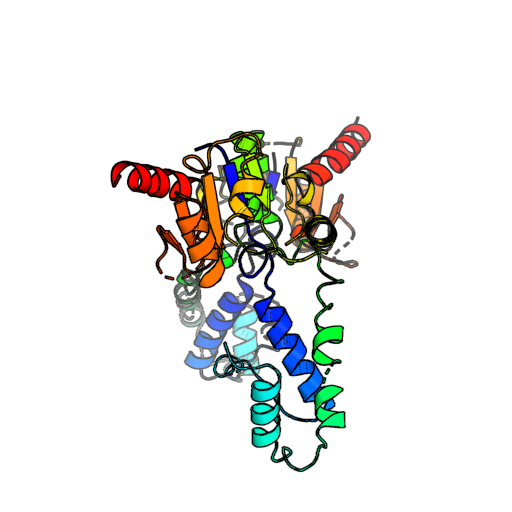66.915 43.881 1.00 38.97 211 LEU A N 1
ATOM 1449 C CA . LEU A 1 212 ? 89.431 66.004 43.188 1.00 41.70 211 LEU A CA 1
ATOM 1450 C C . LEU A 1 212 ? 88.817 65.552 41.882 1.00 41.91 211 LEU A C 1
ATOM 1451 O O . LEU A 1 212 ? 89.491 65.447 40.855 1.00 42.29 211 LEU A O 1
ATOM 1456 N N . LEU A 1 213 ? 87.523 65.283 41.946 1.00 42.81 212 LEU A N 1
ATOM 1457 C CA . LEU A 1 213 ? 86.764 64.831 40.801 1.00 43.14 212 LEU A CA 1
ATOM 1458 C C . LEU A 1 213 ? 86.847 65.851 39.674 1.00 43.98 212 LEU A C 1
ATOM 1459 O O . LEU A 1 213 ? 87.090 65.496 38.521 1.00 44.11 212 LEU A O 1
ATOM 1464 N N . HIS A 1 214 ? 86.640 67.118 40.010 1.00 40.43 213 HIS A N 1
ATOM 1465 C CA . HIS A 1 214 ? 86.704 68.167 39.010 1.00 46.28 213 HIS A CA 1
ATOM 1466 C C . HIS A 1 214 ? 88.057 68.147 38.327 1.00 52.01 213 HIS A C 1
ATOM 1467 O O . HIS A 1 214 ? 88.173 67.879 37.120 1.00 49.28 213 HIS A O 1
ATOM 1474 N N . GLU A 1 215 ? 89.077 68.430 39.131 1.00 52.01 214 GLU A N 1
ATOM 1475 C CA . GLU A 1 215 ? 90.447 68.533 38.667 1.00 52.83 214 GLU A CA 1
ATOM 1476 C C . GLU A 1 215 ? 90.853 67.350 37.805 1.00 51.99 214 GLU A C 1
ATOM 1477 O O . GLU A 1 215 ? 91.209 67.525 36.642 1.00 53.08 214 GLU A O 1
ATOM 1483 N N . GLU A 1 216 ? 90.793 66.145 38.364 1.00 47.87 215 GLU A N 1
ATOM 1484 C CA . GLU A 1 216 ? 91.180 64.968 37.598 1.00 47.50 215 GLU A CA 1
ATOM 1485 C C . GLU A 1 216 ? 90.326 64.822 36.344 1.00 49.46 215 GLU A C 1
ATOM 1486 O O . GLU A 1 216 ? 90.823 64.430 35.298 1.00 51.10 215 GLU A O 1
ATOM 1492 N N . TRP A 1 217 ? 89.042 65.141 36.435 1.00 48.98 216 TRP A N 1
ATOM 1493 C CA . TRP A 1 217 ? 88.195 64.996 35.263 1.00 51.08 216 TRP A CA 1
ATOM 1494 C C . TRP A 1 217 ? 88.590 66.009 34.212 1.00 52.83 216 TRP A C 1
ATOM 1495 O O . TRP A 1 217 ? 88.488 65.738 33.012 1.00 53.17 216 TRP A O 1
ATOM 1506 N N . GLU A 1 218 ? 89.023 67.183 34.663 1.00 51.88 217 GLU A N 1
ATOM 1507 C CA . GLU A 1 218 ? 89.453 68.215 33.729 1.00 54.73 217 GLU A CA 1
ATOM 1508 C C . GLU A 1 218 ? 90.648 67.693 32.938 1.00 54.65 217 GLU A C 1
ATOM 1509 O O . GLU A 1 218 ? 90.627 67.671 31.707 1.00 53.45 217 GLU A O 1
ATOM 1515 N N . GLN A 1 219 ? 91.671 67.234 33.650 1.00 53.92 218 GLN A N 1
ATOM 1516 C CA . GLN A 1 219 ? 92.816 66.599 33.011 1.00 52.27 218 GLN A CA 1
ATOM 1517 C C . GLN A 1 219 ? 92.400 65.459 32.074 1.00 51.29 218 GLN A C 1
ATOM 1518 O O . GLN A 1 219 ? 92.786 65.453 30.912 1.00 55.82 218 GLN A O 1
ATOM 1524 N N . TYR A 1 220 ? 91.614 64.505 32.568 1.00 49.99 219 TYR A N 1
ATOM 1525 C CA . TYR A 1 220 ? 91.174 63.368 31.744 1.00 51.29 219 TYR A CA 1
ATOM 1526 C C . TYR A 1 220 ? 90.810 63.753 30.305 1.00 54.10 219 TYR A C 1
ATOM 1527 O O . TYR A 1 220 ? 91.368 63.213 29.339 1.00 50.14 219 TYR A O 1
ATOM 1536 N N . ARG A 1 221 ? 89.894 64.701 30.160 1.00 20.00 220 ARG A N 1
ATOM 1537 C CA . ARG A 1 221 ? 89.306 65.063 28.876 1.00 20.00 220 ARG A CA 1
ATOM 1538 C C . ARG A 1 221 ? 90.334 65.731 27.969 1.00 20.00 220 ARG A C 1
ATOM 1539 O O . ARG A 1 221 ? 90.213 65.637 26.706 1.00 58.37 220 ARG A O 1
ATOM 1541 N N . ILE A 1 222 ? 91.294 66.435 28.522 1.00 55.83 221 ILE A N 1
ATOM 1542 C CA . ILE A 1 222 ? 92.391 67.024 27.768 1.00 52.30 221 ILE A CA 1
ATOM 1543 C C . ILE A 1 222 ? 93.196 65.934 27.092 1.00 54.41 221 ILE A C 1
ATOM 1544 O O . ILE A 1 222 ? 93.464 66.010 25.897 1.00 60.17 221 ILE A O 1
ATOM 1549 N N . ARG A 1 223 ? 93.585 64.919 27.865 1.00 20.00 222 ARG A N 1
ATOM 1550 C CA . ARG A 1 223 ? 94.390 63.820 27.344 1.00 20.00 222 ARG A CA 1
ATOM 1551 C C . ARG A 1 223 ? 93.640 63.055 26.258 1.00 20.00 222 ARG A C 1
ATOM 1552 O O . ARG A 1 223 ? 93.948 61.909 25.962 1.00 57.90 222 ARG A O 1
ATOM 1554 N N . GLU A 1 224 ? 92.637 63.704 25.667 1.00 56.15 223 GLU A N 1
ATOM 1555 C CA . GLU A 1 224 ? 91.912 63.151 24.528 1.00 56.21 223 GLU A CA 1
ATOM 1556 C C . GLU A 1 224 ? 91.459 64.265 23.590 1.00 58.26 223 GLU A C 1
ATOM 1557 O O . GLU A 1 224 ? 91.340 64.066 22.383 1.00 64.43 223 GLU A O 1
ATOM 1563 N N . ALA B 1 4 ? 76.026 79.941 64.715 1.00 61.63 3 ALA B N 1
ATOM 1564 C CA . ALA B 1 4 ? 74.769 79.346 64.283 1.00 56.94 3 ALA B CA 1
ATOM 1565 C C . ALA B 1 4 ? 74.661 77.910 64.814 1.00 57.82 3 ALA B C 1
ATOM 1566 O O . ALA B 1 4 ? 73.632 77.511 65.364 1.00 47.54 3 ALA B O 1
ATOM 1568 N N . VAL B 1 5 ? 75.742 77.146 64.658 1.00 63.68 4 VAL B N 1
ATOM 1569 C CA . VAL B 1 5 ? 75.836 75.789 65.212 1.00 57.68 4 VAL B CA 1
ATOM 1570 C C . VAL B 1 5 ? 77.264 75.474 65.707 1.00 52.09 4 VAL B C 1
ATOM 1571 O O . VAL B 1 5 ? 78.251 75.817 65.053 1.00 49.96 4 VAL B O 1
ATOM 1575 N N . ILE B 1 6 ? 77.354 74.834 66.873 1.00 52.48 5 ILE B N 1
ATOM 1576 C CA . ILE B 1 6 ? 78.625 74.619 67.560 1.00 51.92 5 ILE B CA 1
ATOM 1577 C C . ILE B 1 6 ? 78.826 73.161 67.954 1.00 50.56 5 ILE B C 1
ATOM 1578 O O . ILE B 1 6 ? 77.873 72.469 68.312 1.00 48.02 5 ILE B O 1
ATOM 1583 N N . PHE B 1 7 ? 80.077 72.710 67.906 1.00 48.98 6 PHE B N 1
ATOM 1584 C CA . PHE B 1 7 ? 80.402 71.331 68.223 1.00 47.75 6 PHE B CA 1
ATOM 1585 C C . PHE B 1 7 ? 81.504 71.217 69.263 1.00 51.09 6 PHE B C 1
ATOM 1586 O O . PHE B 1 7 ? 82.496 71.935 69.214 1.00 50.26 6 PHE B O 1
ATOM 1594 N N . ASP B 1 8 ? 81.307 70.310 70.211 1.00 53.93 7 ASP B N 1
ATOM 1595 C CA . ASP B 1 8 ? 82.405 69.715 70.944 1.00 52.63 7 ASP B CA 1
ATOM 1596 C C . ASP B 1 8 ? 83.027 68.776 69.929 1.00 51.76 7 ASP B C 1
ATOM 1597 O O . ASP B 1 8 ? 82.412 68.451 68.922 1.00 55.18 7 ASP B O 1
ATOM 1602 N N . LEU B 1 9 ? 84.245 6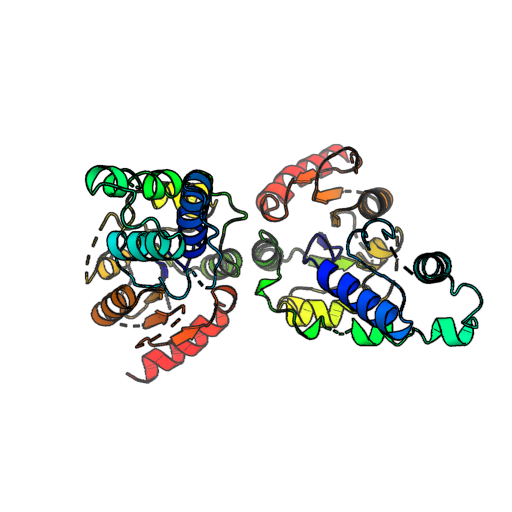8.333 70.182 1.00 55.01 8 LEU B N 1
ATOM 1603 C CA . LEU B 1 9 ? 84.940 67.496 69.228 1.00 51.62 8 LEU B CA 1
ATOM 1604 C C . LEU B 1 9 ? 84.634 66.033 69.475 1.00 49.74 8 LEU B C 1
ATOM 1605 O O . LEU B 1 9 ? 83.917 65.407 68.706 1.00 49.35 8 LEU B O 1
ATOM 1610 N N . ASP B 1 10 ? 85.167 65.500 70.567 1.00 48.84 9 ASP B N 1
ATOM 1611 C CA . ASP B 1 10 ? 85.088 64.075 70.842 1.00 49.30 9 ASP B CA 1
ATOM 1612 C C . ASP B 1 10 ? 83.669 63.587 71.104 1.00 53.61 9 ASP B C 1
ATOM 1613 O O . ASP B 1 10 ? 82.958 64.133 71.950 1.00 55.36 9 ASP B O 1
ATOM 1618 N N . GLY B 1 11 ? 83.276 62.542 70.382 1.00 54.71 10 GLY B N 1
ATOM 1619 C CA . GLY B 1 11 ? 81.941 61.976 70.493 1.00 53.95 10 GLY B CA 1
ATOM 1620 C C . GLY B 1 11 ? 80.942 62.576 69.518 1.00 52.32 10 GLY B C 1
ATOM 1621 O O . GLY B 1 11 ? 79.873 62.012 69.295 1.00 53.81 10 GLY B O 1
ATOM 1622 N N . VAL B 1 12 ? 81.293 63.720 68.937 1.00 50.87 11 VAL B N 1
ATOM 1623 C CA . VAL B 1 12 ? 80.410 64.441 68.021 1.00 47.93 11 VAL B CA 1
ATOM 1624 C C . VAL B 1 12 ? 80.954 64.458 66.596 1.00 49.48 11 VAL B C 1
ATOM 1625 O O . VAL B 1 12 ? 80.318 63.945 65.678 1.00 49.32 11 VAL B O 1
ATOM 1629 N N . ILE B 1 13 ? 82.127 65.066 66.418 1.00 51.11 12 ILE B N 1
ATOM 1630 C CA . ILE B 1 13 ? 82.788 65.151 65.114 1.00 47.49 12 ILE B CA 1
ATOM 1631 C C . ILE B 1 13 ? 83.681 63.944 64.862 1.00 45.47 12 ILE B C 1
ATOM 1632 O O . ILE B 1 13 ? 83.782 63.455 63.740 1.00 43.78 12 ILE B O 1
ATOM 1637 N N . THR B 1 14 ? 84.336 63.474 65.916 1.00 45.33 13 THR B N 1
ATOM 1638 C CA . THR B 1 14 ? 85.170 62.289 65.812 1.00 47.57 13 THR B CA 1
ATOM 1639 C C . THR B 1 14 ? 85.384 61.632 67.171 1.00 49.14 13 THR B C 1
ATOM 1640 O O . THR B 1 14 ? 85.081 62.222 68.203 1.00 51.48 13 THR B O 1
ATOM 1644 N N . ASP B 1 15 ? 85.897 60.401 67.152 1.00 50.75 14 ASP B N 1
ATOM 1645 C CA . ASP B 1 15 ? 86.252 59.681 68.373 1.00 50.98 14 ASP B CA 1
ATOM 1646 C C . ASP B 1 15 ? 87.765 59.447 68.528 1.00 50.78 14 ASP B C 1
ATOM 1647 O O . ASP B 1 15 ? 88.376 58.641 67.820 1.00 45.33 14 ASP B O 1
ATOM 1652 N N . THR B 1 16 ? 88.352 60.146 69.489 1.00 51.64 15 THR B N 1
ATOM 1653 C CA . THR B 1 16 ? 89.778 60.066 69.752 1.00 49.57 15 THR B CA 1
ATOM 1654 C C . THR B 1 16 ? 90.101 59.124 70.912 1.00 51.65 15 THR B C 1
ATOM 1655 O O . THR B 1 16 ? 91.261 58.999 71.308 1.00 53.60 15 THR B O 1
ATOM 1659 N N . ALA B 1 17 ? 89.080 58.465 71.458 1.00 51.60 16 ALA B N 1
ATOM 1660 C CA . ALA B 1 17 ? 89.245 57.551 72.592 1.00 50.92 16 ALA B CA 1
ATOM 1661 C C . ALA B 1 17 ? 90.511 56.694 72.520 1.00 52.61 16 ALA B C 1
ATOM 1662 O O . ALA B 1 17 ? 91.360 56.744 73.417 1.00 50.49 16 ALA B O 1
ATOM 1664 N N . GLU B 1 18 ? 90.621 55.906 71.450 1.00 53.96 17 GLU B N 1
ATOM 1665 C CA . GLU B 1 18 ? 91.763 55.018 71.225 1.00 50.24 17 GLU B CA 1
ATOM 1666 C C . GLU B 1 18 ? 93.105 55.706 71.463 1.00 46.26 17 GLU B C 1
ATOM 1667 O O . GLU B 1 18 ? 94.015 55.127 72.060 1.00 46.70 17 GLU B O 1
ATOM 1673 N N . TYR B 1 19 ? 93.220 56.942 70.999 1.00 41.24 18 TYR B N 1
ATOM 1674 C CA . TYR B 1 19 ? 94.464 57.680 71.138 1.00 45.43 18 TYR B CA 1
ATOM 1675 C C . TYR B 1 19 ? 94.747 58.069 72.586 1.00 47.21 18 TYR B C 1
ATOM 1676 O O . TYR B 1 19 ? 95.846 57.840 73.095 1.00 44.98 18 TYR B O 1
ATOM 1685 N N . HIS B 1 20 ? 93.756 58.647 73.252 1.00 45.98 19 HIS B N 1
ATOM 1686 C CA . HIS B 1 20 ? 93.866 58.888 74.681 1.00 42.34 19 HIS B CA 1
ATOM 1687 C C . HIS B 1 20 ? 94.286 57.618 75.418 1.00 43.44 19 HIS B C 1
ATOM 1688 O O . HIS B 1 20 ? 95.144 57.664 76.291 1.00 46.38 19 HIS B O 1
ATOM 1695 N N . PHE B 1 21 ? 93.686 56.486 75.066 1.00 42.20 20 PHE B N 1
ATOM 1696 C CA . PHE B 1 21 ? 94.064 55.221 75.682 1.00 43.59 20 PHE B CA 1
ATOM 1697 C C . PHE B 1 21 ? 95.550 54.918 75.477 1.00 46.67 20 PHE B C 1
ATOM 1698 O O . PHE B 1 21 ? 96.322 54.820 76.437 1.00 46.31 20 PHE B O 1
ATOM 1706 N N . LEU B 1 22 ? 95.943 54.754 74.217 1.00 46.22 21 LEU B N 1
ATOM 1707 C CA . LEU B 1 22 ? 97.331 54.484 73.876 1.00 45.41 21 LEU B CA 1
ATOM 1708 C C . LEU B 1 22 ? 98.254 55.420 74.646 1.00 44.22 21 LEU B C 1
ATOM 1709 O O . LEU B 1 22 ? 99.217 54.988 75.275 1.00 40.67 21 LEU B O 1
ATOM 1714 N N . ALA B 1 23 ? 97.936 56.708 74.586 1.00 43.46 22 ALA B N 1
ATOM 1715 C CA . ALA B 1 23 ? 98.745 57.735 75.216 1.00 42.60 22 ALA B CA 1
ATOM 1716 C C . ALA B 1 23 ? 99.086 57.373 76.661 1.00 46.32 22 ALA B C 1
ATOM 1717 O O . ALA B 1 23 ? 100.264 57.407 77.047 1.00 45.64 22 ALA B O 1
ATOM 1719 N N . TRP B 1 24 ? 98.066 57.026 77.451 1.00 41.61 23 TRP B N 1
ATOM 1720 C CA . TRP B 1 24 ? 98.268 56.637 78.848 1.00 42.88 23 TRP B CA 1
ATOM 1721 C C . TRP B 1 24 ? 99.066 55.344 78.953 1.00 44.28 23 TRP B C 1
ATOM 1722 O O . TRP B 1 24 ? 99.978 55.227 79.773 1.00 41.34 23 TRP B O 1
ATOM 1733 N N . LYS B 1 25 ? 98.710 54.375 78.117 1.00 44.12 24 LYS B N 1
ATOM 1734 C CA . LYS B 1 25 ? 99.360 53.069 78.143 1.00 45.36 24 LYS B CA 1
ATOM 1735 C C . LYS B 1 25 ? 100.878 53.151 77.914 1.00 42.48 24 LYS B C 1
ATOM 1736 O O . LYS B 1 25 ? 101.635 52.361 78.464 1.00 41.16 24 LYS B O 1
ATOM 1739 N N . HIS B 1 26 ? 101.320 54.104 77.102 1.00 42.49 25 HIS B N 1
ATOM 1740 C CA . HIS B 1 26 ? 102.750 54.333 76.915 1.00 43.75 25 HIS B CA 1
ATOM 1741 C C . HIS B 1 26 ? 103.401 54.852 78.201 1.00 43.83 25 HIS B C 1
ATOM 1742 O O . HIS B 1 26 ? 104.562 54.557 78.496 1.00 40.90 25 HIS B O 1
ATOM 1749 N N . ILE B 1 27 ? 102.642 55.632 78.963 1.00 44.16 26 ILE B N 1
ATOM 1750 C CA . ILE B 1 27 ? 103.124 56.149 80.232 1.00 42.58 26 ILE B CA 1
ATOM 1751 C C . ILE B 1 27 ? 103.189 55.025 81.262 1.00 41.05 26 ILE B C 1
ATOM 1752 O O . ILE B 1 27 ? 104.210 54.817 81.904 1.00 37.94 26 ILE B O 1
ATOM 1757 N N . ALA B 1 28 ? 102.086 54.298 81.392 1.00 43.45 27 ALA B N 1
ATOM 1758 C CA . ALA B 1 28 ? 102.017 53.126 82.253 1.00 43.64 27 ALA B CA 1
ATOM 1759 C C . ALA B 1 28 ? 103.224 52.233 82.020 1.00 45.41 27 ALA B C 1
ATOM 1760 O O . ALA B 1 28 ? 103.853 51.752 82.962 1.00 47.07 27 ALA B O 1
ATOM 1762 N N . GLU B 1 29 ? 103.533 52.013 80.750 1.00 44.36 28 GLU B N 1
ATOM 1763 C CA . GLU B 1 29 ? 104.653 51.174 80.366 1.00 44.86 28 GLU B CA 1
ATOM 1764 C C . GLU B 1 29 ? 105.972 51.800 80.826 1.00 46.74 28 GLU B C 1
ATOM 1765 O O . GLU B 1 29 ? 106.812 51.121 81.417 1.00 45.61 28 GLU B O 1
ATOM 1771 N N . GLN B 1 30 ? 106.143 53.097 80.572 1.00 46.82 29 GLN B N 1
ATOM 1772 C CA . GLN B 1 30 ? 107.331 53.822 81.023 1.00 42.31 29 GLN B CA 1
ATOM 1773 C C . GLN B 1 30 ? 107.535 53.716 82.536 1.00 44.85 29 GLN B C 1
ATOM 1774 O O . GLN B 1 30 ? 108.661 53.681 83.016 1.00 49.71 29 GLN B O 1
ATOM 1780 N N . ILE B 1 31 ? 106.445 53.670 83.290 1.00 44.69 30 ILE B N 1
ATOM 1781 C CA . ILE B 1 31 ? 106.531 53.499 84.729 1.00 45.12 30 ILE B CA 1
ATOM 1782 C C . ILE B 1 31 ? 106.556 52.024 85.088 1.00 49.72 30 ILE B C 1
ATOM 1783 O O . ILE B 1 31 ? 106.873 51.649 86.219 1.00 53.42 30 ILE B O 1
ATOM 1788 N N . ASP B 1 32 ? 106.203 51.185 84.124 1.00 48.91 31 ASP B N 1
ATOM 1789 C CA . ASP B 1 32 ? 106.121 49.759 84.375 1.00 51.21 31 ASP B CA 1
ATOM 1790 C C . ASP B 1 32 ? 105.050 49.481 85.412 1.00 51.41 31 ASP B C 1
ATOM 1791 O O . ASP B 1 32 ? 105.307 48.864 86.441 1.00 51.27 31 ASP B O 1
ATOM 1796 N N . ILE B 1 33 ? 103.844 49.953 85.145 1.00 52.45 32 ILE B N 1
ATOM 1797 C CA . ILE B 1 33 ? 102.723 49.599 85.984 1.00 51.47 32 ILE B CA 1
ATOM 1798 C C . ILE B 1 33 ? 101.642 49.037 85.104 1.00 49.53 32 ILE B C 1
ATOM 1799 O O . ILE B 1 33 ? 101.369 49.583 84.043 1.00 49.79 32 ILE B O 1
ATOM 1804 N N . PRO B 1 34 ? 101.031 47.931 85.540 1.00 57.54 33 PRO B N 1
ATOM 1805 C CA . PRO B 1 34 ? 99.881 47.320 84.859 1.00 63.02 33 PRO B CA 1
ATOM 1806 C C . PRO B 1 34 ? 98.800 48.334 84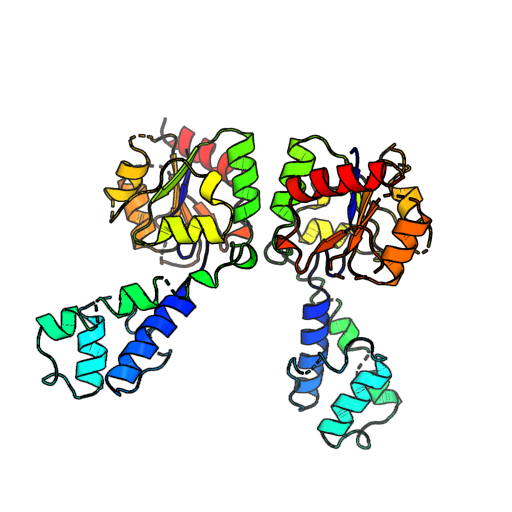.437 1.00 57.88 33 PRO B C 1
ATOM 1807 O O . PRO B 1 34 ? 98.318 49.140 85.236 1.00 56.25 33 PRO B O 1
ATOM 1811 N N . PHE B 1 35 ? 98.433 48.288 83.163 1.00 58.70 34 PHE B N 1
ATOM 1812 C CA . PHE B 1 35 ? 97.399 49.163 82.636 1.00 60.00 34 PHE B CA 1
ATOM 1813 C C . PHE B 1 35 ? 96.621 48.472 81.515 1.00 62.30 34 PHE B C 1
ATOM 1814 O O . PHE B 1 35 ? 97.199 47.869 80.605 1.00 57.40 34 PHE B O 1
ATOM 1822 N N . ASP B 1 36 ? 95.299 48.556 81.607 1.00 64.86 35 ASP B N 1
ATOM 1823 C CA . ASP B 1 36 ? 94.415 47.907 80.654 1.00 66.73 35 ASP B CA 1
ATOM 1824 C C . ASP B 1 36 ? 93.178 48.759 80.394 1.00 62.12 35 ASP B C 1
ATOM 1825 O O . ASP B 1 36 ? 92.879 49.703 81.126 1.00 61.40 35 ASP B O 1
ATOM 1830 N N . ARG B 1 37 ? 92.460 48.405 79.343 1.00 58.26 36 ARG B N 1
ATOM 1831 C CA . ARG B 1 37 ? 91.356 49.214 78.870 1.00 60.95 36 ARG B CA 1
ATOM 1832 C C . ARG B 1 37 ? 90.269 49.323 79.927 1.00 65.09 36 ARG B C 1
ATOM 1833 O O . ARG B 1 37 ? 89.513 50.296 79.960 1.00 62.66 36 ARG B O 1
ATOM 1841 N N . ASP B 1 38 ? 90.212 48.326 80.806 1.00 65.67 37 ASP B N 1
ATOM 1842 C CA . ASP B 1 38 ? 89.244 48.325 81.893 1.00 69.55 37 ASP B CA 1
ATOM 1843 C C . ASP B 1 38 ? 89.510 49.522 82.804 1.00 69.49 37 ASP B C 1
ATOM 1844 O O . ASP B 1 38 ? 88.602 50.307 83.098 1.00 66.82 37 ASP B O 1
ATOM 1857 N N . ASN B 1 40 ? 91.441 52.198 82.081 1.00 62.43 39 ASN B N 1
ATOM 1858 C CA . ASN B 1 40 ? 91.201 53.346 81.227 1.00 61.23 39 ASN B CA 1
ATOM 1859 C C . ASN B 1 40 ? 89.767 53.844 81.383 1.00 66.39 39 ASN B C 1
ATOM 1860 O O . ASN B 1 40 ? 89.528 55.009 81.712 1.00 62.63 39 ASN B O 1
ATOM 1865 N N . GLU B 1 41 ? 88.812 52.947 81.158 1.00 70.84 40 GLU B N 1
ATOM 1866 C CA . GLU B 1 41 ? 87.405 53.294 81.302 1.00 68.84 40 GLU B CA 1
ATOM 1867 C C . GLU B 1 41 ? 87.117 53.801 82.720 1.00 68.87 40 GLU B C 1
ATOM 1868 O O . GLU B 1 41 ? 86.573 54.896 82.882 1.00 69.95 40 GLU B O 1
ATOM 1870 N N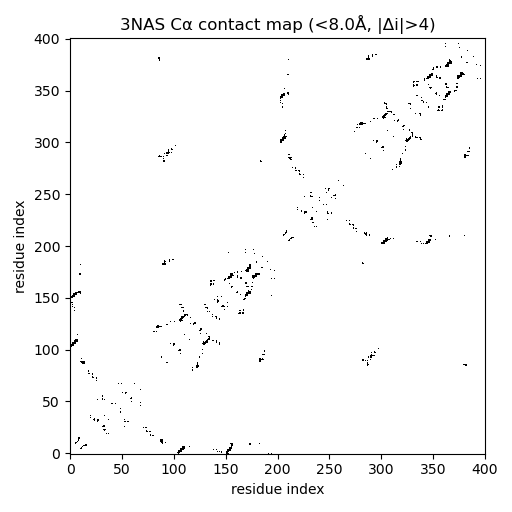 . ARG B 1 42 ? 87.498 53.026 83.737 1.00 64.30 41 ARG B N 1
ATOM 1871 C CA . ARG B 1 42 ? 87.232 53.400 85.131 1.00 61.47 41 ARG B CA 1
ATOM 1872 C C . ARG B 1 42 ? 87.764 54.792 85.468 1.00 63.03 41 ARG B C 1
ATOM 1873 O O . ARG B 1 42 ? 87.083 55.592 86.116 1.00 60.55 41 ARG B O 1
ATOM 1875 N N . LEU B 1 43 ? 88.981 55.076 85.015 1.00 61.47 42 LEU B N 1
ATOM 1876 C CA . LEU B 1 43 ? 89.590 56.385 85.208 1.00 56.29 42 LEU B CA 1
ATOM 1877 C C . LEU B 1 43 ? 89.002 57.438 84.255 1.00 54.65 42 LEU B C 1
ATOM 1878 O O . LEU B 1 43 ? 89.658 58.412 83.898 1.00 47.69 42 LEU B O 1
ATOM 1880 N N . LYS B 1 44 ? 87.756 57.235 83.845 1.00 61.78 43 LYS B N 1
ATOM 1881 C CA . LYS B 1 44 ? 87.028 58.256 83.104 1.00 59.80 43 LYS B CA 1
ATOM 1882 C C . LYS B 1 44 ? 86.137 59.037 84.071 1.00 55.44 43 LYS B C 1
ATOM 1883 O O . LYS B 1 44 ? 86.499 60.126 84.532 1.00 47.40 43 LYS B O 1
ATOM 1885 N N . GLU B 1 49 ? 95.152 64.400 86.374 1.00 64.05 48 GLU B N 1
ATOM 1886 C CA . GLU B 1 49 ? 96.102 64.082 87.441 1.00 63.97 48 GLU B CA 1
ATOM 1887 C C . GLU B 1 49 ? 95.600 63.029 88.419 1.00 63.44 48 GLU B C 1
ATOM 1888 O O . GLU B 1 49 ? 96.339 62.117 88.788 1.00 61.17 48 GLU B O 1
ATOM 1894 N N . GLU B 1 50 ? 94.361 63.170 88.875 1.00 60.90 49 GLU B N 1
ATOM 1895 C CA . GLU B 1 50 ? 93.817 62.164 89.770 1.00 61.87 49 GLU B CA 1
ATOM 1896 C C . GLU B 1 50 ? 94.167 60.823 89.160 1.00 60.28 49 GLU B C 1
ATOM 1897 O O . GLU B 1 50 ? 94.668 59.919 89.835 1.00 57.58 49 GLU B O 1
ATOM 1903 N N . SER B 1 51 ? 93.943 60.742 87.853 1.00 60.26 50 SER B N 1
ATOM 1904 C CA . SER B 1 51 ? 94.172 59.542 87.062 1.00 56.11 50 SER B CA 1
ATOM 1905 C C . SER B 1 51 ? 95.583 58.978 87.239 1.00 51.97 50 SER B C 1
ATOM 1906 O O . SER B 1 51 ? 95.759 57.817 87.608 1.00 53.28 50 SER B O 1
ATOM 1909 N N . LEU B 1 52 ? 96.587 59.798 86.969 1.00 50.16 51 LEU B N 1
ATOM 1910 C CA . LEU B 1 52 ? 97.969 59.371 87.160 1.00 54.89 51 LEU B CA 1
ATOM 1911 C C . LEU B 1 52 ? 98.207 58.733 88.547 1.00 51.30 51 LEU B C 1
ATOM 1912 O O . LEU B 1 52 ? 98.695 57.603 88.647 1.00 44.40 51 LEU B O 1
ATOM 1917 N N . GLU B 1 53 ? 97.850 59.458 89.605 1.00 54.36 52 GLU B N 1
ATOM 1918 C CA . GLU B 1 53 ? 97.936 58.928 90.966 1.00 53.49 52 GLU B CA 1
ATOM 1919 C C . GLU B 1 53 ? 97.321 57.547 91.045 1.00 52.77 52 GLU B C 1
ATOM 1920 O O . GLU B 1 53 ? 97.886 56.642 91.651 1.00 50.29 52 GLU B O 1
ATOM 1926 N N . SER B 1 54 ? 96.149 57.398 90.436 1.00 52.64 53 SER B N 1
ATOM 1927 C CA . SER B 1 54 ? 95.418 56.140 90.454 1.00 52.55 53 SER B CA 1
ATOM 1928 C C . SER B 1 54 ? 96.267 54.989 89.945 1.00 53.36 53 SER B C 1
ATOM 1929 O O . SER B 1 54 ? 96.444 53.984 90.632 1.00 51.87 53 SER B O 1
ATOM 1932 N N . ILE B 1 55 ? 96.785 55.133 88.732 1.00 51.75 54 ILE B N 1
ATOM 1933 C CA . ILE B 1 55 ? 97.626 54.097 88.165 1.00 53.83 54 ILE B CA 1
ATOM 1934 C C . ILE B 1 55 ? 98.834 53.892 89.070 1.00 51.53 54 ILE B C 1
ATOM 1935 O O . ILE B 1 55 ? 99.258 52.764 89.300 1.00 51.09 54 ILE B O 1
ATOM 1940 N N . LEU B 1 56 ? 99.369 54.987 89.602 1.00 51.45 55 LEU B N 1
ATOM 1941 C CA . LEU B 1 56 ? 100.542 54.918 90.467 1.00 53.33 55 LEU B CA 1
ATOM 1942 C C . LEU B 1 56 ? 100.222 54.218 91.777 1.00 54.39 55 LEU B C 1
ATOM 1943 O O . LEU B 1 56 ? 100.955 53.325 92.206 1.00 54.50 55 LEU B O 1
ATOM 1948 N N . ILE B 1 57 ? 99.135 54.651 92.413 1.00 53.12 56 ILE B N 1
ATOM 1949 C CA . ILE B 1 57 ? 98.667 54.053 93.659 1.00 54.34 56 ILE B CA 1
ATOM 1950 C C . ILE B 1 57 ? 98.381 52.587 93.419 1.00 51.12 56 ILE B C 1
ATOM 1951 O O . ILE B 1 57 ? 98.817 51.720 94.172 1.00 51.10 56 ILE B O 1
ATOM 1956 N N . PHE B 1 58 ? 97.637 52.331 92.352 1.00 51.37 57 PHE B N 1
ATOM 1957 C CA . PHE B 1 58 ? 97.339 50.981 91.919 1.00 51.77 57 PHE B CA 1
ATOM 1958 C C . PHE B 1 58 ? 98.621 50.223 91.647 1.00 54.72 57 PHE B C 1
ATOM 1959 O O . PHE B 1 58 ? 98.771 49.080 92.063 1.00 56.65 57 PHE B O 1
ATOM 1967 N N . GLY B 1 59 ? 99.539 50.864 90.933 1.00 54.63 58 GLY B N 1
ATOM 1968 C CA . GLY B 1 59 ? 100.788 50.235 90.556 1.00 55.86 58 GLY B CA 1
ATOM 1969 C C . GLY B 1 59 ? 101.694 50.002 91.743 1.00 57.58 58 GLY B C 1
ATOM 1970 O O . GLY B 1 59 ? 102.711 49.319 91.623 1.00 61.74 58 GLY B O 1
ATOM 1971 N N . GLY B 1 60 ? 101.326 50.571 92.887 1.00 53.90 59 GLY B N 1
ATOM 1972 C CA . GLY B 1 60 ? 102.112 50.431 94.099 1.00 58.14 59 GLY B CA 1
ATOM 1973 C C . GLY B 1 60 ? 103.338 51.329 94.120 1.00 60.84 59 GLY B C 1
ATOM 1974 O O . GLY B 1 60 ? 104.262 51.125 94.917 1.00 56.20 59 GLY B O 1
ATOM 1975 N N . ALA B 1 61 ? 103.351 52.326 93.240 1.00 60.05 60 ALA B N 1
ATOM 1976 C CA . ALA B 1 61 ? 104.469 53.265 93.174 1.00 66.19 60 ALA B CA 1
ATOM 1977 C C . ALA B 1 61 ? 103.998 54.670 93.522 1.00 61.49 60 ALA B C 1
ATOM 1978 O O . ALA B 1 61 ? 104.250 55.625 92.789 1.00 59.07 60 ALA B O 1
ATOM 1980 N N . GLU B 1 62 ? 103.317 54.793 94.651 1.00 62.54 61 GLU B N 1
ATOM 1981 C CA . GLU B 1 62 ? 102.695 56.056 94.990 1.00 67.43 61 GLU B CA 1
ATOM 1982 C C . GLU B 1 62 ? 103.730 57.040 95.520 1.00 67.95 61 GLU B C 1
ATOM 1983 O O . GLU B 1 62 ? 103.479 58.244 95.613 1.00 70.31 61 GLU B O 1
ATOM 1989 N N . THR B 1 63 ? 104.904 56.520 95.848 1.00 62.52 62 THR B N 1
ATOM 1990 C CA . THR B 1 63 ? 105.948 57.346 96.431 1.00 62.35 62 THR B CA 1
ATOM 1991 C C . THR B 1 63 ? 107.069 57.606 95.434 1.00 61.85 62 THR B C 1
ATOM 1992 O O . THR B 1 63 ? 107.929 58.469 95.653 1.00 63.46 62 THR B O 1
ATOM 1996 N N . LYS B 1 64 ? 107.037 56.860 94.332 1.00 62.13 63 LYS B N 1
ATOM 1997 C CA . LYS B 1 64 ? 108.131 56.822 93.364 1.00 55.73 63 LYS B CA 1
ATOM 1998 C C . LYS B 1 64 ? 108.440 58.170 92.730 1.00 53.66 63 LYS B C 1
ATOM 1999 O O . LYS B 1 64 ? 109.603 58.501 92.499 1.00 53.54 63 LYS B O 1
ATOM 2005 N N . TYR B 1 65 ? 107.406 58.953 92.448 1.00 53.88 64 TYR B N 1
ATOM 2006 C CA . TYR B 1 65 ? 107.611 60.166 91.676 1.00 50.49 64 TYR B CA 1
ATOM 2007 C C . TYR B 1 65 ? 107.276 61.430 92.437 1.00 43.86 64 TYR B C 1
ATOM 2008 O O . TYR B 1 65 ? 106.280 61.505 93.131 1.00 47.91 64 TYR B O 1
ATOM 2017 N N . THR B 1 66 ? 108.152 62.413 92.299 1.00 46.87 65 THR B N 1
ATOM 2018 C CA . THR B 1 66 ? 107.911 63.780 92.729 1.00 47.48 65 THR B CA 1
ATOM 2019 C C . THR B 1 66 ? 106.654 64.314 92.070 1.00 47.61 65 THR B C 1
ATOM 2020 O O . THR B 1 66 ? 105.952 63.590 91.381 1.00 48.09 65 THR B O 1
ATOM 2024 N N . ASN B 1 67 ? 106.379 65.593 92.279 1.00 48.73 66 ASN B N 1
ATOM 2025 C CA . ASN B 1 67 ? 105.310 66.269 91.575 1.00 49.52 66 ASN B CA 1
ATOM 2026 C C . ASN B 1 67 ? 105.787 66.909 90.284 1.00 48.39 66 ASN B C 1
ATOM 2027 O O . ASN B 1 67 ? 105.084 66.876 89.281 1.00 53.32 66 ASN B O 1
ATOM 2032 N N . ALA B 1 68 ? 106.979 67.487 90.294 1.00 49.11 67 ALA B N 1
ATOM 2033 C CA . ALA B 1 68 ? 107.491 68.106 89.076 1.00 50.69 67 ALA B CA 1
ATOM 2034 C C . ALA B 1 68 ? 107.876 67.044 88.043 1.00 49.47 67 ALA B C 1
ATOM 2035 O O . ALA B 1 68 ? 107.747 67.255 86.836 1.00 50.15 67 ALA B O 1
ATOM 2037 N N . GLU B 1 69 ? 108.356 65.903 88.527 1.00 46.81 68 GLU B N 1
ATOM 2038 C CA . GLU B 1 69 ? 108.651 64.776 87.660 1.00 49.38 68 GLU B CA 1
ATOM 2039 C C . GLU B 1 69 ? 107.336 64.274 87.127 1.00 48.11 68 GLU B C 1
ATOM 2040 O O . GLU B 1 69 ? 107.165 64.058 85.930 1.00 49.09 68 GLU B O 1
ATOM 2046 N N . LYS B 1 70 ? 106.411 64.090 88.054 1.00 49.69 69 LYS B N 1
ATOM 2047 C CA . LYS B 1 70 ? 105.053 63.699 87.747 1.00 50.95 69 LYS B CA 1
ATOM 2048 C C . LYS B 1 70 ? 104.462 64.624 86.671 1.00 50.64 69 LYS B C 1
ATOM 2049 O O . LYS B 1 70 ? 103.751 64.179 85.770 1.00 50.17 69 LYS B O 1
ATOM 2055 N N . GLN B 1 71 ? 104.777 65.910 86.757 1.00 50.35 70 GLN B N 1
ATOM 2056 C CA . GLN B 1 71 ? 104.289 66.871 85.780 1.00 52.25 70 GLN B CA 1
ATOM 2057 C C . GLN B 1 71 ? 104.871 66.602 84.392 1.00 53.13 70 GLN B C 1
ATOM 2058 O O . GLN B 1 71 ? 104.184 66.738 83.379 1.00 51.39 70 GLN B O 1
ATOM 2064 N N . GLU B 1 72 ? 106.144 66.229 84.346 1.00 50.56 71 GLU B N 1
ATOM 2065 C CA . GLU B 1 72 ? 106.781 65.928 83.073 1.00 48.01 71 GLU B CA 1
ATOM 2066 C C . GLU B 1 72 ? 106.258 64.618 82.492 1.00 49.63 71 GLU B C 1
ATOM 2067 O O . GLU B 1 72 ? 106.181 64.447 81.273 1.00 48.35 71 GLU B O 1
ATOM 2073 N N . LEU B 1 73 ? 105.894 63.695 83.374 1.00 48.04 72 LEU B N 1
ATOM 2074 C CA . LEU B 1 73 ? 105.290 62.443 82.961 1.00 44.70 72 LEU B CA 1
ATOM 2075 C C . LEU B 1 73 ? 104.004 62.757 82.203 1.00 49.38 72 LEU B C 1
ATOM 2076 O O . LEU B 1 73 ? 103.557 61.990 81.346 1.00 50.91 72 LEU B O 1
ATOM 2089 N N . HIS B 1 75 ? 103.578 65.918 80.636 1.00 46.11 74 HIS B N 1
ATOM 2090 C CA . HIS B 1 75 ? 103.975 66.692 79.478 1.00 51.17 74 HIS B CA 1
ATOM 2091 C C . HIS B 1 75 ? 104.346 65.742 78.330 1.00 49.73 74 HIS B C 1
ATOM 2092 O O . HIS B 1 75 ? 103.924 65.938 77.183 1.00 44.49 74 HIS B O 1
ATOM 2099 N N . ARG B 1 76 ? 105.101 64.694 78.655 1.00 48.17 75 ARG B N 1
ATOM 2100 C CA . ARG B 1 76 ? 105.468 63.668 77.679 1.00 44.29 75 ARG B CA 1
ATOM 2101 C C . ARG B 1 76 ? 104.219 63.034 77.070 1.00 42.67 75 ARG B C 1
ATOM 2102 O O . ARG B 1 76 ? 104.216 62.627 75.908 1.00 43.91 75 ARG B O 1
ATOM 2110 N N . LYS B 1 77 ? 103.151 62.968 77.854 1.00 43.16 76 LYS B N 1
ATOM 2111 C CA . LYS B 1 77 ? 101.921 62.323 77.401 1.00 44.95 76 LYS B CA 1
ATOM 2112 C C . LYS B 1 77 ? 101.146 63.185 76.413 1.00 41.25 76 LYS B C 1
ATOM 2113 O O . LYS B 1 77 ? 100.634 62.693 75.417 1.00 40.77 76 LYS B O 1
ATOM 2119 N N . ASN B 1 78 ? 101.045 64.474 76.697 1.00 40.32 77 ASN B N 1
ATOM 2120 C CA . ASN B 1 78 ? 100.329 65.362 75.804 1.00 41.61 77 ASN B CA 1
ATOM 2121 C C . ASN B 1 78 ? 101.042 65.370 74.475 1.00 41.64 77 ASN B C 1
ATOM 2122 O O . ASN B 1 78 ? 100.435 65.536 73.420 1.00 42.45 77 ASN B O 1
ATOM 2127 N N . ARG B 1 79 ? 102.350 65.173 74.553 1.00 44.04 78 ARG B N 1
ATOM 2128 C CA . ARG B 1 79 ? 103.235 65.198 73.407 1.00 42.94 78 ARG B CA 1
ATOM 2129 C C . ARG B 1 79 ? 103.051 63.936 72.574 1.00 40.76 78 ARG B C 1
ATOM 2130 O O . ARG B 1 79 ? 102.950 63.993 71.349 1.00 42.49 78 ARG B O 1
ATOM 2138 N N . ASP B 1 80 ? 103.003 62.796 73.248 1.00 37.64 79 ASP B N 1
ATOM 2139 C CA . ASP B 1 80 ? 102.754 61.529 72.578 1.00 36.66 79 ASP B CA 1
ATOM 2140 C C . ASP B 1 80 ? 101.403 61.553 71.892 1.00 42.22 79 ASP B C 1
ATOM 2141 O O . ASP B 1 80 ? 101.297 61.286 70.699 1.00 43.81 79 ASP B O 1
ATOM 2146 N N . TYR B 1 81 ? 100.361 61.861 72.658 1.00 43.39 80 TYR B N 1
ATOM 2147 C CA . TYR B 1 81 ? 99.029 61.999 72.098 1.00 41.32 80 TYR B CA 1
ATOM 2148 C C . TYR B 1 81 ? 99.089 62.873 70.855 1.00 39.88 80 TYR B C 1
ATOM 2149 O O . TYR B 1 81 ? 98.649 62.455 69.792 1.00 41.19 80 TYR B O 1
ATOM 2158 N N . GLN B 1 82 ? 99.651 64.076 70.995 1.00 39.28 81 GLN B N 1
ATOM 2159 C CA . GLN B 1 82 ? 99.638 65.069 69.926 1.00 39.00 81 GLN B CA 1
ATOM 2160 C C . GLN B 1 82 ? 100.236 64.508 68.650 1.00 41.35 81 GLN B C 1
ATOM 2161 O O . GLN B 1 82 ? 100.064 65.071 67.562 1.00 40.08 81 GLN B O 1
ATOM 2175 N N . LEU B 1 84 ? 100.100 60.851 67.866 1.00 44.54 83 LEU B N 1
ATOM 2176 C CA . LEU B 1 84 ? 99.315 59.719 67.409 1.00 38.61 83 LEU B CA 1
ATOM 2177 C C . LEU B 1 84 ? 98.145 60.210 66.595 1.00 38.05 83 LEU B C 1
ATOM 2178 O O . LEU B 1 84 ? 97.717 59.551 65.660 1.00 41.32 83 LEU B O 1
ATOM 2183 N N . ILE B 1 85 ? 97.625 61.379 66.941 1.00 36.80 84 ILE B N 1
ATOM 2184 C CA . ILE B 1 85 ? 96.450 61.863 66.237 1.00 42.77 84 ILE B CA 1
ATOM 2185 C C . ILE B 1 85 ? 96.817 62.278 64.820 1.00 39.69 84 ILE B C 1
ATOM 2186 O O . ILE B 1 85 ? 95.958 62.651 64.019 1.00 41.78 84 ILE B O 1
ATOM 2191 N N . SER B 1 86 ? 98.100 62.172 64.512 1.00 36.72 85 SER B N 1
ATOM 2192 C CA . SER B 1 86 ? 98.552 62.300 63.141 1.00 38.76 85 SER B CA 1
ATOM 2193 C C . SER B 1 86 ? 97.862 61.218 62.323 1.00 36.76 85 SER B C 1
ATOM 2194 O O . SER B 1 86 ? 97.544 61.418 61.156 1.00 35.79 85 SER B O 1
ATOM 2197 N N . LYS B 1 87 ? 97.627 60.073 62.951 1.00 36.60 86 LYS B N 1
ATOM 2198 C CA . LYS B 1 87 ? 96.997 58.934 62.286 1.00 40.02 86 LYS B CA 1
ATOM 2199 C C . LYS B 1 87 ? 95.531 59.177 61.917 1.00 40.72 86 LYS B C 1
ATOM 2200 O O . LYS B 1 87 ? 94.838 58.286 61.419 1.00 38.19 86 LYS B O 1
ATOM 2206 N N . LEU B 1 88 ? 95.061 60.390 62.164 1.00 40.26 87 LEU B N 1
ATOM 2207 C CA . LEU B 1 88 ? 93.717 60.762 61.773 1.00 39.62 87 LEU B CA 1
ATOM 2208 C C . LEU B 1 88 ? 93.565 61.061 60.273 1.00 40.64 87 LEU B C 1
ATOM 2209 O O . LEU B 1 88 ? 94.305 61.858 59.701 1.00 38.58 87 LEU B O 1
ATOM 2214 N N . THR B 1 89 ? 92.591 60.400 59.650 1.00 43.21 88 THR B N 1
ATOM 2215 C CA . THR B 1 89 ? 92.190 60.697 58.276 1.00 39.14 88 THR B CA 1
ATOM 2216 C C . THR B 1 89 ? 90.725 61.097 58.250 1.00 38.02 88 THR B C 1
ATOM 2217 O O . THR B 1 89 ? 90.021 60.960 59.252 1.00 38.06 88 THR B O 1
ATOM 2221 N N . PRO B 1 90 ? 90.257 61.610 57.111 1.00 35.70 89 PRO B N 1
ATOM 2222 C CA . PRO B 1 90 ? 88.845 61.965 57.055 1.00 36.07 89 PRO B CA 1
ATOM 2223 C C . PRO B 1 90 ? 87.971 60.742 57.271 1.00 37.40 89 PRO B C 1
ATOM 2224 O O . PRO B 1 90 ? 86.776 60.875 57.531 1.00 39.14 89 PRO B O 1
ATOM 2228 N N . GLU B 1 91 ? 88.561 59.558 57.185 1.00 37.55 90 GLU B N 1
ATOM 2229 C CA . GLU B 1 91 ? 87.799 58.340 57.417 1.00 39.31 90 GLU B CA 1
ATOM 2230 C C . GLU B 1 91 ? 87.333 58.235 58.883 1.00 41.38 90 GLU B C 1
ATOM 2231 O O . GLU B 1 91 ? 86.484 57.405 59.222 1.00 41.47 90 GLU B O 1
ATOM 2237 N N . ASP B 1 92 ? 87.860 59.111 59.737 1.00 39.16 91 ASP B N 1
ATOM 2238 C CA . ASP B 1 92 ? 87.553 59.076 61.165 1.00 36.34 91 ASP B CA 1
ATOM 2239 C C . ASP B 1 92 ? 86.525 60.122 61.544 1.00 38.03 91 ASP B C 1
ATOM 2240 O O . ASP B 1 92 ? 86.227 60.345 62.720 1.00 38.84 91 ASP B O 1
ATOM 2245 N N . LEU B 1 93 ? 85.994 60.767 60.519 1.00 37.50 92 LEU B N 1
ATOM 2246 C CA . LEU B 1 93 ? 84.857 61.642 60.658 1.00 38.98 92 LEU B CA 1
ATOM 2247 C C . LEU B 1 93 ? 83.639 60.781 60.975 1.00 39.92 92 LEU B C 1
ATOM 2248 O O . LEU B 1 93 ? 83.503 59.677 60.447 1.00 36.35 92 LEU B O 1
ATOM 2253 N N . LEU B 1 94 ? 82.764 61.285 61.840 1.00 42.23 93 LEU B N 1
ATOM 2254 C CA . LEU B 1 94 ? 81.545 60.572 62.215 1.00 43.61 93 LEU B CA 1
ATOM 2255 C C . LEU B 1 94 ? 80.418 60.701 61.168 1.00 44.32 93 LEU B C 1
ATOM 2256 O O . LEU B 1 94 ? 80.277 61.742 60.513 1.00 41.70 93 LEU B O 1
ATOM 2261 N N . PRO B 1 95 ? 79.609 59.637 61.024 1.00 39.86 94 PRO B N 1
ATOM 2262 C CA . PRO B 1 95 ? 78.550 59.467 60.025 1.00 40.81 94 PRO B CA 1
ATOM 2263 C C . PRO B 1 95 ? 77.881 60.729 59.467 1.00 42.76 94 PRO B C 1
ATOM 2264 O O . PRO B 1 95 ? 78.201 61.135 58.354 1.00 49.01 94 PRO B O 1
ATOM 2268 N N . GLY B 1 96 ? 76.959 61.338 60.188 1.00 38.28 95 GLY B N 1
ATOM 2269 C CA . GLY B 1 96 ? 76.213 62.423 59.578 1.00 40.53 95 GLY B CA 1
ATOM 2270 C C . GLY B 1 96 ? 77.051 63.658 59.319 1.00 41.78 95 GLY B C 1
ATOM 2271 O O . GLY B 1 96 ? 76.695 64.536 58.519 1.00 38.66 95 GLY B O 1
ATOM 2272 N N . ILE B 1 97 ? 78.185 63.710 60.003 1.00 40.71 96 ILE B N 1
ATOM 2273 C CA . ILE B 1 97 ? 78.935 64.944 60.176 1.00 39.25 96 ILE B CA 1
ATOM 2274 C C . ILE B 1 97 ? 79.338 65.645 58.883 1.00 42.12 96 ILE B C 1
ATOM 2275 O O . ILE B 1 97 ? 78.879 66.751 58.607 1.00 41.82 96 ILE B O 1
ATOM 2280 N N . GLY B 1 98 ? 80.199 64.998 58.103 1.00 41.58 97 GLY B N 1
ATOM 2281 C CA . GLY B 1 98 ? 80.711 65.582 56.878 1.00 37.89 97 GLY B CA 1
ATOM 2282 C C . GLY B 1 98 ? 79.633 66.236 56.037 1.00 41.95 97 GLY B C 1
ATOM 2283 O O . GLY B 1 98 ? 79.778 67.385 55.617 1.00 41.94 97 GLY B O 1
ATOM 2284 N N . ARG B 1 99 ? 78.550 65.505 55.790 1.00 41.88 98 ARG B N 1
ATOM 2285 C CA . ARG B 1 99 ? 77.432 66.035 55.022 1.00 41.80 98 ARG B CA 1
ATOM 2286 C C . ARG B 1 99 ? 76.773 67.198 55.757 1.00 44.26 98 ARG B C 1
ATOM 2287 O O . ARG B 1 99 ? 76.557 68.271 55.179 1.00 43.81 98 ARG B O 1
ATOM 2295 N N . LEU B 1 100 ? 76.462 66.971 57.033 1.00 39.10 99 LEU B N 1
ATOM 2296 C CA . LEU B 1 100 ? 75.807 67.980 57.858 1.00 45.31 99 LEU B CA 1
ATOM 2297 C C . LEU B 1 100 ? 76.541 69.298 57.693 1.00 43.29 99 LEU B C 1
ATOM 2298 O O . LEU B 1 100 ? 75.954 70.387 57.666 1.00 41.50 99 LEU B O 1
ATOM 2303 N N . LEU B 1 101 ? 77.851 69.156 57.570 1.00 45.35 100 LEU B N 1
ATOM 2304 C CA . LEU B 1 101 ? 78.785 70.262 57.475 1.00 46.26 100 LEU B CA 1
ATOM 2305 C C . LEU B 1 101 ? 78.759 70.971 56.133 1.00 45.29 100 LEU B C 1
ATOM 2306 O O . LEU B 1 101 ? 78.780 72.195 56.062 1.00 46.61 100 LEU B O 1
ATOM 2311 N N . CYS B 1 102 ? 78.743 70.188 55.069 1.00 45.66 101 CYS B N 1
ATOM 2312 C CA . CYS B 1 102 ? 78.634 70.722 53.729 1.00 48.54 101 CYS B CA 1
ATOM 2313 C C . CYS B 1 102 ? 77.292 71.454 53.541 1.00 51.38 101 CYS B C 1
ATOM 2314 O O . CYS B 1 102 ? 77.170 72.368 52.713 1.00 50.82 101 CYS B O 1
ATOM 2317 N N . GLN B 1 103 ? 76.289 71.066 54.319 1.00 45.73 102 GLN B N 1
ATOM 2318 C CA . GLN B 1 103 ? 74.987 71.713 54.227 1.00 50.43 102 GLN B CA 1
ATOM 2319 C C . GLN B 1 103 ? 74.946 73.034 54.986 1.00 53.15 102 GLN B C 1
ATOM 2320 O O . GLN B 1 103 ? 74.550 74.066 54.438 1.00 53.69 102 GLN B O 1
ATOM 2326 N N . LEU B 1 104 ? 75.333 72.983 56.258 1.00 53.10 103 LEU B N 1
ATOM 2327 C CA . LEU B 1 104 ? 75.442 74.189 57.067 1.00 51.06 103 LEU B CA 1
ATOM 2328 C C . LEU B 1 104 ? 76.192 75.253 56.290 1.00 54.19 103 LEU B C 1
ATOM 2329 O O . LEU B 1 104 ? 75.818 76.420 56.326 1.00 56.52 103 LEU B O 1
ATOM 2334 N N . LYS B 1 105 ? 77.243 74.834 55.581 1.00 53.78 104 LYS B N 1
ATOM 2335 C CA . LYS B 1 105 ? 78.036 75.727 54.743 1.00 49.86 104 LYS B CA 1
ATOM 2336 C C . LYS B 1 105 ? 77.208 76.304 53.618 1.00 50.75 104 LYS B C 1
ATOM 2337 O O . LYS B 1 105 ? 77.193 77.513 53.400 1.00 52.75 104 LYS B O 1
ATOM 2343 N N . ASN B 1 106 ? 76.537 75.421 52.892 1.00 55.20 105 ASN B N 1
ATOM 2344 C CA . ASN B 1 106 ? 75.746 75.816 51.737 1.00 58.82 105 ASN B CA 1
ATOM 2345 C C . ASN B 1 106 ? 74.723 76.893 52.099 1.00 57.30 105 ASN B C 1
ATOM 2346 O O . ASN B 1 106 ? 74.418 77.781 51.293 1.00 58.97 105 ASN B O 1
ATOM 2348 N N . GLU B 1 107 ? 74.214 76.814 53.324 1.00 55.08 106 GLU B N 1
ATOM 2349 C CA . GLU B 1 107 ? 73.211 77.753 53.812 1.00 56.72 106 GLU B CA 1
ATOM 2350 C C . GLU B 1 107 ? 73.826 78.755 54.779 1.00 57.77 106 GLU B C 1
ATOM 2351 O O . GLU B 1 107 ? 73.148 79.258 55.674 1.00 57.71 106 GLU B O 1
ATOM 2357 N N . ASN B 1 108 ? 75.117 79.017 54.599 1.00 57.17 107 ASN B N 1
ATOM 2358 C CA . ASN B 1 108 ? 75.860 79.990 55.395 1.00 53.36 107 ASN B CA 1
ATOM 2359 C C . ASN B 1 108 ? 75.466 80.069 56.866 1.00 55.44 107 ASN B C 1
ATOM 2360 O O . ASN B 1 108 ? 75.575 81.119 57.500 1.00 56.54 107 ASN B O 1
ATOM 2365 N N . ILE B 1 109 ? 74.994 78.948 57.394 1.00 54.12 108 ILE B N 1
ATOM 2366 C CA . ILE B 1 109 ? 74.921 78.765 58.824 1.00 55.20 108 ILE B CA 1
ATOM 2367 C C . ILE B 1 109 ? 76.366 78.677 59.290 1.00 59.80 108 ILE B C 1
ATOM 2368 O O . ILE B 1 109 ? 77.216 78.115 58.594 1.00 56.50 108 ILE B O 1
ATOM 2373 N N . LYS B 1 110 ? 76.664 79.249 60.451 1.00 63.08 109 LYS B N 1
ATOM 2374 C CA . LYS B 1 110 ? 78.054 79.301 60.896 1.00 61.79 109 LYS B CA 1
ATOM 2375 C C . LYS B 1 110 ? 78.455 78.119 61.792 1.00 60.76 109 LYS B C 1
ATOM 2376 O O . LYS B 1 110 ? 77.654 77.606 62.595 1.00 52.67 109 LYS B O 1
ATOM 2382 N N . ILE B 1 111 ? 79.715 77.713 61.633 1.00 61.59 110 ILE B N 1
ATOM 2383 C CA . ILE B 1 111 ? 80.237 76.460 62.179 1.00 57.91 110 ILE B CA 1
ATOM 2384 C C . ILE B 1 111 ? 81.297 76.701 63.237 1.00 50.75 110 ILE B C 1
ATOM 2385 O O . ILE B 1 111 ? 82.301 77.371 62.989 1.00 54.75 110 ILE B O 1
ATOM 2390 N N . GLY B 1 112 ? 81.081 76.144 64.416 1.00 46.53 111 GLY B N 1
ATOM 2391 C CA . GLY B 1 112 ? 81.965 76.431 65.522 1.00 51.97 111 GLY B CA 1
ATOM 2392 C C . GLY B 1 112 ? 82.437 75.243 66.329 1.00 51.54 111 GLY B C 1
ATOM 2393 O O . GLY B 1 112 ? 81.705 74.276 66.556 1.00 47.78 111 GLY B O 1
ATOM 2394 N N . LEU B 1 113 ? 83.683 75.324 66.778 1.00 54.73 112 LEU B N 1
ATOM 2395 C CA . LEU B 1 113 ? 84.209 74.319 67.684 1.00 55.46 112 LEU B CA 1
ATOM 2396 C C . LEU B 1 113 ? 84.469 74.901 69.070 1.00 55.23 112 LEU B C 1
ATOM 2397 O O . LEU B 1 113 ? 85.328 75.760 69.263 1.00 52.09 112 LEU B O 1
ATOM 2402 N N . ALA B 1 114 ? 83.678 74.437 70.021 1.00 53.04 113 ALA B N 1
ATOM 2403 C CA . ALA B 1 114 ? 83.941 74.680 71.412 1.00 52.49 113 ALA B CA 1
ATOM 2404 C C . ALA B 1 114 ? 84.320 73.334 72.008 1.00 59.36 113 ALA B C 1
ATOM 2405 O O . ALA B 1 114 ? 83.461 72.594 72.505 1.00 58.81 113 ALA B O 1
ATOM 2407 N N . SER B 1 115 ? 85.605 73.000 71.928 1.00 57.89 114 SER B N 1
ATOM 2408 C CA . SER B 1 115 ? 86.089 71.775 72.553 1.00 56.40 114 SER B CA 1
ATOM 2409 C C . SER B 1 115 ? 87.169 72.042 73.601 1.00 56.88 114 SER B C 1
ATOM 2410 O O . SER B 1 115 ? 87.889 73.042 73.535 1.00 56.68 114 SER B O 1
ATOM 2413 N N . SER B 1 116 ? 87.259 71.132 74.567 1.00 52.99 115 SER B N 1
ATOM 2414 C CA . SER B 1 116 ? 88.306 71.153 75.581 1.00 57.47 115 SER B CA 1
ATOM 2415 C C . SER B 1 116 ? 89.650 70.742 74.975 1.00 62.74 115 SER B C 1
ATOM 2416 O O . SER B 1 116 ? 90.712 71.207 75.404 1.00 67.96 115 SER B O 1
ATOM 2419 N N . SER B 1 117 ? 89.587 69.867 73.977 1.00 59.50 116 SER B N 1
ATOM 2420 C CA . SER B 1 117 ? 90.766 69.407 73.254 1.00 59.42 116 SER B CA 1
ATOM 2421 C C . SER B 1 117 ? 91.768 70.533 73.049 1.00 60.58 116 SER B C 1
ATOM 2422 O O . SER B 1 117 ? 91.408 71.650 72.667 1.00 55.40 116 SER B O 1
ATOM 2425 N N . ARG B 1 118 ? 93.031 70.227 73.312 1.00 64.16 117 ARG B N 1
ATOM 2426 C CA . ARG B 1 118 ? 94.095 71.196 73.116 1.00 67.13 117 ARG B CA 1
ATOM 2427 C C . ARG B 1 118 ? 94.671 71.081 71.712 1.00 61.06 117 ARG B C 1
ATOM 2428 O O . ARG B 1 118 ? 95.371 71.980 71.252 1.00 64.65 117 ARG B O 1
ATOM 2436 N N . ASN B 1 119 ? 94.354 69.986 71.026 1.00 56.57 118 ASN B N 1
ATOM 2437 C CA . ASN B 1 119 ? 94.922 69.729 69.704 1.00 55.03 118 ASN B CA 1
ATOM 2438 C C . ASN B 1 119 ? 93.939 69.868 68.548 1.00 50.37 118 ASN B C 1
ATOM 2439 O O . ASN B 1 119 ? 94.282 69.596 67.401 1.00 47.63 118 ASN B O 1
ATOM 2444 N N . ALA B 1 120 ? 92.726 70.311 68.858 1.00 51.09 119 ALA B N 1
ATOM 2445 C CA . ALA B 1 120 ? 91.654 70.407 67.868 1.00 49.48 119 ALA B CA 1
ATOM 2446 C C . ALA B 1 120 ? 92.076 70.931 66.491 1.00 47.82 119 ALA B C 1
ATOM 2447 O O . ALA B 1 120 ? 91.686 70.364 65.466 1.00 45.72 119 ALA B O 1
ATOM 2449 N N . PRO B 1 121 ? 92.852 72.027 66.451 1.00 45.01 120 PRO B N 1
ATOM 2450 C CA . PRO B 1 121 ? 93.183 72.558 65.127 1.00 45.42 120 PRO B CA 1
ATOM 2451 C C . PRO B 1 121 ? 93.866 71.518 64.249 1.00 42.77 120 PRO B C 1
ATOM 2452 O O . PRO B 1 121 ? 93.545 71.435 63.067 1.00 45.74 120 PRO B O 1
ATOM 2456 N N . LYS B 1 122 ? 94.781 70.738 64.818 1.00 42.49 121 LYS B N 1
ATOM 2457 C CA . LYS B 1 122 ? 95.467 69.688 64.063 1.00 41.73 121 LYS B CA 1
ATOM 2458 C C . LYS B 1 122 ? 94.493 68.575 63.727 1.00 42.72 121 LYS B C 1
ATOM 2459 O O . LYS B 1 122 ? 94.486 68.052 62.612 1.00 41.70 121 LYS B O 1
ATOM 2465 N N . ILE B 1 123 ? 93.665 68.224 64.708 1.00 45.04 122 ILE B N 1
ATOM 2466 C CA . ILE B 1 123 ? 92.576 67.275 64.521 1.00 39.25 122 ILE B CA 1
ATOM 2467 C C . ILE B 1 123 ? 91.642 67.680 63.378 1.00 39.80 122 ILE B C 1
ATOM 2468 O O . ILE B 1 123 ? 91.368 66.892 62.484 1.00 39.72 122 ILE B O 1
ATOM 2473 N N . LEU B 1 124 ? 91.158 68.912 63.397 1.00 40.24 123 LEU B N 1
ATOM 2474 C CA . LEU B 1 124 ? 90.271 69.356 62.339 1.00 42.68 123 LEU B CA 1
ATOM 2475 C C . LEU B 1 124 ? 90.955 69.310 60.995 1.00 43.94 123 LEU B C 1
ATOM 2476 O O . LEU B 1 124 ? 90.312 69.052 59.979 1.00 47.08 123 LEU B O 1
ATOM 2481 N N . ARG B 1 125 ? 92.258 69.558 60.974 1.00 43.49 124 ARG B N 1
ATOM 2482 C CA . ARG B 1 125 ? 92.964 69.573 59.699 1.00 46.52 124 ARG B CA 1
ATOM 2483 C C . ARG B 1 125 ? 93.172 68.153 59.146 1.00 43.35 124 ARG B C 1
ATOM 2484 O O . ARG B 1 125 ? 93.110 67.942 57.932 1.00 41.36 124 ARG B O 1
ATOM 2492 N N . ARG B 1 126 ? 93.387 67.180 60.029 1.00 38.89 125 ARG B N 1
ATOM 2493 C CA . ARG B 1 126 ? 93.556 65.800 59.586 1.00 37.75 125 ARG B CA 1
ATOM 2494 C C . ARG B 1 126 ? 92.257 65.280 58.991 1.00 40.77 125 ARG B C 1
ATOM 2495 O O . ARG B 1 126 ? 92.271 64.498 58.040 1.00 40.36 125 ARG B O 1
ATOM 2503 N N . LEU B 1 127 ? 91.142 65.731 59.566 1.00 43.55 126 LEU B N 1
ATOM 2504 C CA . LEU B 1 127 ? 89.793 65.356 59.144 1.00 36.94 126 LEU B CA 1
ATOM 2505 C C . LEU B 1 127 ? 89.407 66.022 57.838 1.00 36.29 126 LEU B C 1
ATOM 2506 O O . LEU B 1 127 ? 88.453 65.610 57.195 1.00 38.05 126 LEU B O 1
ATOM 2511 N N . ALA B 1 128 ? 90.152 67.056 57.463 1.00 39.02 127 ALA B N 1
ATOM 2512 C CA . ALA B 1 128 ? 89.985 67.743 56.175 1.00 43.32 127 ALA B CA 1
ATOM 2513 C C . ALA B 1 128 ? 88.790 68.688 56.142 1.00 44.30 127 ALA B C 1
ATOM 2514 O O . ALA B 1 128 ? 88.370 69.160 55.083 1.00 42.27 127 ALA B O 1
ATOM 2516 N N . ILE B 1 129 ? 88.263 68.979 57.319 1.00 45.89 128 ILE B N 1
ATOM 2517 C CA . ILE B 1 129 ? 87.071 69.786 57.442 1.00 45.58 128 ILE B CA 1
ATOM 2518 C C . ILE B 1 129 ? 87.423 71.134 58.048 1.00 50.99 128 ILE B C 1
ATOM 2519 O O . ILE B 1 129 ? 86.566 72.008 58.160 1.00 53.40 128 ILE B O 1
ATOM 2524 N N . ILE B 1 130 ? 88.681 71.300 58.446 1.00 49.10 129 ILE B N 1
ATOM 2525 C CA . ILE B 1 130 ? 89.053 72.437 59.279 1.00 50.82 129 ILE B CA 1
ATOM 2526 C C . ILE B 1 130 ? 88.690 73.763 58.636 1.00 51.72 129 ILE B C 1
ATOM 2527 O O . ILE B 1 130 ? 88.501 74.763 59.329 1.00 54.75 129 ILE B O 1
ATOM 2532 N N . ASP B 1 131 ? 88.572 73.780 57.316 1.00 47.59 130 ASP B N 1
ATOM 2533 C CA . ASP B 1 131 ? 88.219 75.025 56.652 1.00 52.04 130 ASP B CA 1
ATOM 2534 C C . ASP B 1 131 ? 86.743 75.378 56.851 1.00 54.17 130 ASP B C 1
ATOM 2535 O O . ASP B 1 131 ? 86.356 76.548 56.823 1.00 56.22 130 ASP B O 1
ATOM 2540 N N . ASP B 1 132 ? 85.936 74.357 57.104 1.00 52.94 131 ASP B N 1
ATOM 2541 C CA . ASP B 1 132 ? 84.505 74.522 57.292 1.00 51.46 131 ASP B CA 1
ATOM 2542 C C . ASP B 1 132 ? 84.172 75.218 58.611 1.00 54.44 131 ASP B C 1
ATOM 2543 O O . ASP B 1 132 ? 83.017 75.546 58.889 1.00 55.13 131 ASP B O 1
ATOM 2548 N N . PHE B 1 133 ? 85.178 75.449 59.435 1.00 52.66 132 PHE B N 1
ATOM 2549 C CA . PHE B 1 133 ? 84.923 76.148 60.678 1.00 52.66 132 PHE B CA 1
ATOM 2550 C C . PHE B 1 133 ? 85.291 77.609 60.567 1.00 55.85 132 PHE B C 1
ATOM 2551 O O . PHE B 1 133 ? 85.966 78.022 59.615 1.00 52.47 132 PHE B O 1
ATOM 2559 N N . HIS B 1 134 ? 84.818 78.396 61.527 1.00 56.47 133 HIS B N 1
ATOM 2560 C CA . HIS B 1 134 ? 85.217 79.792 61.600 1.00 58.71 133 HIS B CA 1
ATOM 2561 C C . HIS B 1 134 ? 85.530 80.253 63.009 1.00 54.87 133 HIS B C 1
ATOM 2562 O O . HIS B 1 134 ? 86.194 81.269 63.197 1.00 50.67 133 HIS B O 1
ATOM 2569 N N . ALA B 1 135 ? 85.077 79.484 63.993 1.00 56.42 134 ALA B N 1
ATOM 2570 C CA . ALA B 1 135 ? 85.447 79.738 65.382 1.00 58.47 134 ALA B CA 1
ATOM 2571 C C . ALA B 1 135 ? 85.953 78.477 66.065 1.00 58.94 134 ALA B C 1
ATOM 2572 O O . ALA B 1 135 ? 85.161 77.606 66.433 1.00 58.80 134 ALA B O 1
ATOM 2574 N N . ILE B 1 136 ? 87.269 78.378 66.234 1.00 56.13 135 ILE B N 1
ATOM 2575 C CA . ILE B 1 136 ? 87.841 77.323 67.059 1.00 59.95 135 ILE B CA 1
ATOM 2576 C C . ILE B 1 136 ? 88.223 77.883 68.422 1.00 62.93 135 ILE B C 1
ATOM 2577 O O . ILE B 1 136 ? 89.049 78.789 68.512 1.00 65.51 135 ILE B O 1
ATOM 2582 N N . VAL B 1 137 ? 87.622 77.349 69.481 1.00 62.87 136 VAL B N 1
ATOM 2583 C CA . VAL B 1 137 ? 87.964 77.786 70.834 1.00 70.32 136 VAL B CA 1
ATOM 2584 C C . VAL B 1 137 ? 89.320 77.207 71.263 1.00 73.41 136 VAL B C 1
ATOM 2585 O O . VAL B 1 137 ? 89.698 76.105 70.860 1.00 72.45 136 VAL B O 1
ATOM 2589 N N . ASP B 1 138 ? 90.034 77.967 72.088 1.00 73.79 137 ASP B N 1
ATOM 2590 C CA . ASP B 1 138 ? 91.476 77.821 72.248 1.00 71.78 137 ASP B CA 1
ATOM 2591 C C . ASP B 1 138 ? 91.964 77.263 73.586 1.00 78.83 137 ASP B C 1
ATOM 2592 O O . ASP B 1 138 ? 93.156 76.976 73.733 1.00 79.76 137 ASP B O 1
ATOM 2597 N N . PRO B 1 139 ? 91.068 77.169 74.582 1.00 82.77 138 PRO B N 1
ATOM 2598 C CA . PRO B 1 139 ? 91.364 76.303 75.728 1.00 81.89 138 PRO B CA 1
ATOM 2599 C C . PRO B 1 139 ? 90.389 75.124 75.786 1.00 67.53 138 PRO B C 1
ATOM 2600 O O . PRO B 1 139 ? 90.502 74.191 74.990 1.00 60.80 138 PRO B O 1
ATOM 2604 N N . PRO B 1 149 ? 80.750 76.414 81.089 1.00 62.27 148 PRO B N 1
ATOM 2605 C CA . PRO B 1 149 ? 79.676 76.976 80.259 1.00 61.52 148 PRO B CA 1
ATOM 2606 C C . PRO B 1 149 ? 80.090 78.282 79.593 1.00 64.80 148 PRO B C 1
ATOM 2607 O O . PRO B 1 149 ? 79.345 78.843 78.793 1.00 62.98 148 PRO B O 1
ATOM 2611 N N . ASP B 1 150 ? 81.288 78.747 79.929 1.00 67.63 149 ASP B N 1
ATOM 2612 C CA . ASP B 1 150 ? 81.894 79.901 79.273 1.00 68.33 149 ASP B CA 1
ATOM 2613 C C . ASP B 1 150 ? 82.246 79.560 77.827 1.00 66.30 149 ASP B C 1
ATOM 2614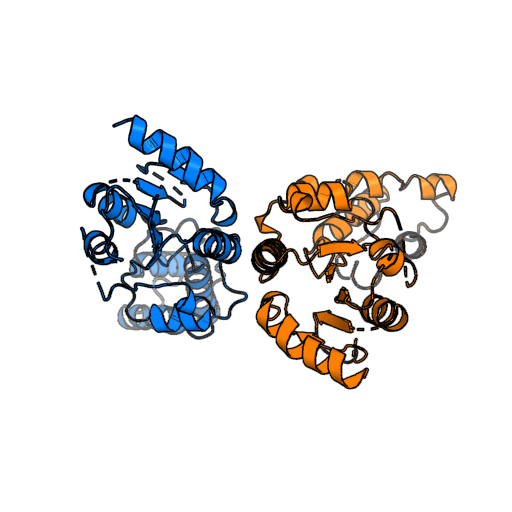 O O . ASP B 1 150 ? 81.963 80.324 76.905 1.00 65.08 149 ASP B O 1
ATOM 2619 N N . ILE B 1 151 ? 82.853 78.388 77.660 1.00 65.85 150 ILE B N 1
ATOM 2620 C CA . ILE B 1 151 ? 83.431 77.928 76.393 1.00 67.55 150 ILE B CA 1
ATOM 2621 C C . ILE B 1 151 ? 82.568 78.163 75.144 1.00 65.84 150 ILE B C 1
ATOM 2622 O O . ILE B 1 151 ? 83.000 78.860 74.218 1.00 61.58 150 ILE B O 1
ATOM 2627 N N . PHE B 1 152 ? 81.363 77.583 75.120 1.00 65.60 151 PHE B N 1
ATOM 2628 C CA . PHE B 1 152 ? 80.473 77.671 73.950 1.00 64.45 151 PHE B CA 1
ATOM 2629 C C . PHE B 1 152 ? 79.980 79.096 73.702 1.00 63.68 151 PHE B C 1
ATOM 2630 O O . PHE B 1 152 ? 79.567 79.438 72.590 1.00 62.41 151 PHE B O 1
ATOM 2632 N N . LEU B 1 153 ? 80.020 79.910 74.757 1.00 66.47 152 LEU B N 1
ATOM 2633 C CA . LEU B 1 153 ? 79.807 81.353 74.658 1.00 64.44 152 LEU B CA 1
ATOM 2634 C C . LEU B 1 153 ? 80.986 81.981 73.928 1.00 64.22 152 LEU B C 1
ATOM 2635 O O . LEU B 1 153 ? 80.834 82.632 72.893 1.00 60.24 152 LEU B O 1
ATOM 2640 N N . THR B 1 154 ? 82.168 81.786 74.495 1.00 62.34 153 THR B N 1
ATOM 2641 C CA . THR B 1 154 ? 83.391 82.216 73.862 1.00 59.49 153 THR B CA 1
ATOM 2642 C C . THR B 1 154 ? 83.315 81.886 72.388 1.00 61.24 153 THR B C 1
ATOM 2643 O O . THR B 1 154 ? 83.725 82.677 71.543 1.00 60.42 153 THR B O 1
ATOM 2647 N N . ALA B 1 155 ? 82.778 80.704 72.096 1.00 62.78 154 ALA B N 1
ATOM 2648 C CA . ALA B 1 155 ? 82.596 80.240 70.725 1.00 62.50 154 ALA B CA 1
ATOM 2649 C C . ALA B 1 155 ? 81.615 81.131 69.992 1.00 60.66 154 ALA B C 1
ATOM 2650 O O . ALA B 1 155 ? 81.883 81.592 68.880 1.00 58.31 154 ALA B O 1
ATOM 2652 N N . ALA B 1 156 ? 80.471 81.365 70.626 1.00 61.39 155 ALA B N 1
ATOM 2653 C CA . ALA B 1 156 ? 79.446 82.228 70.057 1.00 63.80 155 ALA B CA 1
ATOM 2654 C C . ALA B 1 156 ? 80.021 83.625 69.839 1.00 64.67 155 ALA B C 1
ATOM 2655 O O . ALA B 1 156 ? 79.800 84.256 68.792 1.00 60.34 155 ALA B O 1
ATOM 2657 N N . ALA B 1 157 ? 80.774 84.091 70.833 1.00 63.70 156 ALA B N 1
ATOM 2658 C CA . ALA B 1 157 ? 81.472 85.368 70.750 1.00 62.76 156 ALA B CA 1
ATOM 2659 C C . ALA B 1 157 ? 82.341 85.410 69.500 1.00 60.03 156 ALA B C 1
ATOM 2660 O O . ALA B 1 157 ? 82.394 86.417 68.792 1.00 62.01 156 ALA B O 1
ATOM 2670 N N . PRO B 1 163 ? 73.516 84.736 68.564 1.00 69.18 162 PRO B N 1
ATOM 2671 C CA . PRO B 1 163 ? 74.128 84.039 69.701 1.00 68.67 162 PRO B CA 1
ATOM 2672 C C . PRO B 1 163 ? 73.126 83.303 70.606 1.00 69.54 162 PRO B C 1
ATOM 2673 O O . PRO B 1 163 ? 73.515 82.632 71.563 1.00 72.93 162 PRO B O 1
ATOM 2677 N N . ALA B 1 164 ? 71.842 83.433 70.303 1.00 67.63 163 ALA B N 1
ATOM 2678 C CA . ALA B 1 164 ? 70.854 82.501 70.832 1.00 69.43 163 ALA B CA 1
ATOM 2679 C C . ALA B 1 164 ? 70.120 81.905 69.625 1.00 68.49 163 ALA B C 1
ATOM 2680 O O . ALA B 1 164 ? 69.359 80.941 69.743 1.00 65.46 163 ALA B O 1
ATOM 2682 N N . ASP B 1 165 ? 70.368 82.496 68.458 1.00 64.18 164 ASP B N 1
ATOM 2683 C CA . ASP B 1 165 ? 70.134 81.818 67.193 1.00 68.89 164 ASP B CA 1
ATOM 2684 C C . ASP B 1 165 ? 71.318 80.868 67.040 1.00 68.38 164 ASP B C 1
ATOM 2685 O O . ASP B 1 165 ? 72.131 80.989 66.112 1.00 63.24 164 ASP B O 1
ATOM 2690 N N . CYS B 1 166 ? 71.419 79.938 67.984 1.00 64.95 165 CYS B N 1
ATOM 2691 C CA . CYS B 1 166 ? 72.585 79.079 68.104 1.00 63.18 165 CYS B CA 1
ATOM 2692 C C . CYS B 1 166 ? 72.218 77.626 68.395 1.00 62.62 165 CYS B C 1
ATOM 2693 O O . CYS B 1 166 ? 71.325 77.332 69.198 1.00 59.43 165 CYS B O 1
ATOM 2696 N N . ALA B 1 167 ? 72.928 76.725 67.725 1.00 63.67 166 ALA B N 1
ATOM 2697 C CA . ALA B 1 167 ? 72.822 75.302 67.985 1.00 57.81 166 ALA B CA 1
ATOM 2698 C C . ALA B 1 167 ? 74.194 74.805 68.411 1.00 52.86 166 ALA B C 1
ATOM 2699 O O . ALA B 1 167 ? 75.212 75.326 67.968 1.00 50.07 166 ALA B O 1
ATOM 2701 N N . ALA B 1 168 ? 74.208 73.818 69.299 1.00 54.75 167 ALA B N 1
ATOM 2702 C CA . ALA B 1 168 ? 75.439 73.164 69.721 1.00 54.51 167 ALA B CA 1
ATOM 2703 C C . ALA B 1 168 ? 75.124 71.705 70.012 1.00 55.15 167 ALA B C 1
ATOM 2704 O O . ALA B 1 168 ? 73.988 71.362 70.368 1.00 51.96 167 ALA B O 1
ATOM 2706 N N . ILE B 1 169 ? 76.124 70.847 69.843 1.00 51.13 168 ILE B N 1
ATOM 2707 C CA . ILE B 1 169 ? 75.911 69.413 69.980 1.00 54.85 168 ILE B CA 1
ATOM 2708 C C . ILE B 1 169 ? 76.949 68.789 70.908 1.00 57.50 168 ILE B C 1
ATOM 2709 O O . ILE B 1 169 ? 78.134 69.114 70.828 1.00 56.00 168 ILE B O 1
ATOM 2714 N N . GLU B 1 170 ? 76.492 67.895 71.783 1.00 58.25 169 GLU B N 1
ATOM 2715 C CA . GLU B 1 170 ? 77.369 67.207 72.728 1.00 59.33 169 GLU B CA 1
ATOM 2716 C C . GLU B 1 170 ? 76.984 65.743 72.881 1.00 59.88 169 GLU B C 1
ATOM 2717 O O . GLU B 1 170 ? 75.936 65.318 72.396 1.00 63.03 169 GLU B O 1
ATOM 2723 N N . ASP B 1 171 ? 77.826 64.979 73.569 1.00 59.17 170 ASP B N 1
ATOM 2724 C CA . ASP B 1 171 ? 77.532 63.576 73.848 1.00 61.08 170 ASP B CA 1
ATOM 2725 C C . ASP B 1 171 ? 77.653 63.260 75.340 1.00 64.09 170 ASP B C 1
ATOM 2726 O O . ASP B 1 171 ? 77.643 62.090 75.747 1.00 61.18 170 ASP B O 1
ATOM 2731 N N . ALA B 1 172 ? 77.765 64.308 76.152 1.00 63.14 171 ALA B N 1
ATOM 2732 C CA . ALA B 1 172 ? 77.928 64.146 77.592 1.00 64.83 171 ALA B CA 1
ATOM 2733 C C . ALA B 1 172 ? 76.980 65.049 78.388 1.00 65.77 171 ALA B C 1
ATOM 2734 O O . ALA B 1 172 ? 76.675 66.167 77.961 1.00 64.16 171 ALA B O 1
ATOM 2736 N N . GLU B 1 173 ? 76.523 64.555 79.539 1.00 62.30 172 GLU B N 1
ATOM 2737 C CA . GLU B 1 173 ? 75.631 65.320 80.411 1.00 62.56 172 GLU B CA 1
ATOM 2738 C C . GLU B 1 173 ? 76.233 66.685 80.721 1.00 58.30 172 GLU B C 1
ATOM 2739 O O . GLU B 1 173 ? 75.549 67.713 80.704 1.00 52.08 172 GLU B O 1
ATOM 2745 N N . ALA B 1 174 ? 77.532 66.673 80.994 1.00 55.96 173 ALA B N 1
ATOM 2746 C CA . ALA B 1 174 ? 78.283 67.886 81.256 1.00 55.13 173 ALA B CA 1
ATOM 2747 C C . ALA B 1 174 ? 78.108 68.869 80.118 1.00 57.74 173 ALA B C 1
ATOM 2748 O O . ALA B 1 174 ? 77.534 69.936 80.296 1.00 58.13 173 ALA B O 1
ATOM 2750 N N . GLY B 1 175 ? 78.615 68.510 78.944 1.00 61.66 174 GLY B N 1
ATOM 2751 C CA . GLY B 1 175 ? 78.519 69.390 77.797 1.00 62.01 174 GLY B CA 1
ATOM 2752 C C . GLY B 1 175 ? 77.092 69.863 77.632 1.00 61.05 174 GLY B C 1
ATOM 2753 O O . GLY B 1 175 ? 76.832 71.050 77.429 1.00 57.62 174 GLY B O 1
ATOM 2754 N N . ILE B 1 176 ? 76.168 68.915 77.745 1.00 58.70 175 ILE B N 1
ATOM 2755 C CA . ILE B 1 176 ? 74.760 69.191 77.542 1.00 60.55 175 ILE B CA 1
ATOM 2756 C C . ILE B 1 176 ? 74.294 70.387 78.359 1.00 62.96 175 ILE B C 1
ATOM 2757 O O . ILE B 1 176 ? 73.795 71.370 77.808 1.00 63.24 175 ILE B O 1
ATOM 2762 N N . SER B 1 177 ? 74.463 70.314 79.675 1.00 63.26 176 SER B N 1
ATOM 2763 C CA . SER B 1 177 ? 73.980 71.391 80.537 1.00 66.13 176 SER B CA 1
ATOM 2764 C C . SER B 1 177 ? 74.746 72.700 80.329 1.00 63.67 176 SER B C 1
ATOM 2765 O O . SER B 1 177 ? 74.166 73.784 80.392 1.00 65.56 176 SER B O 1
ATOM 2768 N N . ALA B 1 178 ? 76.045 72.593 80.073 1.00 61.67 177 ALA B N 1
ATOM 2769 C CA . ALA B 1 178 ? 76.868 73.767 79.814 1.00 61.34 177 ALA B CA 1
ATOM 2770 C C . ALA B 1 178 ? 76.269 74.553 78.664 1.00 62.76 177 ALA B C 1
ATOM 2771 O O . ALA B 1 178 ? 76.408 75.774 78.582 1.00 61.57 177 ALA B O 1
ATOM 2773 N N . ILE B 1 179 ? 75.597 73.826 77.780 1.00 63.93 178 ILE B N 1
ATOM 2774 C CA . ILE B 1 179 ? 75.014 74.385 76.571 1.00 64.90 178 ILE B CA 1
ATOM 2775 C C . ILE B 1 179 ? 73.730 75.123 76.873 1.00 63.92 178 ILE B C 1
ATOM 2776 O O . ILE B 1 179 ? 73.574 76.293 76.515 1.00 60.78 178 ILE B O 1
ATOM 2781 N N . LYS B 1 180 ? 72.809 74.411 77.519 1.00 70.18 179 LYS B N 1
ATOM 2782 C CA . LYS B 1 180 ? 71.517 74.967 77.924 1.00 73.04 179 LYS B CA 1
ATOM 2783 C C . LYS B 1 180 ? 71.721 76.157 78.855 1.00 73.70 179 LYS B C 1
ATOM 2784 O O . LYS B 1 180 ? 71.055 77.185 78.714 1.00 73.55 179 LYS B O 1
ATOM 2786 N N . SER B 1 181 ? 72.653 76.021 79.796 1.00 72.79 180 SER B N 1
ATOM 2787 C CA . SER B 1 181 ? 72.990 77.114 80.696 1.00 70.88 180 SER B CA 1
ATOM 2788 C C . SER B 1 181 ? 73.616 78.280 79.932 1.00 69.32 180 SER B C 1
ATOM 2789 O O . SER B 1 181 ? 73.610 79.416 80.403 1.00 69.80 180 SER B O 1
ATOM 2792 N N . ALA B 1 182 ? 74.156 77.995 78.751 1.00 70.16 181 ALA B N 1
ATOM 2793 C CA . ALA B 1 182 ? 74.642 79.044 77.860 1.00 69.50 181 ALA B CA 1
ATOM 2794 C C . ALA B 1 182 ? 73.458 79.650 77.114 1.00 67.16 181 ALA B C 1
ATOM 2795 O O . ALA B 1 182 ? 73.608 80.600 76.342 1.00 63.08 181 ALA B O 1
ATOM 2797 N N . GLY B 1 183 ? 72.282 79.076 77.349 1.00 65.77 182 GLY B N 1
ATOM 2798 C CA . GLY B 1 183 ? 71.034 79.615 76.841 1.00 65.81 182 GLY B CA 1
ATOM 2799 C C . GLY B 1 183 ? 70.745 79.365 75.372 1.00 68.37 182 GLY B C 1
ATOM 2800 O O . GLY B 1 183 ? 70.112 80.188 74.713 1.00 72.94 182 GLY B O 1
ATOM 2809 N N . PHE B 1 185 ? 69.817 76.124 72.222 1.00 63.53 184 PHE B N 1
ATOM 2810 C CA . PHE B 1 185 ? 69.211 74.805 72.078 1.00 61.49 184 PHE B CA 1
ATOM 2811 C C . PHE B 1 185 ? 70.310 73.739 72.040 1.00 60.04 184 PHE B C 1
ATOM 2812 O O . PHE B 1 185 ? 71.276 73.849 71.281 1.00 53.49 184 PHE B O 1
ATOM 2814 N N . ALA B 1 186 ? 70.157 72.720 72.882 1.00 60.67 185 ALA B N 1
ATOM 2815 C CA . ALA B 1 186 ? 71.192 71.707 73.078 1.00 62.67 185 ALA B CA 1
ATOM 2816 C C . ALA B 1 186 ? 70.818 70.373 72.445 1.00 62.28 185 ALA B C 1
ATOM 2817 O O . ALA B 1 186 ? 69.815 69.760 72.819 1.00 59.47 185 ALA B O 1
ATOM 2819 N N . VAL B 1 187 ? 71.639 69.925 71.497 1.00 58.89 186 VAL B N 1
ATOM 2820 C CA . VAL B 1 187 ? 71.395 68.667 70.810 1.00 57.82 186 VAL B CA 1
ATOM 2821 C C . VAL B 1 187 ? 72.269 67.576 71.368 1.00 57.92 186 VAL B C 1
ATOM 2822 O O . VAL B 1 187 ? 73.491 67.632 71.253 1.00 60.34 186 VAL B O 1
ATOM 2826 N N . GLY B 1 188 ? 71.639 66.571 71.954 1.00 58.99 187 GLY B N 1
ATOM 2827 C CA . GLY B 1 188 ? 72.382 65.493 72.562 1.00 62.42 187 GLY B CA 1
ATOM 2828 C C . GLY B 1 188 ? 72.552 64.294 71.657 1.00 61.97 187 GLY B C 1
ATOM 2829 O O . GLY B 1 188 ? 71.604 63.825 71.017 1.00 59.63 187 GLY B O 1
ATOM 2830 N N . VAL B 1 189 ? 73.780 63.798 71.608 1.00 57.69 188 VAL B N 1
ATOM 2831 C CA . VAL B 1 189 ? 74.080 62.572 70.895 1.00 60.26 188 VAL B CA 1
ATOM 2832 C C . VAL B 1 189 ? 74.360 61.475 71.902 1.00 60.87 188 VAL B C 1
ATOM 2833 O O . VAL B 1 189 ? 75.369 61.506 72.605 1.00 64.41 188 VAL B O 1
ATOM 2837 N N . GLY B 1 190 ? 73.463 60.506 71.972 1.00 60.42 189 GLY B N 1
ATOM 2838 C CA . GLY B 1 190 ? 73.624 59.407 72.896 1.00 62.84 189 GLY B CA 1
ATOM 2839 C C . GLY B 1 190 ? 72.270 58.941 73.363 1.00 68.86 189 GLY B C 1
ATOM 2840 O O . GLY B 1 190 ? 71.253 59.188 72.707 1.00 68.55 189 GLY B O 1
ATOM 2841 N N . GLN B 1 191 ? 72.250 58.271 74.505 1.00 68.30 190 GLN B N 1
ATOM 2842 C CA . GLN B 1 191 ? 71.006 57.744 75.025 1.00 71.95 190 GLN B CA 1
ATOM 2843 C C . GLN B 1 191 ? 71.049 57.598 76.540 1.00 78.58 190 GLN B C 1
ATOM 2844 O O . GLN B 1 191 ? 72.107 57.352 77.132 1.00 70.46 190 GLN B O 1
ATOM 2850 N N . GLY B 1 192 ? 69.881 57.762 77.157 1.00 84.34 191 GLY B N 1
ATOM 2851 C CA . GLY B 1 192 ? 69.713 57.508 78.573 1.00 76.56 191 GLY B CA 1
ATOM 2852 C C . GLY B 1 192 ? 69.526 58.762 79.394 1.00 73.68 191 GLY B C 1
ATOM 2853 O O . GLY B 1 192 ? 69.307 59.854 78.866 1.00 72.84 191 GLY B O 1
ATOM 2854 N N . GLN B 1 193 ? 69.609 58.591 80.706 1.00 76.17 192 GLN B N 1
ATOM 2855 C CA . GLN B 1 193 ? 69.507 59.708 81.629 1.00 77.51 192 GLN B CA 1
ATOM 2856 C C . GLN B 1 193 ? 70.610 60.722 81.372 1.00 76.18 192 GLN B C 1
ATOM 2857 O O . GLN B 1 193 ? 70.394 61.923 81.523 1.00 72.56 192 GLN B O 1
ATOM 2863 N N . PRO B 1 194 ? 71.804 60.240 80.982 1.00 75.81 193 PRO B N 1
ATOM 2864 C CA . PRO B 1 194 ? 72.869 61.148 80.552 1.00 72.06 193 PRO B CA 1
ATOM 2865 C C . PRO B 1 194 ? 72.382 62.160 79.518 1.00 69.11 193 PRO B C 1
ATOM 2866 O O . PRO B 1 194 ? 73.075 63.130 79.217 1.00 66.76 193 PRO B O 1
ATOM 2878 N N . LEU B 1 196 ? 68.984 63.481 79.447 1.00 73.16 195 LEU B N 1
ATOM 2879 C CA . LEU B 1 196 ? 67.738 64.169 79.805 1.00 74.87 195 LEU B CA 1
ATOM 2880 C C . LEU B 1 196 ? 67.906 65.600 80.354 1.00 71.82 195 LEU B C 1
ATOM 2881 O O . LEU B 1 196 ? 67.530 65.905 81.486 1.00 75.25 195 LEU B O 1
ATOM 2886 N N . GLY B 1 197 ? 68.475 66.465 79.524 1.00 69.28 196 GLY B N 1
ATOM 2887 C CA . GLY B 1 197 ? 68.525 67.893 79.772 1.00 61.32 196 GLY B CA 1
ATOM 2888 C C . GLY B 1 197 ? 68.652 68.540 78.411 1.00 61.28 196 GLY B C 1
ATOM 2889 O O . GLY B 1 197 ? 68.968 69.722 78.287 1.00 61.22 196 GLY B O 1
ATOM 2890 N N . ALA B 1 198 ? 68.391 67.734 77.386 1.00 62.13 197 ALA B N 1
ATOM 2891 C CA . ALA B 1 198 ? 68.612 68.117 75.999 1.00 59.94 197 ALA B CA 1
ATOM 2892 C C . ALA B 1 198 ? 67.320 68.484 75.287 1.00 60.94 197 ALA B C 1
ATOM 2893 O O . ALA B 1 198 ? 66.281 67.864 75.510 1.00 63.44 197 ALA B O 1
ATOM 2895 N N . ASP B 1 199 ? 67.392 69.504 74.433 1.00 62.78 198 ASP B N 1
ATOM 2896 C CA . ASP B 1 199 ? 66.292 69.833 73.535 1.00 62.48 198 ASP B CA 1
ATOM 2897 C C . ASP B 1 199 ? 66.040 68.638 72.643 1.00 64.62 198 ASP B C 1
ATOM 2898 O O . ASP B 1 199 ? 64.946 68.072 72.625 1.00 65.91 198 ASP B O 1
ATOM 2903 N N . LEU B 1 200 ? 67.074 68.278 71.887 1.00 59.01 199 LEU B N 1
ATOM 2904 C CA . LEU B 1 200 ? 67.006 67.186 70.938 1.00 56.98 199 LEU B CA 1
ATOM 2905 C C . LEU B 1 200 ? 67.944 66.082 71.381 1.00 58.24 199 LEU B C 1
ATOM 2906 O O . LEU B 1 200 ? 68.957 66.347 72.020 1.00 62.59 199 LEU B O 1
ATOM 2911 N N . VAL B 1 201 ? 67.597 64.842 71.062 1.00 58.37 200 VAL B N 1
ATOM 2912 C CA . VAL B 1 201 ? 68.481 63.718 71.334 1.00 60.11 200 VAL B CA 1
ATOM 2913 C C . VAL B 1 201 ? 68.402 62.722 70.198 1.00 61.05 200 VAL B C 1
ATOM 2914 O O . VAL B 1 201 ? 67.380 62.056 70.015 1.00 60.85 200 VAL B O 1
ATOM 2918 N N . VAL B 1 202 ? 69.483 62.635 69.429 1.00 59.98 201 VAL B N 1
ATOM 2919 C CA . VAL B 1 202 ? 69.604 61.629 68.389 1.00 56.85 201 VAL B CA 1
ATOM 2920 C C . VAL B 1 202 ? 70.488 60.522 68.931 1.00 59.71 201 VAL B C 1
ATOM 2921 O O . VAL B 1 202 ? 71.429 60.787 69.680 1.00 61.85 201 VAL B O 1
ATOM 2925 N N . ARG B 1 203 ? 70.178 59.279 68.573 1.00 58.23 202 ARG B N 1
ATOM 2926 C CA . ARG B 1 203 ? 70.906 58.145 69.127 1.00 57.22 202 ARG B CA 1
ATOM 2927 C C . ARG B 1 203 ? 72.303 58.024 68.521 1.00 60.55 202 ARG B C 1
ATOM 2928 O O . ARG B 1 203 ? 73.194 57.427 69.128 1.00 63.22 202 ARG B O 1
ATOM 2930 N N . GLN B 1 204 ? 72.495 58.592 67.332 1.00 61.40 203 GLN B N 1
ATOM 2931 C CA . GLN B 1 204 ? 73.822 58.652 66.715 1.00 57.64 203 GLN B CA 1
ATOM 2932 C C . GLN B 1 204 ? 73.968 59.802 65.716 1.00 53.84 203 GLN B C 1
ATOM 2933 O O . GLN B 1 204 ? 72.982 60.375 65.254 1.00 52.34 203 GLN B O 1
ATOM 2939 N N . THR B 1 205 ? 75.218 60.130 65.401 1.00 52.50 204 THR B N 1
ATOM 2940 C CA . THR B 1 205 ? 75.559 61.294 64.575 1.00 52.61 204 THR B CA 1
ATOM 2941 C C . THR B 1 205 ? 74.907 61.291 63.188 1.00 51.44 204 THR B C 1
ATOM 2942 O O . THR B 1 205 ? 74.749 62.342 62.544 1.00 44.58 204 THR B O 1
ATOM 2946 N N . SER B 1 206 ? 74.531 60.101 62.736 1.00 50.22 205 SER B N 1
ATOM 2947 C CA . SER B 1 206 ? 73.883 59.954 61.445 1.00 46.95 205 SER B CA 1
ATOM 2948 C C . SER B 1 206 ? 72.491 60.542 61.442 1.00 50.51 205 SER B C 1
ATOM 2949 O O . SER B 1 206 ? 72.112 61.220 60.488 1.00 50.29 205 SER B O 1
ATOM 2952 N N . ASP B 1 207 ? 71.736 60.250 62.507 1.00 57.45 206 ASP B N 1
ATOM 2953 C CA . ASP B 1 207 ? 70.350 60.699 62.686 1.00 51.28 206 ASP B CA 1
ATOM 2954 C C . ASP B 1 207 ? 70.224 62.201 62.553 1.00 49.49 206 ASP B C 1
ATOM 2955 O O . ASP B 1 207 ? 69.175 62.718 62.172 1.00 49.64 206 ASP B O 1
ATOM 2960 N N . LEU B 1 208 ? 71.310 62.894 62.864 1.00 47.29 207 LEU B N 1
ATOM 2961 C CA . LEU B 1 208 ? 71.330 64.345 62.835 1.00 48.06 207 LEU B CA 1
ATOM 2962 C C . LEU B 1 208 ? 71.633 64.909 61.448 1.00 49.70 207 LEU B C 1
ATOM 2963 O O . LEU B 1 208 ? 72.749 64.776 60.938 1.00 54.00 207 LEU B O 1
ATOM 2968 N N . THR B 1 209 ? 70.633 65.549 60.855 1.00 47.19 208 THR B N 1
ATOM 2969 C CA . THR B 1 209 ? 70.741 66.114 59.521 1.00 49.07 208 THR B CA 1
ATOM 2970 C C . THR B 1 209 ? 70.306 67.561 59.579 1.00 49.41 208 THR B C 1
ATOM 2971 O O . THR B 1 209 ? 69.561 67.937 60.472 1.00 51.23 208 THR B O 1
ATOM 2975 N N . LEU B 1 210 ? 70.746 68.376 58.626 1.00 51.83 209 LEU B N 1
ATOM 2976 C CA . LEU B 1 210 ? 70.351 69.785 58.622 1.00 53.13 209 LEU B CA 1
ATOM 2977 C C . LEU B 1 210 ? 68.839 69.962 58.650 1.00 56.13 209 LEU B C 1
ATOM 2978 O O . LEU B 1 210 ? 68.325 70.937 59.195 1.00 57.70 209 LEU B O 1
ATOM 2983 N N . GLU B 1 211 ? 68.129 69.016 58.047 1.00 58.40 210 GLU B N 1
ATOM 2984 C CA . GLU B 1 211 ? 66.677 69.049 58.051 1.00 55.78 210 GLU B CA 1
ATOM 2985 C C . GLU B 1 211 ? 66.192 68.994 59.484 1.00 55.50 210 GLU B C 1
ATOM 2986 O O . GLU B 1 211 ? 65.702 69.986 60.013 1.00 55.01 210 GLU B O 1
ATOM 2992 N N . LEU B 1 212 ? 66.355 67.826 60.103 1.00 54.62 211 LEU B N 1
ATOM 2993 C CA . LEU B 1 212 ? 65.872 67.568 61.454 1.00 54.35 211 LEU B CA 1
ATOM 2994 C C . LEU B 1 212 ? 66.239 68.684 62.429 1.00 60.97 211 LEU B C 1
ATOM 2995 O O . LEU B 1 212 ? 65.438 69.057 63.291 1.00 64.35 211 LEU B O 1
ATOM 3000 N N . LEU B 1 213 ? 67.452 69.207 62.299 1.00 57.48 212 LEU B N 1
ATOM 3001 C CA . LEU B 1 213 ? 67.867 70.336 63.115 1.00 57.01 212 LEU B CA 1
ATOM 3002 C C . LEU B 1 213 ? 66.857 71.468 62.957 1.00 61.51 212 LEU B C 1
ATOM 3003 O O . LEU B 1 213 ? 66.255 71.913 63.936 1.00 66.09 212 LEU B O 1
ATOM 3008 N N . HIS B 1 214 ? 66.661 71.909 61.715 1.00 59.93 213 HIS B N 1
ATOM 3009 C CA . HIS B 1 214 ? 65.725 72.987 61.387 1.00 62.96 213 HIS B CA 1
ATOM 3010 C C . HIS B 1 214 ? 64.306 72.806 61.949 1.00 66.67 213 HIS B C 1
ATOM 3011 O O . HIS B 1 214 ? 63.769 73.688 62.627 1.00 66.53 213 HIS B O 1
ATOM 3018 N N . GLU B 1 215 ? 63.700 71.664 61.639 1.00 68.24 214 GLU B N 1
ATOM 3019 C CA . GLU B 1 215 ? 62.320 71.387 62.028 1.00 70.32 214 GLU B CA 1
ATOM 3020 C C . GLU B 1 215 ? 62.137 71.471 63.539 1.00 70.39 214 GLU B C 1
ATOM 3021 O O . GLU B 1 215 ? 61.133 71.989 64.028 1.00 73.25 214 GLU B O 1
ATOM 3027 N N . GLU B 1 216 ? 63.114 70.951 64.271 1.00 67.76 215 GLU B N 1
ATOM 3028 C CA . GLU B 1 216 ? 63.030 70.882 65.715 1.00 65.90 215 GLU B CA 1
ATOM 3029 C C . GLU B 1 216 ? 63.432 72.217 66.333 1.00 64.16 215 GLU B C 1
ATOM 3030 O O . GLU B 1 216 ? 63.095 72.503 67.485 1.00 60.03 215 GLU B O 1
ATOM 3036 N N . TRP B 1 217 ? 64.132 73.044 65.557 1.00 60.97 216 TRP B N 1
ATOM 3037 C CA . TRP B 1 217 ? 64.589 74.343 66.049 1.00 64.04 216 TRP B CA 1
ATOM 3038 C C . TRP B 1 217 ? 63.501 75.403 66.030 1.00 67.03 216 TRP B C 1
ATOM 3039 O O . TRP B 1 217 ? 63.238 76.046 67.049 1.00 66.57 216 TRP B O 1
ATOM 3050 N N . GLU B 1 218 ? 62.884 75.596 64.867 1.00 66.87 217 GLU B N 1
ATOM 3051 C CA . GLU B 1 218 ? 61.783 76.549 64.745 1.00 64.43 217 GLU B CA 1
ATOM 3052 C C . GLU B 1 218 ? 60.678 76.265 65.766 1.00 60.40 217 GLU B C 1
ATOM 3053 O O . GLU B 1 218 ? 59.925 77.161 66.133 1.00 59.76 217 GLU B O 1
ATOM 3055 N N . GLN B 1 219 ? 60.602 75.021 66.236 1.00 61.07 218 GLN B N 1
ATOM 3056 C CA . GLN B 1 219 ? 59.661 74.652 67.295 1.00 66.79 218 GLN B CA 1
ATOM 3057 C C . GLN B 1 219 ? 60.147 75.118 68.673 1.00 66.34 218 GLN B C 1
ATOM 3058 O O . GLN B 1 219 ? 59.350 75.522 69.520 1.00 63.88 218 GLN B O 1
ATOM 3064 N N . TYR B 1 220 ? 61.458 75.050 68.888 1.00 65.32 219 TYR B N 1
ATOM 3065 C CA . TYR B 1 220 ? 62.085 75.573 70.093 1.00 60.38 219 TYR B CA 1
ATOM 3066 C C . TYR B 1 220 ? 61.995 77.102 70.055 1.00 56.89 219 TYR B C 1
ATOM 3067 O O . TYR B 1 220 ? 61.649 77.739 71.050 1.00 54.23 219 TYR B O 1
ATOM 3076 N N . ARG B 1 221 ? 62.293 77.669 68.882 1.00 56.05 220 ARG B N 1
ATOM 3077 C CA . ARG B 1 221 ? 62.299 79.122 68.652 1.00 53.25 220 ARG B CA 1
ATOM 3078 C C . ARG B 1 221 ? 60.979 79.767 69.028 1.00 60.79 220 ARG B C 1
ATOM 3079 O O . ARG B 1 221 ? 60.924 80.799 69.712 1.00 65.32 220 ARG B O 1
ATOM 3081 N N . ILE B 1 222 ? 59.908 79.148 68.551 1.00 61.44 221 ILE B N 1
ATOM 3082 C CA . ILE B 1 222 ? 58.560 79.584 68.861 1.00 55.73 221 ILE B CA 1
ATOM 3083 C C . ILE B 1 222 ? 58.319 79.529 70.367 1.00 54.51 221 ILE B C 1
ATOM 3084 O O . ILE B 1 222 ? 57.992 80.549 70.978 1.00 55.14 221 ILE B O 1
ATOM 3089 N N . ARG B 1 223 ? 58.512 78.350 70.957 1.00 52.80 222 ARG B N 1
ATOM 3090 C CA . ARG B 1 223 ? 58.272 78.132 72.386 1.00 54.22 222 ARG B CA 1
ATOM 3091 C C . ARG B 1 223 ? 58.977 79.157 73.280 1.00 57.63 222 ARG B C 1
ATOM 3092 O O . ARG B 1 223 ? 58.640 79.299 74.462 1.00 59.70 222 ARG B O 1
ATOM 3095 N N . GLU B 1 224 ? 59.956 79.856 72.712 1.00 55.58 223 GLU B N 1
ATOM 3096 C CA . GLU B 1 224 ? 60.542 81.027 73.351 1.00 56.66 223 GLU B CA 1
ATOM 3097 C C . GLU B 1 224 ? 59.543 82.201 73.341 1.00 59.71 223 GLU B C 1
ATOM 3098 O O . GLU B 1 224 ? 59.119 82.677 74.403 1.00 58.03 223 GLU B O 1
ATOM 3100 N N . SER B 1 225 ? 59.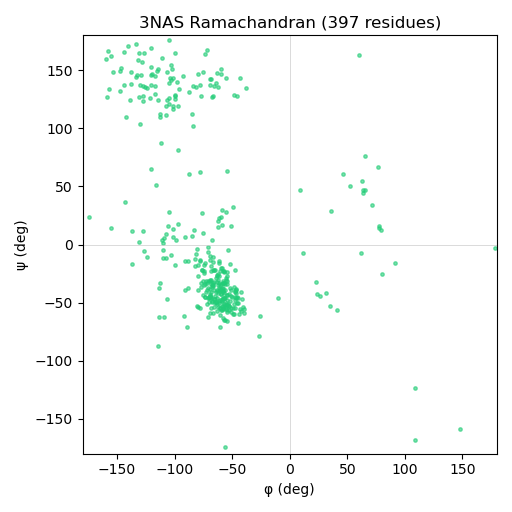165 82.666 72.152 1.00 57.69 224 SER B N 1
ATOM 3101 C CA . SER B 1 225 ? 58.237 83.792 72.049 1.00 57.61 224 SER B CA 1
ATOM 3102 C C . SER B 1 225 ? 56.833 83.396 72.512 1.00 55.37 224 SER B C 1
ATOM 3103 O O . SER B 1 225 ? 56.364 83.826 73.563 1.00 53.26 224 SER B O 1
#